Protein AF-0000000080309683 (afdb_homodimer)

InterPro domains:
  IPR011250 Outer membrane protein/outer membrane enzyme PagP, beta-barrel [SSF56925] (76-220)
  IPR030820 Outer membrane beta-barrel protein, proteobacteria [TIGR04565] (67-222)

Solvent-accessible surface area (backbone atoms only — not comparable to full-atom values): 23175 Å² total; per-residue (Å²): 137,80,80,76,78,76,80,78,81,76,80,74,79,78,79,78,76,76,82,78,80,77,75,84,72,76,76,52,64,71,50,43,54,54,42,47,49,49,47,44,47,48,45,43,56,50,52,66,69,47,71,68,64,81,63,74,50,50,74,25,38,33,47,34,48,31,42,36,40,32,37,30,32,77,23,21,56,28,55,28,42,33,40,34,44,30,41,18,74,36,82,43,37,31,43,34,41,36,44,34,42,35,52,36,35,36,61,54,56,51,47,51,20,66,69,67,72,44,87,84,75,90,42,83,39,63,30,39,37,40,36,38,32,43,34,40,49,48,30,39,36,46,30,31,40,79,82,70,47,76,35,36,38,38,35,29,39,35,45,40,31,37,38,34,42,41,94,43,23,79,34,67,24,42,32,37,37,41,35,40,36,39,37,46,81,77,37,36,32,42,34,41,37,42,37,42,32,38,33,57,32,45,53,91,89,41,76,43,81,40,52,29,37,35,41,34,44,30,43,34,39,40,40,76,64,80,123,139,77,87,67,84,74,84,84,77,88,76,82,74,80,76,80,74,78,79,76,82,75,76,79,69,75,70,52,62,67,53,44,52,54,46,48,48,49,47,42,48,48,46,44,54,52,51,67,69,48,70,67,64,81,63,74,50,50,75,25,36,33,46,32,47,31,41,36,40,31,36,29,31,77,22,21,56,30,57,28,41,32,39,36,42,30,41,19,75,36,82,43,36,31,43,33,42,35,44,32,42,36,52,34,38,36,63,53,56,52,47,51,20,64,67,68,72,44,86,82,74,87,42,83,39,65,29,40,37,41,38,40,31,43,34,39,50,47,29,40,34,46,30,29,41,79,82,71,47,74,35,35,36,37,33,30,38,35,44,38,31,36,38,35,42,41,94,41,22,80,38,68,25,43,33,39,36,42,35,39,36,37,36,46,81,78,37,38,31,40,33,41,37,41,36,42,33,39,33,61,33,47,52,92,90,41,77,43,80,41,54,29,38,35,42,34,45,30,44,34,39,39,39,76,64,81,124

pLDDT: mean 77.13, std 23.83, range [21.12, 98.88]

Secondary structure (DSSP, 8-state):
-------------------------STTHHHHHHHHHHHHHHHHHHHHS----SS--TT-EEEEEEEEEEE-SSS--EEEEEEEEEEESSSSEEEEEEEEEEEE--HHHHHHHHHHT-------EEEEEEEEEEEEEEEEEEEEETTTEEEEEEEEEEEEEEEEESSS-EEEEEEEEEEEEEEETTTEEEEEEEEEEEEEEEETTEEEEEEEEEEEEEEEEEES---/-------------------------STHHHHHHHHHHHHHHHHHHHHHS----SS--TT-EEEEEEEEEEE-SSS--EEEEEEEEEEESSSSEEEEEEEEEEEE--HHHHHHHHHHT-------EEEEEEEEEEEEEEEEEEEEETTTEEEEEEEEEEEEEEEEESSS-EEEEEEEEEEEEEEETTTEEEEEEEEEEEEEEEETTEEEEEEEEEEEEEEEEEES---

Foldseek 3Di:
DPPPPPPPPPPCPPPPPPPPPPDPDPPPPVCVVVVVVVVVVVVVVCVPPVPPPLAFQAQWKKKKWKKWWKFWPQFHIWIKTKIKIWHHNGSFKIKMKMKMKIFGHHPVQVVVCVVVVHRFDDRGGMKMFIKMKIKGWDDKDWDDDPNPDIWIKTKIKIWIWDAMDDPFGGDTKTKIWIKMWIDDRHWKIKMKIKMWIWGWTDDPRDIDIIIMIIIIIMMMTIPPPPD/DCCPPDPDDPPCPPPPPPPPPPDPPPVVPVVVVVVVVVVVVVVVVCVVPVPPPLAFQAQWKKKKWKKWWKPWPQFHIWIKTKIKIWHHNGSFKIKMKMKMKIFGHHPVQVVVCVVVVHRFDDRGGMKMFIKMKIKGWDDKDWDDDPNPDIWIKTKIKIWIWDFMDDDFGTDTKTKIWIKMWIDDRHWKIKMKIKMWIWDWTHDPRDIDIIIMIIIIIMMMTIPPPPD

Radius of gyration: 29.44 Å; Cα contacts (8 Å, |Δi|>4): 1032; chains: 2; bounding box: 70×103×82 Å

Sequence (454 aa):
MIERCVLTLALFASALVPSIASAQDTTTTSACIDEAIRDELNARRRYRGVRERIFQKAGRFELSAMGGVYAADLLSASYLLQGALTYHVTEDIGLEASFAYSRAESELVRIIENDRGVTLIRLDQPVYIYQAHLLWTLAYGKMRWFGADIGRFDFNIALGGGVTDNQTSRGLTGSFGIGVKFFFGEWFSIRIDLRDQILEQELLGESAIVNNLTATLGLSIFIPFESMIERCVLTLALFASALVPSIASAQDTTTTSACIDEAIRDELNARRRYRGVRERIFQKAGRFELSAMGGVYAADLLSASYLLQGALTYHVTEDIGLEASFAYSRAESELVRIIENDRGVTLIRLDQPVYIYQAHLLWTLAYGKMRWFGADIGRFDFNIALGGGVTDNQTSRGLTGSFGIGVKFFFGEWFSIRIDLRDQILEQELLGESAIVNNLTATLGLSIFIPFES

Organism: NCBI:txid927083

Structure (mmCIF, N/CA/C/O backbone):
data_AF-0000000080309683-model_v1
#
loop_
_entity.id
_entity.type
_entity.pdbx_description
1 polymer 'Outer membrane beta-barrel domain-containing protein'
#
loop_
_atom_site.group_PDB
_atom_site.id
_atom_site.type_symbol
_atom_site.label_atom_id
_atom_site.label_alt_id
_atom_site.label_comp_id
_atom_site.label_asym_id
_atom_site.label_entity_id
_atom_site.label_seq_id
_atom_site.pdbx_PDB_ins_code
_atom_site.Cartn_x
_atom_site.Cartn_y
_atom_site.Cartn_z
_atom_site.occupancy
_atom_site.B_iso_or_equiv
_atom_site.auth_seq_id
_atom_site.auth_comp_id
_atom_site.auth_asym_id
_atom_site.auth_atom_id
_atom_site.pdbx_PDB_model_num
ATOM 1 N N . MET A 1 1 ? -16.719 -41.438 20.562 1 24.91 1 MET A N 1
ATOM 2 C CA . MET A 1 1 ? -17.75 -40.719 21.328 1 24.91 1 MET A CA 1
ATOM 3 C C . MET A 1 1 ? -17.172 -39.5 22 1 24.91 1 MET A C 1
ATOM 5 O O . MET A 1 1 ? -16.672 -39.562 23.125 1 24.91 1 MET A O 1
ATOM 9 N N . ILE A 1 2 ? -16.297 -38.656 21.234 1 28.66 2 ILE A N 1
ATOM 10 C CA . ILE A 1 2 ? -15.422 -37.562 21.625 1 28.66 2 ILE A CA 1
ATOM 11 C C . ILE A 1 2 ? -16.25 -36.375 22.109 1 28.66 2 ILE A C 1
ATOM 13 O O . ILE A 1 2 ? -17.062 -35.844 21.359 1 28.66 2 ILE A O 1
ATOM 17 N N . GLU A 1 3 ? -16.609 -36.438 23.422 1 23.33 3 GLU A N 1
ATOM 18 C CA . GLU A 1 3 ? -17.422 -35.469 24.172 1 23.33 3 GLU A CA 1
ATOM 19 C C . GLU A 1 3 ? -16.859 -34.062 24.031 1 23.33 3 GLU A C 1
ATOM 21 O O . GLU A 1 3 ? -15.695 -33.812 24.328 1 23.33 3 GLU A O 1
ATOM 26 N N . ARG A 1 4 ? -17.391 -33.312 23 1 25.58 4 ARG A N 1
ATOM 27 C CA . ARG A 1 4 ? -17.203 -31.922 22.547 1 25.58 4 ARG A CA 1
ATOM 28 C C . ARG A 1 4 ? -17.5 -30.953 23.688 1 25.58 4 ARG A C 1
ATOM 30 O O . ARG A 1 4 ? -18.656 -30.797 24.094 1 25.58 4 ARG A O 1
ATOM 37 N N . CYS A 1 5 ? -16.656 -31.047 24.797 1 23.81 5 CYS A N 1
ATOM 38 C CA . CYS A 1 5 ? -16.922 -30.203 25.953 1 23.81 5 CYS A CA 1
ATOM 39 C C . CYS A 1 5 ? -16.953 -28.734 25.547 1 23.81 5 CYS A C 1
ATOM 41 O O . CYS A 1 5 ? -15.969 -28.203 25.031 1 23.81 5 CYS A O 1
ATOM 43 N N . VAL A 1 6 ? -18.109 -28.219 25.062 1 26.08 6 VAL A N 1
ATOM 44 C CA . VAL A 1 6 ? -18.547 -26.891 24.609 1 26.08 6 VAL A CA 1
ATOM 45 C C . VAL A 1 6 ? -18.359 -25.875 25.734 1 26.08 6 VAL A C 1
ATOM 47 O O . VAL A 1 6 ? -18.984 -26 26.797 1 26.08 6 VAL A O 1
ATOM 50 N N . LEU A 1 7 ? -17.047 -25.5 26.078 1 25.39 7 LEU A N 1
ATOM 51 C CA . LEU A 1 7 ? -16.734 -24.625 27.203 1 25.39 7 LEU A CA 1
ATOM 52 C C . LEU A 1 7 ? -17.406 -23.266 27.047 1 25.39 7 LEU A C 1
ATOM 54 O O . LEU A 1 7 ? -17.203 -22.578 26.031 1 25.39 7 LEU A O 1
ATOM 58 N N . THR A 1 8 ? -18.656 -23.094 27.594 1 25.97 8 THR A N 1
ATOM 59 C CA . THR A 1 8 ? -19.547 -21.938 27.672 1 25.97 8 THR A CA 1
ATOM 60 C C . THR A 1 8 ? -18.859 -20.75 28.344 1 25.97 8 THR A C 1
ATOM 62 O O . THR A 1 8 ? -18.406 -20.844 29.484 1 25.97 8 THR A O 1
ATOM 65 N N . LEU A 1 9 ? -18.078 -19.953 27.562 1 24.77 9 LEU A N 1
ATOM 66 C CA . LEU A 1 9 ? -17.391 -18.734 28 1 24.77 9 LEU A CA 1
ATOM 67 C C . LEU A 1 9 ? -18.391 -17.719 28.531 1 24.77 9 LEU A C 1
ATOM 69 O O . LEU A 1 9 ? -19.203 -17.172 27.781 1 24.77 9 LEU A O 1
ATOM 73 N N . ALA A 1 10 ? -18.969 -17.906 29.734 1 24.91 10 ALA A N 1
ATOM 74 C CA . ALA A 1 10 ? -19.938 -17.062 30.422 1 24.91 10 ALA A CA 1
ATOM 75 C C . ALA A 1 10 ? -19.375 -15.664 30.672 1 24.91 10 ALA A C 1
ATOM 77 O O . AL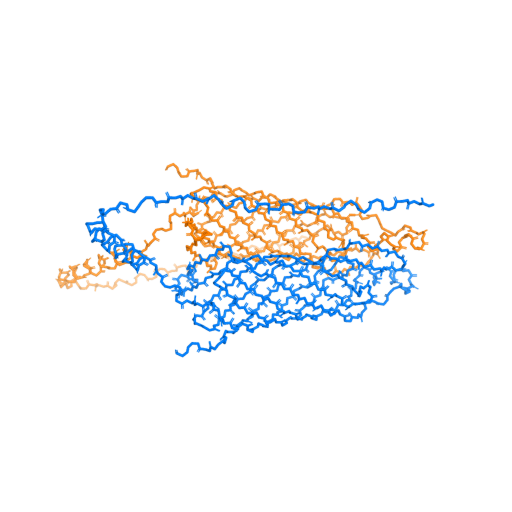A A 1 10 ? -18.312 -15.516 31.297 1 24.91 10 ALA A O 1
ATOM 78 N N . LEU A 1 11 ? -19.609 -14.727 29.719 1 24.5 11 LEU A N 1
ATOM 79 C CA . LEU A 1 11 ? -19.328 -13.297 29.734 1 24.5 11 LEU A CA 1
ATOM 80 C C . LEU A 1 11 ? -20 -12.609 30.922 1 24.5 11 LEU A C 1
ATOM 82 O O . LEU A 1 11 ? -21.219 -12.523 30.969 1 24.5 11 LEU A O 1
ATOM 86 N N . PHE A 1 12 ? -19.547 -12.805 32.188 1 24.36 12 PHE A N 1
ATOM 87 C CA . PHE A 1 12 ? -20.094 -12.32 33.469 1 24.36 12 PHE A CA 1
ATOM 88 C C . PHE A 1 12 ? -19.953 -10.812 33.562 1 24.36 12 PHE A C 1
ATOM 90 O O . PHE A 1 12 ? -18.922 -10.305 34 1 24.36 12 PHE A O 1
ATOM 97 N N . ALA A 1 13 ? -20.219 -9.914 32.625 1 26.47 13 ALA A N 1
ATOM 98 C CA . ALA A 1 13 ? -19.906 -8.516 32.906 1 26.47 13 ALA A CA 1
ATOM 99 C C . ALA A 1 13 ? -20.828 -7.949 34 1 26.47 13 ALA A C 1
ATOM 101 O O . ALA A 1 13 ? -22.031 -7.797 33.781 1 26.47 13 ALA A O 1
ATOM 102 N N . SER A 1 14 ? -20.703 -8.328 35.219 1 25.95 14 SER A N 1
ATOM 103 C CA . SER A 1 14 ? -21.562 -7.879 36.312 1 25.95 14 SER A CA 1
ATOM 104 C C . SER A 1 14 ? -21.438 -6.371 36.531 1 25.95 14 SER A C 1
ATOM 106 O O . SER A 1 14 ? -20.328 -5.844 36.656 1 25.95 14 SER A O 1
ATOM 108 N N . ALA A 1 15 ? -22.438 -5.613 36.094 1 30.62 15 ALA A N 1
ATOM 109 C CA . ALA A 1 15 ? -22.734 -4.188 36.219 1 30.62 15 ALA A CA 1
ATOM 110 C C . ALA A 1 15 ? -22.844 -3.771 37.656 1 30.62 15 ALA A C 1
ATOM 112 O O . ALA A 1 15 ? -23.781 -4.164 38.375 1 30.62 15 ALA A O 1
ATOM 113 N N . LEU A 1 16 ? -21.75 -3.783 38.438 1 29.66 16 LEU A N 1
ATOM 114 C CA . LEU A 1 16 ? -21.875 -3.346 39.844 1 29.66 16 LEU A CA 1
ATOM 115 C C . LEU A 1 16 ? -22.297 -1.882 39.906 1 29.66 16 LEU A C 1
ATOM 117 O O . LEU A 1 16 ? -21.609 -1.006 39.375 1 29.66 16 LEU A O 1
ATOM 121 N N . VAL A 1 17 ? -23.609 -1.616 39.844 1 34.03 17 VAL A N 1
ATOM 122 C CA . VAL A 1 17 ? -24.281 -0.327 39.938 1 34.03 17 VAL A CA 1
ATOM 123 C C . VAL A 1 17 ? -24.016 0.299 41.312 1 34.03 17 VAL A C 1
ATOM 125 O O . VAL A 1 17 ? -24.438 -0.238 42.344 1 34.03 17 VAL A O 1
ATOM 128 N N . PRO A 1 18 ? -22.797 0.882 41.594 1 33.25 18 PRO A N 1
ATOM 129 C CA . PRO A 1 18 ? -22.703 1.435 42.969 1 33.25 18 PRO A CA 1
ATOM 130 C C . PRO A 1 18 ? -23.688 2.572 43.188 1 33.25 18 PRO A C 1
ATOM 132 O O . PRO A 1 18 ? -24 3.332 42.281 1 33.25 18 PRO A O 1
ATOM 135 N N . SER A 1 19 ? -24.625 2.428 44.062 1 33.56 19 SER A N 1
ATOM 136 C CA . SER A 1 19 ? -25.672 3.34 44.531 1 33.56 19 SER A CA 1
ATOM 137 C C . SER A 1 19 ? -25.062 4.539 45.25 1 33.56 19 SER A C 1
ATOM 139 O O . SER A 1 19 ? -24.609 4.422 46.406 1 33.56 19 SER A O 1
ATOM 141 N N . ILE A 1 20 ? -24.188 5.352 44.688 1 31.88 20 ILE A N 1
ATOM 142 C CA . ILE A 1 20 ? -23.656 6.445 45.469 1 31.88 20 ILE A CA 1
ATOM 143 C C . ILE A 1 20 ? -24.781 7.422 45.812 1 31.88 20 ILE A C 1
ATOM 145 O O . ILE A 1 20 ? -25.531 7.852 44.938 1 31.88 20 ILE A O 1
ATOM 149 N N . ALA A 1 21 ? -25.312 7.422 47.062 1 33.62 21 ALA A N 1
ATOM 150 C CA . ALA A 1 21 ? -26.266 8.281 47.75 1 33.62 21 ALA A CA 1
ATOM 151 C C . ALA A 1 21 ? -25.766 9.719 47.812 1 33.62 21 ALA A C 1
ATOM 153 O O . ALA A 1 21 ? -24.797 10.023 48.531 1 33.62 21 ALA A O 1
ATOM 154 N N . SER A 1 22 ? -25.594 10.406 46.688 1 31.75 22 SER A N 1
ATOM 155 C CA . SER A 1 22 ? -25.094 11.773 46.75 1 31.75 22 SER A CA 1
ATOM 156 C C . SER A 1 22 ? -26.016 12.664 47.562 1 31.75 22 SER A C 1
ATOM 158 O O . SER A 1 22 ? -27.234 12.672 47.344 1 31.75 22 SER A O 1
ATOM 160 N N . ALA A 1 23 ? -25.656 13.031 48.812 1 33.97 23 ALA A N 1
ATOM 161 C CA . ALA A 1 23 ? -26.219 14.062 49.688 1 33.97 23 ALA A CA 1
ATOM 162 C C . ALA A 1 23 ? -26.328 15.398 48.969 1 33.97 23 ALA A C 1
ATOM 164 O O . ALA A 1 23 ? -25.391 15.812 48.281 1 33.97 23 ALA A O 1
ATOM 165 N N . GLN A 1 24 ? -27.547 15.977 49 1 31.86 24 GLN A N 1
ATOM 166 C CA . GLN A 1 24 ? -28.109 17.125 48.281 1 31.86 24 GLN A CA 1
ATOM 167 C C . GLN A 1 24 ? -27.562 18.438 48.844 1 31.86 24 GLN A C 1
ATOM 169 O O . GLN A 1 24 ? -27.969 18.859 49.938 1 31.86 24 GLN A O 1
ATOM 174 N N . ASP A 1 25 ? -26.219 18.641 49.125 1 32.16 25 ASP A N 1
ATOM 175 C CA . ASP A 1 25 ? -25.844 19.922 49.719 1 32.16 25 ASP A CA 1
ATOM 176 C C . ASP A 1 25 ? -26.328 21.094 48.875 1 32.16 25 ASP A C 1
ATOM 178 O O . ASP A 1 25 ? -26.359 21 47.656 1 32.16 25 ASP A O 1
ATOM 182 N N . THR A 1 26 ? -26.953 22.109 49.594 1 37.41 26 THR A N 1
ATOM 183 C CA . THR A 1 26 ? -27.656 23.359 49.312 1 37.41 26 THR A CA 1
ATOM 184 C C . THR A 1 26 ? -26.75 24.344 48.594 1 37.41 26 THR A C 1
ATOM 186 O O . THR A 1 26 ? -27.141 25.5 48.375 1 37.41 26 THR A O 1
ATOM 189 N N . THR A 1 27 ? -25.438 24.219 48.75 1 38.69 27 THR A N 1
ATOM 190 C CA . THR A 1 27 ? -24.609 25.266 48.188 1 38.69 27 THR A CA 1
ATOM 191 C C . THR A 1 27 ? -24.812 25.359 46.656 1 38.69 27 THR A C 1
ATOM 193 O O . THR A 1 27 ? -23.984 24.891 45.906 1 38.69 27 THR A O 1
ATOM 196 N N . THR A 1 28 ? -26.109 25.281 46.25 1 39.84 28 THR A N 1
ATOM 197 C CA . THR A 1 28 ? -26.438 25.172 44.844 1 39.84 28 THR A CA 1
ATOM 198 C C . THR A 1 28 ? -26.25 26.516 44.125 1 39.84 28 THR A C 1
ATOM 200 O O . THR A 1 28 ? -26 26.547 42.938 1 39.84 28 THR A O 1
ATOM 203 N N . THR A 1 29 ? -26.438 27.609 45 1 46.22 29 THR A N 1
ATOM 204 C CA . THR A 1 29 ? -26.656 28.812 44.219 1 46.22 29 THR A CA 1
ATOM 205 C C . THR A 1 29 ? -25.328 29.359 43.688 1 46.22 29 THR A C 1
ATOM 207 O O . THR A 1 29 ? -25.234 29.797 42.531 1 46.22 29 THR A O 1
ATOM 210 N N . SER A 1 30 ? -24.359 29.594 44.594 1 45.75 30 SER A N 1
ATOM 211 C CA . SER A 1 30 ? -23.109 30.188 44.125 1 45.75 30 SER A CA 1
ATOM 212 C C . SER A 1 30 ? -22.391 29.297 43.156 1 45.75 30 SER A C 1
ATOM 214 O O . SER A 1 30 ? -21.594 29.766 42.312 1 45.75 30 SER A O 1
ATOM 216 N N . ALA A 1 31 ? -22.609 28.016 43.312 1 48.22 31 ALA A N 1
ATOM 217 C CA . ALA A 1 31 ? -22.016 27.016 42.438 1 48.22 31 ALA A CA 1
ATOM 218 C C . ALA A 1 31 ? -22.625 27.078 41.031 1 48.22 31 ALA A C 1
ATOM 220 O O . ALA A 1 31 ? -21.938 26.812 40.031 1 48.22 31 ALA A O 1
ATOM 221 N N . CYS A 1 32 ? -23.781 27.703 40.969 1 47.47 32 CYS A N 1
ATOM 222 C CA . CYS A 1 32 ? -24.406 27.766 39.656 1 47.47 32 CYS A CA 1
ATOM 223 C C . CYS A 1 32 ? -23.781 28.859 38.812 1 47.47 32 CYS A C 1
ATOM 225 O O . CYS A 1 32 ? -23.562 28.688 37.594 1 47.47 32 CYS A O 1
ATOM 227 N N . ILE A 1 33 ? -23.5 30.031 39.594 1 50.38 33 ILE A N 1
ATOM 228 C CA . ILE A 1 33 ? -22.953 31.094 38.75 1 50.38 33 ILE A CA 1
ATOM 229 C C . ILE A 1 33 ? -21.531 30.734 38.312 1 50.38 33 ILE A C 1
ATOM 231 O O . ILE A 1 33 ? -21.156 30.922 37.156 1 50.38 33 ILE A O 1
ATOM 235 N N . ASP A 1 34 ? -20.703 30.172 39.219 1 50.69 34 ASP A N 1
ATOM 236 C CA . ASP A 1 34 ? -19.359 29.75 38.844 1 50.69 34 ASP A CA 1
ATOM 237 C C . ASP A 1 34 ? -19.438 28.609 37.812 1 50.69 34 ASP A C 1
ATOM 239 O O . ASP A 1 34 ? -18.625 28.531 36.906 1 50.69 34 ASP A O 1
ATOM 243 N N . GLU A 1 35 ? -20.547 27.812 37.938 1 52.97 35 GLU A N 1
ATOM 244 C CA . GLU A 1 35 ? -20.703 26.766 36.938 1 52.97 35 GLU A CA 1
ATOM 245 C C . GLU A 1 35 ? -21.172 27.344 35.594 1 52.97 35 GLU A C 1
ATOM 247 O O . GLU A 1 35 ? -20.719 26.906 34.531 1 52.97 35 GLU A O 1
ATOM 252 N N . ALA A 1 36 ? -21.953 28.391 35.656 1 55.62 36 ALA A N 1
ATOM 253 C CA . ALA A 1 36 ? -22.359 29.016 34.375 1 55.62 36 ALA A CA 1
ATOM 254 C C . ALA A 1 36 ? -21.203 29.766 33.75 1 55.62 36 ALA A C 1
ATOM 256 O O . ALA A 1 36 ? -21 29.688 32.531 1 55.62 36 ALA A O 1
ATOM 257 N N . ILE A 1 37 ? -20.375 30.453 34.531 1 53.59 37 ILE A N 1
ATOM 258 C CA . ILE A 1 37 ? -19.188 31.078 33.969 1 53.59 37 ILE A CA 1
ATOM 259 C C . ILE A 1 37 ? -18.172 30.016 33.562 1 53.59 37 ILE A C 1
ATOM 261 O O . ILE A 1 37 ? -17.562 30.094 32.5 1 53.59 37 ILE A O 1
ATOM 265 N N . ARG A 1 38 ? -17.938 28.922 34.438 1 53.97 38 ARG A N 1
ATOM 266 C CA . ARG A 1 38 ? -17.094 27.812 34 1 53.97 38 ARG A CA 1
ATOM 267 C C . ARG A 1 38 ? -17.688 27.109 32.781 1 53.97 38 ARG A C 1
ATOM 269 O O . ARG A 1 38 ? -16.953 26.75 31.859 1 53.97 38 ARG A O 1
ATOM 276 N N . ASP A 1 39 ? -18.969 26.875 32.688 1 54.94 39 ASP A N 1
ATOM 277 C CA . ASP A 1 39 ? -19.594 26.312 31.484 1 54.94 39 ASP A CA 1
ATOM 278 C C . ASP A 1 39 ? -19.516 27.297 30.328 1 54.94 39 ASP A C 1
ATOM 280 O O . ASP A 1 39 ? -19.281 26.906 29.188 1 54.94 39 ASP A O 1
ATOM 284 N N . GLU A 1 40 ? -19.75 28.594 30.641 1 51.53 40 GLU A N 1
ATOM 285 C CA . GLU A 1 40 ? -19.562 29.562 29.562 1 51.53 40 GLU A CA 1
ATOM 286 C C . GLU A 1 40 ? -18.094 29.703 29.188 1 51.53 40 GLU A C 1
ATOM 288 O O . GLU A 1 40 ? -17.75 29.781 28 1 51.53 40 GLU A O 1
ATOM 293 N N . LEU A 1 41 ? -17.156 29.797 30.109 1 49.03 41 LEU A N 1
ATOM 294 C CA . LEU A 1 41 ? -15.734 29.797 29.766 1 49.03 41 LEU A CA 1
ATOM 295 C C . LEU A 1 41 ? -15.344 28.469 29.125 1 49.03 41 LEU A C 1
ATOM 297 O O . LEU A 1 41 ? -14.555 28.453 28.172 1 49.03 41 LEU A O 1
ATOM 301 N N . ASN A 1 42 ? -15.82 27.328 29.609 1 48.75 42 ASN A N 1
ATOM 302 C CA . ASN A 1 42 ? -15.617 26.078 28.891 1 48.75 42 ASN A CA 1
ATOM 303 C C . ASN A 1 42 ? -16.375 26.062 27.562 1 48.75 42 ASN A C 1
ATOM 305 O O . ASN A 1 42 ? -15.891 25.516 26.578 1 48.75 42 ASN A O 1
ATOM 309 N N . ALA A 1 43 ? -17.547 26.656 27.484 1 47 43 ALA A N 1
ATOM 310 C CA . ALA A 1 43 ? -18.234 26.875 26.219 1 47 43 ALA A CA 1
ATOM 311 C C . ALA A 1 43 ? -17.469 27.859 25.344 1 47 43 ALA A C 1
ATOM 313 O O . ALA A 1 43 ? -17.359 27.672 24.141 1 47 43 ALA A O 1
ATOM 314 N N . ARG A 1 44 ? -17.016 28.984 25.781 1 45.31 44 ARG A N 1
ATOM 315 C CA . ARG A 1 44 ? -16.172 29.891 25.016 1 45.31 44 ARG A CA 1
ATOM 316 C C . ARG A 1 44 ? -14.812 29.266 24.719 1 45.31 44 ARG A C 1
ATOM 318 O O . ARG A 1 44 ? -14.25 29.469 23.641 1 45.31 44 ARG A O 1
ATOM 325 N N . ARG A 1 45 ? -14.07 28.641 25.688 1 41.84 45 ARG A N 1
ATOM 326 C CA . ARG A 1 45 ? -12.875 27.859 25.359 1 41.84 45 ARG A CA 1
ATOM 327 C C . ARG A 1 45 ? -13.219 26.703 24.422 1 41.84 45 ARG A C 1
ATOM 329 O O . ARG A 1 45 ? -12.414 26.328 23.578 1 41.84 45 ARG A O 1
ATOM 336 N N . ARG A 1 46 ? -14.336 26.031 24.641 1 43.22 46 ARG A N 1
ATOM 337 C CA . ARG A 1 46 ? -14.836 25.125 23.609 1 43.22 46 ARG A CA 1
ATOM 338 C C . ARG A 1 46 ? -15.133 25.875 22.312 1 43.22 46 ARG A C 1
ATOM 340 O O . ARG A 1 46 ? -14.969 25.328 21.219 1 43.22 46 ARG A O 1
ATOM 347 N N . TYR A 1 47 ? -15.711 27.031 22.359 1 40.03 47 TYR A N 1
ATOM 348 C CA . TYR A 1 47 ? -16.031 27.812 21.172 1 40.03 47 TYR A CA 1
ATOM 349 C C . TYR A 1 47 ? -14.758 28.375 20.531 1 40.03 47 TYR A C 1
ATOM 351 O O . TYR A 1 47 ? -14.719 28.625 19.328 1 40.03 47 TYR A O 1
ATOM 359 N N . ARG A 1 48 ? -13.898 29.094 21.281 1 40.44 48 ARG A N 1
ATOM 360 C CA . ARG A 1 48 ? -12.812 29.75 20.578 1 40.44 48 ARG A CA 1
ATOM 361 C C . ARG A 1 48 ? -11.992 28.75 19.766 1 40.44 48 ARG A C 1
ATOM 363 O O . ARG A 1 48 ? -11.508 29.078 18.672 1 40.44 48 ARG A O 1
ATOM 370 N N . GLY A 1 49 ? -11.375 27.812 20.406 1 38.28 49 GLY A N 1
ATOM 371 C CA . GLY A 1 49 ? -10.391 26.906 19.844 1 38.28 49 GLY A CA 1
ATOM 372 C C . GLY A 1 49 ? -11.008 25.812 18.984 1 38.28 49 GLY A C 1
ATOM 373 O O . GLY A 1 49 ? -10.328 24.875 18.578 1 38.28 49 GLY A O 1
ATOM 374 N N . VAL A 1 50 ? -12.234 25.562 19.25 1 40.78 50 VAL A N 1
ATOM 375 C CA . VAL A 1 50 ? -12.742 24.469 18.422 1 40.78 50 VAL A CA 1
ATOM 376 C C . VAL A 1 50 ? -12.805 24.922 16.969 1 40.78 50 VAL A C 1
ATOM 378 O O . VAL A 1 50 ? -13.664 25.719 16.594 1 40.78 50 VAL A O 1
ATOM 381 N N . ARG A 1 51 ? -11.727 25.375 16.375 1 43.66 51 ARG A N 1
ATOM 382 C CA . ARG A 1 51 ? -11.648 25.438 14.922 1 43.66 51 ARG A CA 1
ATOM 383 C C . ARG A 1 51 ? -12.594 24.422 14.281 1 43.66 51 ARG A C 1
ATOM 385 O O . ARG A 1 51 ? -12.406 23.219 14.422 1 43.66 51 ARG A O 1
ATOM 392 N N . GLU A 1 52 ? -13.844 24.766 14.078 1 47.97 52 GLU A N 1
ATOM 393 C CA . GLU A 1 52 ? -14.922 24.031 13.414 1 47.97 52 GLU A CA 1
ATOM 394 C C . GLU A 1 52 ? -14.391 23.25 12.219 1 47.97 52 GLU A C 1
ATOM 396 O O . GLU A 1 52 ? -13.594 23.75 11.43 1 47.97 52 GLU A O 1
ATOM 401 N N . ARG A 1 53 ? -14.375 21.984 12.422 1 55.12 53 ARG A N 1
ATOM 402 C CA . ARG A 1 53 ? -14.133 21.156 11.234 1 55.12 53 ARG A CA 1
ATOM 403 C C . ARG A 1 53 ? -14.914 21.688 10.039 1 55.12 53 ARG A C 1
ATOM 405 O O . ARG A 1 53 ? -16.141 21.75 10.07 1 55.12 53 ARG A O 1
ATOM 412 N N . ILE A 1 54 ? -14.383 22.656 9.375 1 56.59 54 ILE A N 1
ATOM 413 C CA . ILE A 1 54 ? -15.039 23.141 8.164 1 56.59 54 ILE A CA 1
ATOM 414 C C . ILE A 1 54 ? -15.648 21.953 7.414 1 56.59 54 ILE A C 1
ATOM 416 O O . ILE A 1 54 ? -16.797 22.016 6.969 1 56.59 54 ILE A O 1
ATOM 420 N N . PHE A 1 55 ? -14.914 20.828 7.32 1 66.94 55 PHE A N 1
ATOM 421 C CA . PHE A 1 55 ? -15.508 19.672 6.668 1 66.94 55 PHE A CA 1
ATOM 422 C C . PHE A 1 55 ? -16.062 18.703 7.699 1 66.94 55 PHE A C 1
ATOM 424 O O . PHE A 1 55 ? -15.344 18.25 8.594 1 66.94 55 PHE A O 1
ATOM 431 N N . GLN A 1 56 ? -17.344 18.625 7.773 1 79.88 56 GLN A N 1
ATOM 432 C CA . GLN A 1 56 ? -18.031 17.672 8.641 1 79.88 56 GLN A CA 1
ATOM 433 C C . GLN A 1 56 ? -18.578 16.5 7.84 1 79.88 56 GLN A C 1
ATOM 435 O O . GLN A 1 56 ? -19.344 16.688 6.898 1 79.88 56 GLN A O 1
ATOM 440 N N . LYS A 1 57 ? -18.266 15.336 8.273 1 87.62 57 LYS A N 1
ATOM 441 C CA . LYS A 1 57 ? -18.719 14.172 7.523 1 87.62 57 LYS A CA 1
ATOM 442 C C . LYS A 1 57 ? -19.797 13.414 8.297 1 87.62 57 LYS A C 1
ATOM 444 O O . LYS A 1 57 ? -20.484 12.555 7.734 1 87.62 57 LYS A O 1
ATOM 449 N N . ALA A 1 58 ? -20.031 13.766 9.586 1 89.38 58 ALA A N 1
ATOM 450 C CA . ALA A 1 58 ? -21 13.016 10.383 1 89.38 58 ALA A CA 1
ATOM 451 C C . ALA A 1 58 ? -22.391 13.109 9.781 1 89.38 58 ALA A C 1
ATOM 453 O O . ALA A 1 58 ? -22.875 14.203 9.484 1 89.38 58 ALA A O 1
ATOM 454 N N . GLY A 1 59 ? -22.953 11.953 9.672 1 92.06 59 GLY A N 1
ATOM 455 C CA . GLY A 1 59 ? -24.312 11.898 9.172 1 92.06 59 GLY A CA 1
ATOM 456 C C . GLY A 1 59 ? -24.406 11.984 7.66 1 92.06 59 GLY A C 1
ATOM 457 O O . GLY A 1 59 ? -25.5 12.039 7.098 1 92.06 59 GLY A O 1
ATOM 458 N N . ARG A 1 60 ? -23.266 11.914 6.988 1 93.69 60 ARG A N 1
ATOM 459 C CA . ARG A 1 60 ? -23.266 12.055 5.535 1 93.69 60 ARG A CA 1
ATOM 460 C C . ARG A 1 60 ? -22.891 10.742 4.855 1 93.69 60 ARG A C 1
ATOM 462 O O . ARG A 1 60 ? -22.266 9.883 5.465 1 93.69 60 ARG A O 1
ATOM 469 N N . PHE A 1 61 ? -23.422 10.711 3.643 1 96.62 61 PHE A N 1
ATOM 470 C CA . PHE A 1 61 ? -23.016 9.602 2.783 1 96.62 61 PHE A CA 1
ATOM 471 C C . PHE A 1 61 ? -21.859 10.008 1.879 1 96.62 61 PHE A C 1
ATOM 473 O O . PHE A 1 61 ? -21.828 11.141 1.387 1 96.62 61 PHE A O 1
ATOM 480 N N . GLU A 1 62 ? -21.016 9.078 1.734 1 97.06 62 GLU A N 1
ATOM 481 C CA . GLU A 1 62 ? -19.891 9.258 0.829 1 97.06 62 GLU A CA 1
ATOM 482 C C . GLU A 1 62 ? -19.906 8.219 -0.29 1 97.06 62 GLU A C 1
ATOM 484 O O . GLU A 1 62 ? -19.938 7.016 -0.026 1 97.06 62 GLU A O 1
ATOM 489 N N . LEU A 1 63 ? -19.984 8.688 -1.486 1 98.19 63 LEU A N 1
ATOM 490 C CA . LEU A 1 63 ? -19.844 7.828 -2.66 1 98.19 63 LEU A CA 1
ATOM 491 C C . LEU A 1 63 ? -18.438 7.906 -3.232 1 98.19 63 LEU A C 1
ATOM 493 O O . LEU A 1 63 ? -17.953 8.992 -3.557 1 98.19 63 LEU A O 1
ATOM 497 N N . SER A 1 64 ? -17.828 6.73 -3.379 1 98.56 64 SER A N 1
ATOM 498 C CA . SER A 1 64 ? -16.438 6.73 -3.818 1 98.56 64 SER A CA 1
ATOM 499 C C . SER A 1 64 ? -16.25 5.848 -5.047 1 98.56 64 SER A C 1
ATOM 501 O O . SER A 1 64 ? -16.859 4.789 -5.16 1 98.56 64 SER A O 1
ATOM 503 N N . ALA A 1 65 ? -15.445 6.266 -5.961 1 98.69 65 ALA A N 1
ATOM 504 C CA . ALA A 1 65 ? -14.914 5.496 -7.082 1 98.69 65 ALA A CA 1
ATOM 505 C C . ALA A 1 65 ? -13.391 5.398 -7.008 1 98.69 65 ALA A C 1
ATOM 507 O O . ALA A 1 65 ? -12.703 6.414 -6.895 1 98.69 65 ALA A O 1
ATOM 508 N N . MET A 1 66 ? -12.914 4.203 -7.07 1 98.44 66 MET A N 1
ATOM 509 C CA . MET A 1 66 ? -11.484 4.012 -6.852 1 98.44 66 MET A CA 1
ATOM 510 C C . MET A 1 66 ? -10.883 3.121 -7.934 1 98.44 66 MET A C 1
ATOM 512 O O . MET A 1 66 ? -11.578 2.273 -8.5 1 98.44 66 MET A O 1
ATOM 516 N N . GLY A 1 67 ? -9.688 3.332 -8.234 1 98 67 GLY A N 1
ATOM 517 C CA . GLY A 1 67 ? -8.859 2.5 -9.086 1 98 67 GLY A CA 1
ATOM 518 C C . GLY A 1 67 ? -7.477 2.246 -8.5 1 98 67 GLY A C 1
ATOM 519 O O . GLY A 1 67 ? -6.941 3.084 -7.773 1 98 67 GLY A O 1
ATOM 520 N N . GLY A 1 68 ? -6.973 1.047 -8.812 1 95.94 68 GLY A N 1
ATOM 521 C CA . GLY A 1 68 ? -5.652 0.766 -8.273 1 95.94 68 GLY A CA 1
ATOM 522 C C . GLY A 1 68 ? -5.121 -0.596 -8.68 1 95.94 68 GLY A C 1
ATOM 523 O O . GLY A 1 68 ? -5.379 -1.062 -9.797 1 95.94 68 GLY A O 1
ATOM 524 N N . VAL A 1 69 ? -4.277 -1.152 -7.699 1 93.25 69 VAL A N 1
ATOM 525 C CA . VAL A 1 69 ? -3.586 -2.402 -8 1 93.25 69 VAL A CA 1
ATOM 526 C C . VAL A 1 69 ? -4.059 -3.496 -7.047 1 93.25 69 VAL A C 1
ATOM 528 O O . VAL A 1 69 ? -4.328 -3.23 -5.875 1 93.25 69 VAL A O 1
ATOM 531 N N . TYR A 1 70 ? -4.203 -4.625 -7.641 1 92.38 70 TYR A N 1
ATOM 532 C CA . TYR A 1 70 ? -4.496 -5.863 -6.926 1 92.38 70 TYR A CA 1
ATOM 533 C C . TYR A 1 70 ? -3.318 -6.828 -7.004 1 92.38 70 TYR A C 1
ATOM 535 O O . TYR A 1 70 ? -3.051 -7.406 -8.055 1 92.38 70 TYR A O 1
ATOM 543 N N . ALA A 1 71 ? -2.619 -6.977 -5.895 1 89.31 71 ALA A N 1
ATOM 544 C CA . ALA A 1 71 ? -1.481 -7.887 -5.809 1 89.31 71 ALA A CA 1
ATOM 545 C C . ALA A 1 71 ? -1.841 -9.141 -5.016 1 89.31 71 ALA A C 1
ATOM 547 O O . ALA A 1 71 ? -1.651 -9.188 -3.797 1 89.31 71 ALA A O 1
ATOM 548 N N . ALA A 1 72 ? -2.203 -10.125 -5.758 1 85.5 72 ALA A N 1
ATOM 549 C CA . ALA A 1 72 ? -2.641 -11.367 -5.129 1 85.5 72 ALA A CA 1
ATOM 550 C C . ALA A 1 72 ? -1.469 -12.328 -4.949 1 85.5 72 ALA A C 1
ATOM 552 O O . ALA A 1 72 ? -0.554 -12.367 -5.773 1 85.5 72 ALA A O 1
ATOM 553 N N . ASP A 1 73 ? -1.574 -13.172 -3.963 1 83.12 73 ASP A N 1
ATOM 554 C CA . ASP A 1 73 ? -0.511 -14.102 -3.604 1 83.12 73 ASP A CA 1
ATOM 555 C C . ASP A 1 73 ? -0.285 -15.133 -4.711 1 83.12 73 ASP A C 1
ATOM 557 O O . ASP A 1 73 ? 0.854 -15.516 -4.988 1 83.12 73 ASP A O 1
ATOM 561 N N . LEU A 1 74 ? -1.303 -15.633 -5.301 1 78.06 74 LEU A N 1
ATOM 562 C CA . LEU A 1 74 ? -1.189 -16.719 -6.273 1 78.06 74 LEU A CA 1
ATOM 563 C C . LEU A 1 74 ? -1.281 -16.172 -7.695 1 78.06 74 LEU A C 1
ATOM 565 O O . LEU A 1 74 ? -1.128 -16.922 -8.664 1 78.06 74 LEU A O 1
ATOM 569 N N . LEU A 1 75 ? -1.516 -14.875 -7.773 1 80.88 75 LEU A N 1
ATOM 570 C CA . LEU A 1 75 ? -1.743 -14.273 -9.078 1 80.88 75 LEU A CA 1
ATOM 571 C C . LEU A 1 75 ? -0.771 -13.125 -9.328 1 80.88 75 LEU A C 1
ATOM 573 O O . LEU A 1 75 ? -0.172 -12.602 -8.383 1 80.88 75 LEU A O 1
ATOM 577 N N . SER A 1 76 ? -0.651 -12.789 -10.555 1 83.25 76 SER A N 1
ATOM 578 C CA . SER A 1 76 ? 0.107 -11.594 -10.914 1 83.25 76 SER A CA 1
ATOM 579 C C . SER A 1 76 ? -0.653 -10.328 -10.547 1 83.25 76 SER A C 1
ATOM 581 O O . SER A 1 76 ? -1.885 -10.328 -10.484 1 83.25 76 SER A O 1
ATOM 583 N N . ALA A 1 77 ? 0.15 -9.344 -10.328 1 86 77 ALA A N 1
ATOM 584 C CA . ALA A 1 77 ? -0.483 -8.055 -10.07 1 86 77 ALA A CA 1
ATOM 585 C C . ALA A 1 77 ? -1.385 -7.641 -11.227 1 86 77 ALA A C 1
ATOM 587 O O . ALA A 1 77 ? -1.045 -7.855 -12.391 1 86 77 ALA A O 1
ATOM 588 N N . SER A 1 78 ? -2.545 -7.113 -10.891 1 90.38 78 SER A N 1
ATOM 589 C CA . SER A 1 78 ? -3.51 -6.645 -11.875 1 90.38 78 SER A CA 1
ATOM 590 C C . SER A 1 78 ? -4.16 -5.336 -11.438 1 90.38 78 SER A C 1
ATOM 592 O O . SER A 1 78 ? -3.936 -4.871 -10.32 1 90.38 78 SER A O 1
ATOM 594 N N . TYR A 1 79 ? -4.875 -4.742 -12.352 1 93.88 79 TYR A N 1
ATOM 595 C CA . TYR A 1 79 ? -5.609 -3.533 -11.992 1 93.88 79 TYR A CA 1
ATOM 596 C C . TYR A 1 79 ? -6.832 -3.869 -11.156 1 93.88 79 TYR A C 1
ATOM 598 O O . TYR A 1 79 ? -7.285 -5.016 -11.133 1 93.88 79 TYR A O 1
ATOM 606 N N . LEU A 1 80 ? -7.316 -2.984 -10.406 1 96.38 80 LEU A N 1
ATOM 607 C CA . LEU A 1 80 ? -8.508 -3.125 -9.578 1 96.38 80 LEU A CA 1
ATOM 608 C C . LEU A 1 80 ? -9.391 -1.885 -9.688 1 96.38 80 LEU A C 1
ATOM 610 O O . LEU A 1 80 ? -8.898 -0.757 -9.625 1 96.38 80 LEU A O 1
ATOM 614 N N . LEU A 1 81 ? -10.672 -2.084 -9.977 1 98.25 81 LEU A N 1
ATOM 615 C CA . LEU A 1 81 ? -11.688 -1.045 -9.93 1 98.25 81 LEU A CA 1
ATOM 616 C C . LEU A 1 81 ? -12.648 -1.273 -8.758 1 98.25 81 LEU A C 1
ATOM 618 O O . LEU A 1 81 ? -13.109 -2.395 -8.547 1 98.25 81 LEU A O 1
ATOM 622 N N . GLN A 1 82 ? -12.914 -0.217 -8.078 1 98.62 82 GLN A N 1
ATOM 623 C CA . GLN A 1 82 ? -13.711 -0.394 -6.867 1 98.62 82 GLN A CA 1
ATOM 624 C C . GLN A 1 82 ? -14.695 0.761 -6.684 1 98.62 82 GLN A C 1
ATOM 626 O O . GLN A 1 82 ? -14.359 1.917 -6.949 1 98.62 82 GLN A O 1
ATOM 631 N N . GLY A 1 83 ? -15.828 0.469 -6.324 1 98.69 83 GLY A N 1
ATOM 632 C CA . GLY A 1 83 ? -16.812 1.413 -5.82 1 98.69 83 GLY A CA 1
ATOM 633 C C . GLY A 1 83 ? -17.156 1.202 -4.355 1 98.69 83 GLY A C 1
ATOM 634 O O . GLY A 1 83 ? -17.156 0.069 -3.873 1 98.69 83 GLY A O 1
ATOM 635 N N . ALA A 1 84 ? -17.469 2.283 -3.678 1 98.69 84 ALA A N 1
ATOM 636 C CA . ALA A 1 84 ? -17.781 2.15 -2.258 1 98.69 84 ALA A CA 1
ATOM 637 C C . ALA A 1 84 ? -18.844 3.172 -1.833 1 98.69 84 ALA A C 1
ATOM 639 O O . ALA A 1 84 ? -18.875 4.285 -2.359 1 98.69 84 ALA A O 1
ATOM 640 N N . LEU A 1 85 ? -19.656 2.777 -0.91 1 98.56 85 LEU A N 1
ATOM 641 C CA . LEU A 1 85 ? -20.609 3.623 -0.2 1 98.56 85 LEU A CA 1
ATOM 642 C C . LEU A 1 85 ? -20.312 3.643 1.295 1 98.56 85 LEU A C 1
ATOM 644 O O . LEU A 1 85 ? -20.281 2.594 1.942 1 98.56 85 LEU A O 1
ATOM 648 N N . THR A 1 86 ? -20.047 4.805 1.749 1 98.44 86 THR A N 1
ATOM 649 C CA . THR A 1 86 ? -19.734 4.941 3.168 1 98.44 86 THR A CA 1
ATOM 650 C C . THR A 1 86 ? -20.766 5.832 3.865 1 98.44 86 THR A C 1
ATOM 652 O O . THR A 1 86 ? -21.109 6.902 3.361 1 98.44 86 THR A O 1
ATOM 655 N N . TYR A 1 87 ? -21.25 5.402 4.949 1 98.06 87 TYR A N 1
ATOM 656 C CA . TYR A 1 87 ? -22.047 6.219 5.848 1 98.06 87 TYR A CA 1
ATOM 657 C C . TYR A 1 87 ? -21.266 6.578 7.105 1 98.06 87 TYR A C 1
ATOM 659 O O . TYR A 1 87 ? -20.859 5.695 7.863 1 98.06 87 TYR A O 1
ATOM 667 N N . HIS A 1 88 ? -21.141 7.805 7.266 1 97 88 HIS A N 1
ATOM 668 C CA . HIS A 1 88 ? -20.422 8.273 8.445 1 97 88 HIS A CA 1
ATOM 669 C C . HIS A 1 88 ? -21.359 8.477 9.625 1 97 88 HIS A C 1
ATOM 671 O O . HIS A 1 88 ? -22.031 9.508 9.711 1 97 88 HIS A O 1
ATOM 677 N N . VAL A 1 89 ? -21.25 7.582 10.562 1 95.88 89 VAL A N 1
ATOM 678 C CA . VAL A 1 89 ? -22.094 7.668 11.75 1 95.88 89 VAL A CA 1
ATOM 679 C C . VAL A 1 89 ? -21.656 8.844 12.625 1 95.88 89 VAL A C 1
ATOM 681 O O . VAL A 1 89 ? -22.484 9.578 13.156 1 95.88 89 VAL A O 1
ATOM 684 N N . THR A 1 90 ? -20.359 8.977 12.82 1 93.81 90 THR A N 1
ATOM 685 C CA . THR A 1 90 ? -19.719 10.102 13.516 1 93.81 90 THR A CA 1
ATOM 686 C C . THR A 1 90 ? -18.547 10.633 12.703 1 93.81 90 THR A C 1
ATOM 688 O O . THR A 1 90 ? -18.266 10.148 11.609 1 93.81 90 THR A O 1
ATOM 691 N N . GLU A 1 91 ? -17.953 11.602 13.289 1 89.44 91 GLU A N 1
ATOM 692 C CA . GLU A 1 91 ? -16.766 12.133 12.633 1 89.44 91 GLU A CA 1
ATOM 693 C C . GLU A 1 91 ? -15.641 11.109 12.625 1 89.44 91 GLU A C 1
ATOM 695 O O . GLU A 1 91 ? -14.75 11.172 11.773 1 89.44 91 GLU A O 1
ATOM 700 N N . ASP A 1 92 ? -15.727 10.117 13.531 1 93.06 92 ASP A N 1
ATOM 701 C CA . ASP A 1 92 ? -14.594 9.211 13.695 1 93.06 92 ASP A CA 1
ATOM 702 C C . ASP A 1 92 ? -14.93 7.812 13.18 1 93.06 92 ASP A C 1
ATOM 704 O O . ASP A 1 92 ? -14.031 7.008 12.922 1 93.06 92 ASP A O 1
ATOM 708 N N . ILE A 1 93 ? -16.234 7.559 13.117 1 96.25 93 ILE A N 1
ATOM 709 C CA . ILE A 1 93 ? -16.641 6.195 12.789 1 96.25 93 ILE A CA 1
ATOM 710 C C . ILE A 1 93 ? -17.469 6.195 11.5 1 96.25 93 ILE A C 1
ATOM 712 O O . ILE A 1 93 ? -18.453 6.93 11.391 1 96.25 93 ILE A O 1
ATOM 716 N N . GLY A 1 94 ? -17.062 5.328 10.562 1 97.75 94 GLY A N 1
ATOM 717 C CA . GLY A 1 94 ? -17.812 5.133 9.328 1 97.75 94 GLY A CA 1
ATOM 718 C C . GLY A 1 94 ? -18.062 3.67 9.008 1 97.75 94 GLY A C 1
ATOM 719 O O . GLY A 1 94 ? -17.25 2.807 9.367 1 97.75 94 GLY A O 1
ATOM 720 N N . LEU A 1 95 ? -19.188 3.465 8.336 1 98.56 95 LEU A N 1
ATOM 721 C CA . LEU A 1 95 ? -19.531 2.152 7.797 1 98.56 95 LEU A CA 1
ATOM 722 C C . LEU A 1 95 ? -19.453 2.152 6.273 1 98.56 95 LEU A C 1
ATOM 724 O O . LEU A 1 95 ? -20.156 2.934 5.617 1 98.56 95 LEU A O 1
ATOM 728 N N . GLU A 1 96 ? -18.625 1.222 5.746 1 98.69 96 GLU A N 1
ATOM 729 C CA . GLU A 1 96 ? -18.391 1.23 4.309 1 98.69 96 GLU A CA 1
ATOM 730 C C . GLU A 1 96 ? -18.797 -0.098 3.674 1 98.69 96 GLU A C 1
ATOM 732 O O . GLU A 1 96 ? -18.469 -1.165 4.195 1 98.69 96 GLU A O 1
ATOM 737 N N . ALA A 1 97 ? -19.562 -0.056 2.662 1 98.69 97 ALA A N 1
ATOM 738 C CA . ALA A 1 97 ? -19.812 -1.175 1.756 1 98.69 97 ALA A CA 1
ATOM 739 C C . ALA A 1 97 ? -19.125 -0.959 0.414 1 98.69 97 ALA A C 1
ATOM 741 O O . ALA A 1 97 ? -19.172 0.134 -0.154 1 98.69 97 ALA A O 1
ATOM 742 N N . SER A 1 98 ? -18.422 -2.025 -0.058 1 98.5 98 SER A N 1
ATOM 743 C CA . SER A 1 98 ? -17.672 -1.826 -1.294 1 98.5 98 SER A CA 1
ATOM 744 C C . SER A 1 98 ? -17.766 -3.045 -2.203 1 98.5 98 SER A C 1
ATOM 746 O O . SER A 1 98 ? -18.078 -4.145 -1.745 1 98.5 98 SER A O 1
ATOM 748 N N . PHE A 1 99 ? -17.625 -2.801 -3.48 1 98.44 99 PHE A N 1
ATOM 749 C CA . PHE A 1 99 ? -17.547 -3.793 -4.547 1 98.44 99 PHE A CA 1
ATOM 750 C C . PHE A 1 99 ? -16.344 -3.529 -5.445 1 98.44 99 PHE A C 1
ATOM 752 O O . PHE A 1 99 ? -16.125 -2.396 -5.875 1 98.44 99 PHE A O 1
ATOM 759 N N . ALA A 1 100 ? -15.57 -4.582 -5.668 1 98 100 ALA A N 1
ATOM 760 C CA . ALA A 1 100 ? -14.391 -4.414 -6.512 1 98 100 ALA A CA 1
ATOM 761 C C . ALA A 1 100 ? -14.344 -5.48 -7.605 1 98 100 ALA A C 1
ATOM 763 O O . ALA A 1 100 ? -14.852 -6.586 -7.422 1 98 100 ALA A O 1
ATOM 764 N N . TYR A 1 101 ? -13.758 -5.066 -8.656 1 97.56 101 TYR A N 1
ATOM 765 C CA . TYR A 1 101 ? -13.508 -5.938 -9.805 1 97.56 101 TYR A CA 1
ATOM 766 C C . TYR A 1 101 ? -12.031 -5.953 -10.164 1 97.56 101 TYR A C 1
ATOM 768 O O . TYR A 1 101 ? -11.375 -4.91 -10.164 1 97.56 101 TYR A O 1
ATOM 776 N N . SER A 1 102 ? -11.5 -7.141 -10.367 1 94.56 102 SER A N 1
ATOM 777 C CA . SER A 1 102 ? -10.141 -7.328 -10.867 1 94.56 102 SER A CA 1
ATOM 778 C C . SER A 1 102 ? -10.055 -8.539 -11.789 1 94.56 102 SER A C 1
ATOM 780 O O . SER A 1 102 ? -11.078 -9.078 -12.211 1 94.56 102 SER A O 1
ATOM 782 N N . ARG A 1 103 ? -8.797 -8.828 -12.195 1 91.5 103 ARG A N 1
ATOM 783 C CA . ARG A 1 103 ? -8.555 -9.984 -13.047 1 91.5 103 ARG A CA 1
ATOM 784 C C . ARG A 1 103 ? -7.527 -10.922 -12.43 1 91.5 103 ARG A C 1
ATOM 786 O O . ARG A 1 103 ? -6.555 -10.469 -11.82 1 91.5 103 ARG A O 1
ATOM 793 N N . ALA A 1 104 ? -7.867 -12.141 -12.656 1 83.81 104 ALA A N 1
ATOM 794 C CA . ALA A 1 104 ? -6.957 -13.172 -12.172 1 83.81 104 ALA A CA 1
ATOM 795 C C . ALA A 1 104 ? -6.062 -13.695 -13.289 1 83.81 104 ALA A C 1
ATOM 797 O O . ALA A 1 104 ? -6.547 -14.289 -14.258 1 83.81 104 ALA A O 1
ATOM 798 N N . GLU A 1 105 ? -4.793 -13.352 -13.242 1 84.69 105 GLU A N 1
ATOM 799 C CA . GLU A 1 105 ? -3.775 -13.859 -14.156 1 84.69 105 GLU A CA 1
ATOM 800 C C . GLU A 1 105 ? -2.484 -14.195 -13.414 1 84.69 105 GLU A C 1
ATOM 802 O O . GLU A 1 105 ? -2.234 -13.68 -12.32 1 84.69 105 GLU A O 1
ATOM 807 N N . SER A 1 106 ? -1.779 -15.164 -13.961 1 83.25 106 SER A N 1
ATOM 808 C CA . SER A 1 106 ? -0.499 -15.516 -13.359 1 83.25 106 SER A CA 1
ATOM 809 C C . SER A 1 106 ? 0.584 -15.68 -14.422 1 83.25 106 SER A C 1
ATOM 811 O O . SER A 1 106 ? 0.555 -16.641 -15.203 1 83.25 106 SER A O 1
ATOM 813 N N . GLU A 1 107 ? 1.444 -14.805 -14.32 1 80.75 107 GLU A N 1
ATOM 814 C CA . GLU A 1 107 ? 2.594 -14.914 -15.211 1 80.75 107 GLU A CA 1
ATOM 815 C C . GLU A 1 107 ? 3.4 -16.172 -14.914 1 80.75 107 GLU A C 1
ATOM 817 O O . GLU A 1 107 ? 3.961 -16.797 -15.828 1 80.75 107 GLU A O 1
ATOM 822 N N . LEU A 1 108 ? 3.459 -16.547 -13.711 1 80.5 108 LEU A N 1
ATOM 823 C CA . LEU A 1 108 ? 4.203 -17.734 -13.312 1 80.5 108 LEU A CA 1
ATOM 824 C C . LEU A 1 108 ? 3.613 -18.984 -13.953 1 80.5 108 LEU A C 1
ATOM 826 O O . LEU A 1 108 ? 4.348 -19.812 -14.484 1 80.5 108 LEU A O 1
ATOM 830 N N . VAL A 1 109 ? 2.371 -19.109 -13.891 1 80.81 109 VAL A N 1
ATOM 831 C CA . VAL A 1 109 ? 1.701 -20.266 -14.492 1 80.81 109 VAL A CA 1
ATOM 832 C C . VAL A 1 109 ? 1.939 -20.266 -16 1 80.81 109 VAL A C 1
ATOM 834 O O . VAL A 1 109 ? 2.199 -21.328 -16.578 1 80.81 109 VAL A O 1
ATOM 837 N N . ARG A 1 110 ? 1.761 -19.141 -16.531 1 82.19 110 ARG A N 1
ATOM 838 C CA . ARG A 1 110 ? 1.995 -19.031 -17.969 1 82.19 110 ARG A CA 1
ATOM 839 C C . ARG A 1 110 ? 3.395 -19.516 -18.328 1 82.19 110 ARG A C 1
ATOM 841 O O . ARG A 1 110 ? 3.568 -20.266 -19.297 1 82.19 110 ARG A O 1
ATOM 848 N N . ILE A 1 111 ? 4.348 -19.156 -17.656 1 80 111 ILE A N 1
ATOM 849 C CA . ILE A 1 111 ? 5.738 -19.5 -17.938 1 80 111 ILE A CA 1
ATOM 850 C C . ILE A 1 111 ? 5.934 -21.016 -17.766 1 80 111 ILE A C 1
ATOM 852 O O . ILE A 1 111 ? 6.59 -21.656 -18.594 1 80 111 ILE A O 1
ATOM 856 N N . ILE A 1 112 ? 5.383 -21.516 -16.688 1 79.06 112 ILE A N 1
ATOM 857 C CA . ILE A 1 112 ? 5.535 -22.938 -16.422 1 79.06 112 ILE A CA 1
ATOM 858 C C . ILE A 1 112 ? 4.828 -23.75 -17.516 1 79.06 112 ILE A C 1
ATOM 860 O O . ILE A 1 112 ? 5.352 -24.766 -17.984 1 79.06 112 ILE A O 1
ATOM 864 N N . GLU A 1 113 ? 3.641 -23.25 -17.844 1 81.69 113 GLU A N 1
ATOM 865 C CA . GLU A 1 113 ? 2.896 -23.938 -18.891 1 81.69 113 GLU A CA 1
ATOM 866 C C . GLU A 1 113 ? 3.666 -23.906 -20.219 1 81.69 113 GLU A C 1
ATOM 868 O O . GLU A 1 113 ? 3.697 -24.906 -20.938 1 81.69 113 GLU A O 1
ATOM 873 N N . ASN A 1 114 ? 4.148 -22.812 -20.547 1 81.19 114 ASN A N 1
ATOM 874 C CA . ASN A 1 114 ? 4.918 -22.688 -21.781 1 81.19 114 ASN A CA 1
ATOM 875 C C . ASN A 1 114 ? 6.16 -23.578 -21.75 1 81.19 114 ASN A C 1
ATOM 877 O O . ASN A 1 114 ? 6.535 -24.156 -22.781 1 81.19 114 ASN A O 1
ATOM 881 N N . ASP A 1 115 ? 6.781 -23.672 -2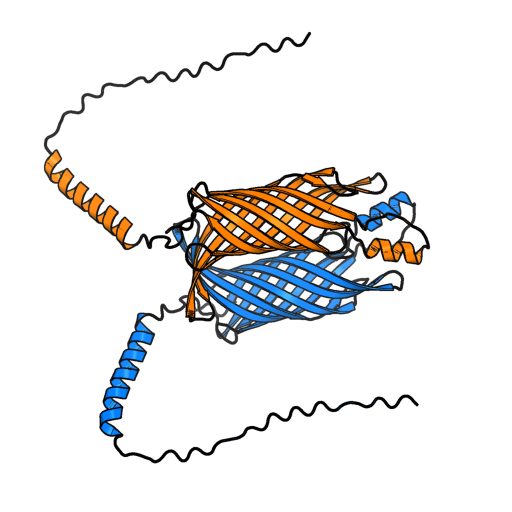0.656 1 80.88 115 ASP A N 1
ATOM 882 C CA . ASP A 1 115 ? 8.016 -24.438 -20.516 1 80.88 115 ASP A CA 1
ATOM 883 C C . ASP A 1 115 ? 7.734 -25.938 -20.578 1 80.88 115 ASP A C 1
ATOM 885 O O . ASP A 1 115 ? 8.516 -26.703 -21.156 1 80.88 115 ASP A O 1
ATOM 889 N N . ARG A 1 116 ? 6.656 -26.266 -20.016 1 79.31 116 ARG A N 1
ATOM 890 C CA . ARG A 1 116 ? 6.379 -27.688 -19.906 1 79.31 116 ARG A CA 1
ATOM 891 C C . ARG A 1 116 ? 5.434 -28.156 -21 1 79.31 116 ARG A C 1
ATOM 893 O O . ARG A 1 116 ? 5.258 -29.359 -21.219 1 79.31 116 ARG A O 1
ATOM 900 N N . GLY A 1 117 ? 4.895 -27.219 -21.672 1 79.12 117 GLY A N 1
ATOM 901 C CA . GLY A 1 117 ? 3.98 -27.562 -22.75 1 79.12 117 GLY A CA 1
ATOM 902 C C . GLY A 1 117 ? 2.67 -28.141 -22.25 1 79.12 117 GLY A C 1
ATOM 903 O O . GLY A 1 117 ? 2.133 -29.078 -22.844 1 79.12 117 GLY A O 1
ATOM 904 N N . VAL A 1 118 ? 2.352 -27.703 -21 1 77.06 118 VAL A N 1
ATOM 905 C CA . VAL A 1 118 ? 1.116 -28.219 -20.422 1 77.06 118 VAL A CA 1
ATOM 906 C C . VAL A 1 118 ? 0.23 -27.047 -19.984 1 77.06 118 VAL A C 1
ATOM 908 O O . VAL A 1 118 ? 0.712 -25.922 -19.812 1 77.06 118 VAL A O 1
ATOM 911 N N . THR A 1 119 ? -0.997 -27.344 -20 1 78.25 119 THR A N 1
ATOM 912 C CA . THR A 1 119 ? -1.933 -26.391 -19.391 1 78.25 119 THR A CA 1
ATOM 913 C C . THR A 1 119 ? -2.266 -26.797 -17.969 1 78.25 119 THR A C 1
ATOM 915 O O . THR A 1 119 ? -2.762 -27.906 -17.719 1 78.25 119 THR A O 1
ATOM 918 N N . LEU A 1 120 ? -1.856 -25.906 -17.109 1 73.12 120 LEU A N 1
ATOM 919 C CA . LEU A 1 120 ? -2.047 -26.25 -15.711 1 73.12 120 LEU A CA 1
ATOM 920 C C . LEU A 1 120 ? -3.377 -25.719 -15.188 1 73.12 120 LEU A C 1
ATOM 922 O O . LEU A 1 120 ? -4.211 -26.484 -14.703 1 73.12 120 LEU A O 1
ATOM 926 N N . ILE A 1 121 ? -3.557 -24.422 -15.211 1 72.44 121 ILE A N 1
ATOM 927 C CA . ILE A 1 121 ? -4.75 -23.781 -14.664 1 72.44 121 ILE A CA 1
ATOM 928 C C . ILE A 1 121 ? -5.137 -22.578 -15.516 1 72.44 121 ILE A C 1
ATOM 930 O O . ILE A 1 121 ? -4.27 -21.906 -16.078 1 72.44 121 ILE A O 1
ATOM 934 N N . ARG A 1 122 ? -6.422 -22.453 -15.688 1 73.56 122 ARG A N 1
ATOM 935 C CA . ARG A 1 122 ? -6.906 -21.281 -16.406 1 73.56 122 ARG A CA 1
ATOM 936 C C . ARG A 1 122 ? -7.129 -20.109 -15.445 1 73.56 122 ARG A C 1
ATOM 938 O O . ARG A 1 122 ? -8.133 -20.078 -14.727 1 73.56 122 ARG A O 1
ATOM 945 N N . LEU A 1 123 ? -6.273 -19.203 -15.32 1 67.31 123 LEU A N 1
ATOM 946 C CA . LEU A 1 123 ? -6.387 -18.109 -14.375 1 67.31 123 LEU A CA 1
ATOM 947 C C . LEU A 1 123 ? -6.73 -16.812 -15.086 1 67.31 123 LEU A C 1
ATOM 949 O O . LEU A 1 123 ? -6.828 -15.758 -14.453 1 67.31 123 LEU A O 1
ATOM 953 N N . ASP A 1 124 ? -7.145 -16.859 -16.234 1 77.12 124 ASP A N 1
ATOM 954 C CA . ASP A 1 124 ? -7.551 -15.633 -16.922 1 77.12 124 ASP A CA 1
ATOM 955 C C . ASP A 1 124 ? -9.039 -15.367 -16.734 1 77.12 124 ASP A C 1
ATOM 957 O O . ASP A 1 124 ? -9.805 -15.352 -17.688 1 77.12 124 ASP A O 1
ATOM 961 N N . GLN A 1 125 ? -9.336 -15.102 -15.438 1 86.12 125 GLN A N 1
ATOM 962 C CA . GLN A 1 125 ? -10.734 -14.93 -15.086 1 86.12 125 GLN A CA 1
ATOM 963 C C . GLN A 1 125 ? -10.93 -13.703 -14.203 1 86.12 125 GLN A C 1
ATOM 965 O O . GLN A 1 125 ? -9.984 -13.219 -13.578 1 86.12 125 GLN A O 1
ATOM 970 N N . PRO A 1 126 ? -12.203 -13.289 -14.156 1 90.94 126 PRO A N 1
ATOM 971 C CA . PRO A 1 126 ? -12.508 -12.125 -13.312 1 90.94 126 PRO A CA 1
ATOM 972 C C . PRO A 1 126 ? -12.5 -12.469 -11.82 1 90.94 126 PRO A C 1
ATOM 974 O O . PRO A 1 126 ? -12.789 -13.602 -11.445 1 90.94 126 PRO A O 1
ATOM 977 N N . VAL A 1 127 ? -12.18 -11.5 -11.078 1 93.06 127 VA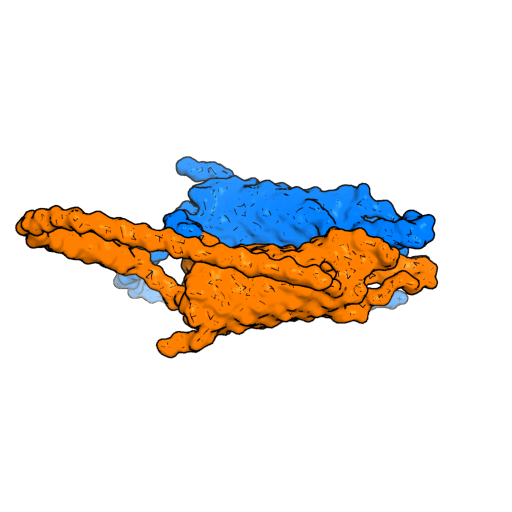L A N 1
ATOM 978 C CA . VAL A 1 127 ? -12.258 -11.562 -9.625 1 93.06 127 VAL A CA 1
ATOM 979 C C . VAL A 1 127 ? -13.227 -10.5 -9.117 1 93.06 127 VAL A C 1
ATOM 981 O O . VAL A 1 127 ? -13.094 -9.312 -9.438 1 93.06 127 VAL A O 1
ATOM 984 N N . TYR A 1 128 ? -14.18 -10.906 -8.367 1 96.12 128 TYR A N 1
ATOM 985 C CA . TYR A 1 128 ? -15.141 -10.008 -7.742 1 96.12 128 TYR A CA 1
ATOM 986 C C . TYR A 1 128 ? -14.977 -10 -6.227 1 96.12 128 TYR A C 1
ATOM 988 O O . TYR A 1 128 ? -14.914 -11.062 -5.602 1 96.12 128 TYR A O 1
ATOM 996 N N . ILE A 1 129 ? -14.977 -8.859 -5.656 1 96.56 129 ILE A N 1
ATOM 997 C CA . ILE A 1 129 ? -14.789 -8.734 -4.215 1 96.56 129 ILE A CA 1
ATOM 998 C C . ILE A 1 129 ? -15.898 -7.883 -3.615 1 96.56 129 ILE A C 1
ATOM 1000 O O . ILE A 1 129 ? -16.094 -6.734 -4.02 1 96.56 129 ILE A O 1
ATOM 1004 N N . TYR A 1 130 ? -16.594 -8.398 -2.695 1 97.88 130 TYR A N 1
ATOM 1005 C CA . TYR A 1 130 ? -17.641 -7.719 -1.936 1 97.88 130 TYR A CA 1
ATOM 1006 C C . TYR A 1 130 ? -17.266 -7.598 -0.467 1 97.88 130 TYR A C 1
ATOM 1008 O O . TYR A 1 130 ? -17.016 -8.602 0.205 1 97.88 130 TYR A O 1
ATOM 1016 N N . GLN A 1 131 ? -17.25 -6.395 0.008 1 98.31 131 GLN A N 1
ATOM 1017 C CA . GLN A 1 131 ? -16.766 -6.258 1.375 1 98.31 131 GLN A CA 1
ATOM 1018 C C . GLN A 1 131 ? -17.547 -5.188 2.135 1 98.31 131 GLN A C 1
ATOM 1020 O O . GLN A 1 131 ? -18.141 -4.297 1.525 1 98.31 131 GLN A O 1
ATOM 1025 N N . ALA A 1 132 ? -17.484 -5.316 3.443 1 98.62 132 ALA A N 1
ATOM 1026 C CA . ALA A 1 132 ? -17.922 -4.309 4.406 1 98.62 132 ALA A CA 1
ATOM 1027 C C . ALA A 1 132 ? -16.797 -3.955 5.379 1 98.62 132 ALA A C 1
ATOM 1029 O O . ALA A 1 132 ? -16.047 -4.828 5.809 1 98.62 132 ALA A O 1
ATOM 1030 N N . HIS A 1 133 ? -16.719 -2.695 5.652 1 98.88 133 HIS A N 1
ATOM 1031 C CA . HIS A 1 133 ? -15.648 -2.271 6.551 1 98.88 133 HIS A CA 1
ATOM 1032 C C . HIS A 1 133 ? -16.172 -1.289 7.598 1 98.88 133 HIS A C 1
ATOM 1034 O O . HIS A 1 133 ? -17.047 -0.476 7.312 1 98.88 133 HIS A O 1
ATOM 1040 N N . LEU A 1 134 ? -15.625 -1.409 8.766 1 98.69 134 LEU A N 1
ATOM 1041 C CA . LEU A 1 134 ? -15.641 -0.355 9.773 1 98.69 134 LEU A CA 1
ATOM 1042 C C . LEU A 1 134 ? -14.43 0.559 9.625 1 98.69 134 LEU A C 1
ATOM 1044 O O . LEU A 1 134 ? -13.289 0.089 9.609 1 98.69 134 LEU A O 1
ATOM 1048 N N . LEU A 1 135 ? -14.719 1.786 9.422 1 98.06 135 LEU A N 1
ATOM 1049 C CA . LEU A 1 135 ? -13.648 2.775 9.344 1 98.06 135 LEU A CA 1
ATOM 1050 C C . LEU A 1 135 ? -13.523 3.549 10.648 1 98.06 135 LEU A C 1
ATOM 1052 O O . LEU A 1 135 ? -14.523 4.004 11.211 1 98.06 135 LEU A O 1
ATOM 1056 N N . TRP A 1 136 ? -12.328 3.652 11.133 1 97.62 136 TRP A N 1
ATOM 1057 C CA . TRP A 1 136 ? -12.047 4.434 12.336 1 97.62 136 TRP A CA 1
ATOM 1058 C C . TRP A 1 136 ? -10.992 5.496 12.055 1 97.62 136 TRP A C 1
ATOM 1060 O O . TRP A 1 136 ? -9.828 5.168 11.789 1 97.62 136 TRP A O 1
ATOM 1070 N N . THR A 1 137 ? -11.383 6.703 12.164 1 94.44 137 THR A N 1
ATOM 1071 C CA . THR A 1 137 ? -10.461 7.816 11.938 1 94.44 137 THR A CA 1
ATOM 1072 C C . THR A 1 137 ? -9.57 8.047 13.148 1 94.44 137 THR A C 1
ATOM 1074 O O . THR A 1 137 ? -10.062 8.383 14.234 1 94.44 137 THR A O 1
ATOM 1077 N N . LEU A 1 138 ? -8.312 7.934 12.93 1 91.56 138 LEU A N 1
ATOM 1078 C CA . LEU A 1 138 ? -7.359 8.039 14.031 1 91.56 138 LEU A CA 1
ATOM 1079 C C . LEU A 1 138 ? -6.785 9.445 14.117 1 91.56 138 LEU A C 1
ATOM 1081 O O . LEU A 1 138 ? -6.391 9.891 15.203 1 91.56 138 LEU A O 1
ATOM 1085 N N . ALA A 1 139 ? -6.719 10.078 13.031 1 89.06 139 ALA A N 1
ATOM 1086 C CA . ALA A 1 139 ? -6.117 11.406 13 1 89.06 139 ALA A CA 1
ATOM 1087 C C . ALA A 1 139 ? -6.762 12.281 11.93 1 89.06 139 ALA A C 1
ATOM 1089 O O . ALA A 1 139 ? -7.215 11.773 10.898 1 89.06 139 ALA A O 1
ATOM 1090 N N . TYR A 1 140 ? -6.812 13.508 12.273 1 87.88 140 TYR A N 1
ATOM 1091 C CA . TYR A 1 140 ? -7.332 14.5 11.344 1 87.88 140 TYR A CA 1
ATOM 1092 C C . TYR A 1 140 ? -6.586 15.82 11.484 1 87.88 140 TYR A C 1
ATOM 1094 O O . TYR A 1 140 ? -5.945 16.078 12.5 1 87.88 140 TYR A O 1
ATOM 1102 N N . GLY A 1 141 ? -6.594 16.609 10.32 1 86.38 141 GLY A N 1
ATOM 1103 C CA . GLY A 1 141 ? -5.879 17.875 10.422 1 86.38 141 GLY A CA 1
ATOM 1104 C C . GLY A 1 141 ? -5.996 18.719 9.172 1 86.38 141 GLY A C 1
ATOM 1105 O O . GLY A 1 141 ? -6.82 18.438 8.297 1 86.38 141 GLY A O 1
ATOM 1106 N N . LYS A 1 142 ? -5.184 19.828 9.312 1 85.81 142 LYS A N 1
ATOM 1107 C CA . LYS A 1 142 ? -5.09 20.766 8.195 1 85.81 142 LYS A CA 1
ATOM 1108 C C . LYS A 1 142 ? -3.787 20.578 7.426 1 85.81 142 LYS A C 1
ATOM 1110 O O . LYS A 1 142 ? -2.754 20.25 8.016 1 85.81 142 LYS A O 1
ATOM 1115 N N . MET A 1 143 ? -3.977 20.688 6.145 1 85.81 143 MET A N 1
ATOM 1116 C CA . MET A 1 143 ? -2.77 20.516 5.344 1 85.81 143 MET A CA 1
ATOM 1117 C C . MET A 1 143 ? -2.66 21.594 4.273 1 85.81 143 MET A C 1
ATOM 1119 O O . MET A 1 143 ? -3.664 22.203 3.898 1 85.81 143 MET A O 1
ATOM 1123 N N . ARG A 1 144 ? -1.442 21.875 3.938 1 84.56 144 ARG A N 1
ATOM 1124 C CA . ARG A 1 144 ? -1.143 22.766 2.816 1 84.56 144 ARG A CA 1
ATOM 1125 C C . ARG A 1 144 ? -0.528 21.984 1.656 1 84.56 144 ARG A C 1
ATOM 1127 O O . ARG A 1 144 ? 0.417 21.219 1.848 1 84.56 144 ARG A O 1
ATOM 1134 N N . TRP A 1 145 ? -1.206 22.172 0.534 1 81.38 145 TRP A N 1
ATOM 1135 C CA . TRP A 1 145 ? -0.704 21.547 -0.688 1 81.38 145 TRP A CA 1
ATOM 1136 C C . TRP A 1 145 ? 0.206 22.5 -1.449 1 81.38 145 TRP A C 1
ATOM 1138 O O . TRP A 1 145 ? -0.171 23.656 -1.717 1 81.38 145 TRP A O 1
ATOM 1148 N N . PHE A 1 146 ? 1.278 22.031 -1.888 1 74.31 146 PHE A N 1
ATOM 1149 C CA . PHE A 1 146 ? 2.234 22.766 -2.707 1 74.31 146 PHE A CA 1
ATOM 1150 C C . PHE A 1 146 ? 2.469 24.156 -2.145 1 74.31 146 PHE A C 1
ATOM 1152 O O . PHE A 1 146 ? 2.617 25.125 -2.9 1 74.31 146 PHE A O 1
ATOM 1159 N N . GLY A 1 147 ? 2.252 24.406 -0.879 1 64.12 147 GLY A N 1
ATOM 1160 C CA . GLY A 1 147 ? 2.535 25.672 -0.227 1 64.12 147 GLY A CA 1
ATOM 1161 C C . GLY A 1 147 ? 1.409 26.688 -0.364 1 64.12 147 GLY A C 1
ATOM 1162 O O . GLY A 1 147 ? 1.543 27.828 0.058 1 64.12 147 GLY A O 1
ATOM 1163 N N . ALA A 1 148 ? 0.387 26.359 -0.945 1 64.56 148 ALA A N 1
ATOM 1164 C CA . ALA A 1 148 ? -0.569 27.438 -1.229 1 64.56 148 ALA A CA 1
ATOM 1165 C C . ALA A 1 148 ? -1.962 27.062 -0.721 1 64.56 148 ALA A C 1
ATOM 1167 O O . ALA A 1 148 ? -2.592 27.859 -0.005 1 64.56 148 ALA A O 1
ATOM 1168 N N . ASP A 1 149 ? -2.432 25.938 -1.087 1 69.88 149 ASP A N 1
ATOM 1169 C CA . ASP A 1 149 ? -3.828 25.609 -0.83 1 69.88 149 ASP A CA 1
ATOM 1170 C C . ASP A 1 149 ? -3.973 24.812 0.469 1 69.88 149 ASP A C 1
ATOM 1172 O O . ASP A 1 149 ? -3.18 23.906 0.744 1 69.88 149 ASP A O 1
ATOM 1176 N N . ILE A 1 150 ? -4.887 25.344 1.254 1 71.38 150 ILE A N 1
ATOM 1177 C CA . ILE A 1 150 ? -5.145 24.688 2.533 1 71.38 150 ILE A CA 1
ATOM 1178 C C . ILE A 1 150 ? -6.273 23.672 2.375 1 71.38 150 ILE A C 1
ATOM 1180 O O . ILE A 1 150 ? -7.301 23.969 1.758 1 71.38 150 ILE A O 1
ATOM 1184 N N . GLY A 1 151 ? -5.992 22.578 2.74 1 83.44 151 GLY A N 1
ATOM 1185 C CA . GLY A 1 151 ? -6.988 21.516 2.779 1 83.44 151 GLY A CA 1
ATOM 1186 C C . GLY A 1 151 ? -6.992 20.75 4.086 1 83.44 151 GLY A C 1
ATOM 1187 O O . GLY A 1 151 ? -6.398 21.188 5.074 1 83.44 151 GLY A O 1
ATOM 1188 N N . ARG A 1 152 ? -7.922 19.812 4.16 1 88.25 152 ARG A N 1
ATOM 1189 C CA . ARG A 1 152 ? -8.008 18.938 5.324 1 88.25 152 ARG A CA 1
ATOM 1190 C C . ARG A 1 152 ? -7.699 17.484 4.945 1 88.25 152 ARG A C 1
ATOM 1192 O O . ARG A 1 152 ? -7.797 17.109 3.773 1 88.25 152 ARG A O 1
ATOM 1199 N N . PHE A 1 153 ? -7.297 16.781 5.957 1 89.5 153 PHE A N 1
ATOM 1200 C CA . PHE A 1 153 ? -7.039 15.367 5.699 1 89.5 153 PHE A CA 1
ATOM 1201 C C . PHE A 1 153 ? -7.473 14.508 6.879 1 89.5 153 PHE A C 1
ATOM 1203 O O . PHE A 1 153 ? -7.664 15.016 7.988 1 89.5 153 PHE A O 1
ATOM 1210 N N . ASP A 1 154 ? -7.707 13.266 6.676 1 91.56 154 ASP A N 1
ATOM 1211 C CA . ASP A 1 154 ? -7.965 12.281 7.727 1 91.56 154 ASP A CA 1
ATOM 1212 C C . ASP A 1 154 ? -7.195 10.984 7.465 1 91.56 154 ASP A C 1
ATOM 1214 O O . ASP A 1 154 ? -6.961 10.625 6.312 1 91.56 154 ASP A O 1
ATOM 1218 N N . PHE A 1 155 ? -6.73 10.43 8.586 1 93.75 155 PHE A N 1
ATOM 1219 C CA . PHE A 1 155 ? -6.105 9.109 8.586 1 93.75 155 PHE A CA 1
ATOM 1220 C C . PHE A 1 155 ? -6.992 8.094 9.297 1 93.75 155 PHE A C 1
ATOM 1222 O O . PHE A 1 155 ? -7.398 8.312 10.438 1 93.75 155 PHE A O 1
ATOM 1229 N N . ASN A 1 156 ? -7.223 7.004 8.617 1 96.5 156 ASN A N 1
ATOM 1230 C CA . ASN A 1 156 ? -8.133 6.035 9.219 1 96.5 156 ASN A CA 1
ATOM 1231 C C . ASN A 1 156 ? -7.617 4.609 9.062 1 96.5 156 ASN A C 1
ATOM 1233 O O . ASN A 1 156 ? -6.742 4.348 8.227 1 96.5 156 ASN A O 1
ATOM 1237 N N . ILE A 1 157 ? -8.125 3.766 9.875 1 97.31 157 ILE A N 1
ATOM 1238 C CA . ILE A 1 157 ? -7.938 2.326 9.734 1 97.31 157 ILE A CA 1
ATOM 1239 C C . ILE A 1 157 ? -9.266 1.665 9.367 1 97.31 157 ILE A C 1
ATOM 1241 O O . ILE A 1 157 ? -10.336 2.182 9.695 1 97.31 157 ILE A O 1
ATOM 1245 N N . ALA A 1 158 ? -9.133 0.588 8.703 1 98.38 158 ALA A N 1
ATOM 1246 C CA . ALA A 1 158 ? -10.312 -0.146 8.25 1 98.38 158 ALA A CA 1
ATOM 1247 C C . ALA A 1 158 ? -10.25 -1.606 8.688 1 98.38 158 ALA A C 1
ATOM 1249 O O . ALA A 1 158 ? -9.188 -2.227 8.648 1 98.38 158 ALA A O 1
ATOM 1250 N N . LEU A 1 159 ? -11.25 -2.062 9.234 1 98.38 159 LEU A N 1
ATOM 1251 C CA . LEU A 1 159 ? -11.43 -3.469 9.586 1 98.38 159 LEU A CA 1
ATOM 1252 C C . LEU A 1 159 ? -12.766 -3.994 9.055 1 98.38 159 LEU A C 1
ATOM 1254 O O . LEU A 1 159 ? -13.805 -3.354 9.234 1 98.38 159 LEU A O 1
ATOM 1258 N N . GLY A 1 160 ? -12.641 -5.109 8.391 1 98.38 160 GLY A N 1
ATOM 1259 C CA . GLY A 1 160 ? -13.867 -5.664 7.832 1 98.38 160 GLY A CA 1
ATOM 1260 C C . GLY A 1 160 ? -13.656 -7.012 7.168 1 98.38 160 GLY A C 1
ATOM 1261 O O . GLY A 1 160 ? -12.844 -7.82 7.629 1 98.38 160 GLY A O 1
ATOM 1262 N N . GLY A 1 161 ? -14.508 -7.246 6.281 1 97.69 161 GLY A N 1
ATOM 1263 C CA . GLY A 1 161 ? -14.508 -8.5 5.551 1 97.69 161 GLY A CA 1
ATOM 1264 C C . GLY A 1 161 ? -15.664 -8.633 4.582 1 97.69 161 GLY A C 1
ATOM 1265 O O . GLY A 1 161 ? -16.469 -7.703 4.434 1 97.69 161 GLY A O 1
ATOM 1266 N N . GLY A 1 162 ? -15.617 -9.805 3.92 1 97.56 162 GLY A N 1
ATOM 1267 C CA . GLY A 1 162 ? -16.641 -10.094 2.93 1 97.56 162 GLY A CA 1
ATOM 1268 C C . GLY A 1 162 ? -16.391 -11.398 2.186 1 97.56 162 GLY A C 1
ATOM 1269 O O . GLY A 1 162 ? -16.109 -12.43 2.803 1 97.56 162 GLY A O 1
ATOM 1270 N N . VAL A 1 163 ? -16.656 -11.211 0.845 1 96.38 163 VAL A N 1
ATOM 1271 C CA . VAL A 1 163 ? -16.562 -12.406 0.009 1 96.38 163 VAL A CA 1
ATOM 1272 C C . VAL A 1 163 ? -15.758 -12.078 -1.253 1 96.38 163 VAL A C 1
ATOM 1274 O O . VAL A 1 163 ? -15.938 -11.016 -1.853 1 96.38 163 VAL A O 1
ATOM 1277 N N . THR A 1 164 ? -14.898 -12.961 -1.502 1 94.38 164 THR A N 1
ATOM 1278 C CA . THR A 1 164 ? -14.18 -12.906 -2.771 1 94.38 164 THR A CA 1
ATOM 1279 C C . THR A 1 164 ? -14.594 -14.062 -3.676 1 94.38 164 THR A C 1
ATOM 1281 O O . THR A 1 164 ? -14.508 -15.227 -3.279 1 94.38 164 THR A O 1
ATOM 1284 N N . ASP A 1 165 ? -14.969 -13.656 -4.855 1 91.56 165 ASP A N 1
ATOM 1285 C CA . ASP A 1 165 ? -15.422 -14.664 -5.812 1 91.56 165 ASP A CA 1
ATOM 1286 C C . ASP A 1 165 ? -14.477 -14.75 -7.008 1 91.56 165 ASP A C 1
ATOM 1288 O O . ASP A 1 165 ? -14.359 -13.797 -7.785 1 91.56 165 ASP A O 1
ATOM 1292 N N . ASN A 1 166 ? -13.75 -15.789 -7.02 1 85.62 166 ASN A N 1
ATOM 1293 C CA . ASN A 1 166 ? -12.914 -16.125 -8.172 1 85.62 166 ASN A CA 1
ATOM 1294 C C . ASN A 1 166 ? -12.812 -17.625 -8.375 1 85.62 166 ASN A C 1
ATOM 1296 O O . ASN A 1 166 ? -13.531 -18.391 -7.73 1 85.62 166 ASN A O 1
ATOM 1300 N N . GLN A 1 167 ? -12.016 -18.031 -9.25 1 79.06 167 GLN A N 1
ATOM 1301 C CA . GLN A 1 167 ? -11.953 -19.453 -9.586 1 79.06 167 GLN A CA 1
ATOM 1302 C C . GLN A 1 167 ? -11.375 -20.266 -8.422 1 79.06 167 GLN A C 1
ATOM 1304 O O . GLN A 1 167 ? -11.727 -21.422 -8.234 1 79.06 167 GLN A O 1
ATOM 1309 N N . THR A 1 168 ? -10.57 -19.625 -7.699 1 78.81 168 THR A N 1
ATOM 1310 C CA . THR A 1 168 ? -9.867 -20.375 -6.66 1 78.81 168 THR A CA 1
ATOM 1311 C C . THR A 1 168 ? -10.406 -20.016 -5.277 1 78.81 168 THR A C 1
ATOM 1313 O O . THR A 1 168 ? -10.055 -20.656 -4.285 1 78.81 168 THR A O 1
ATOM 1316 N N . SER A 1 169 ? -11.227 -19.031 -5.23 1 79.62 169 SER A N 1
ATOM 1317 C CA . SER A 1 169 ? -11.766 -18.594 -3.947 1 79.62 169 SER A CA 1
ATOM 1318 C C . SER A 1 169 ? -13.234 -18.219 -4.062 1 79.62 169 SER A C 1
ATOM 1320 O O . SER A 1 169 ? -13.641 -17.547 -5.016 1 79.62 169 SER A O 1
ATOM 1322 N N . ARG A 1 170 ? -14.109 -18.781 -3.33 1 72.06 170 ARG A N 1
ATOM 1323 C CA . ARG A 1 170 ? -15.492 -18.312 -3.221 1 72.06 170 ARG A CA 1
ATOM 1324 C C . ARG A 1 170 ? -15.914 -18.188 -1.762 1 72.06 170 ARG A C 1
ATOM 1326 O O . ARG A 1 170 ? -17 -18.641 -1.386 1 72.06 170 ARG A O 1
ATOM 1333 N N . GLY A 1 171 ? -15.008 -17.422 -1.101 1 85.19 171 GLY A N 1
ATOM 1334 C CA . GLY A 1 171 ? -15.406 -17.547 0.291 1 85.19 171 GLY A CA 1
ATOM 1335 C C . GLY A 1 171 ? -15.109 -16.312 1.115 1 85.19 171 GLY A C 1
ATOM 1336 O O . GLY A 1 171 ? -15.023 -15.211 0.576 1 85.19 171 GLY A O 1
ATOM 1337 N N . LEU A 1 172 ? -15.172 -16.641 2.322 1 93.06 172 LEU A N 1
ATOM 1338 C CA . LEU A 1 172 ? -15.039 -15.625 3.355 1 93.06 172 LEU A CA 1
ATOM 1339 C C . LEU A 1 172 ? -13.664 -14.961 3.285 1 93.06 172 LEU A C 1
ATOM 1341 O O . LEU A 1 172 ? -12.648 -15.641 3.115 1 93.06 172 LEU A O 1
ATOM 1345 N N . THR A 1 173 ? -13.68 -13.68 3.268 1 96.62 173 THR A N 1
ATOM 1346 C CA . THR A 1 173 ? -12.461 -12.883 3.197 1 96.62 173 THR A CA 1
ATOM 1347 C C . THR A 1 173 ? -12.406 -11.875 4.344 1 96.62 173 THR A C 1
ATOM 1349 O O . THR A 1 173 ? -13.328 -11.07 4.512 1 96.62 173 THR A O 1
ATOM 1352 N N . GLY A 1 174 ? -11.406 -12.016 5.195 1 97.19 174 GLY A N 1
ATOM 1353 C CA . GLY A 1 174 ? -11.117 -10.953 6.148 1 97.19 174 GLY A CA 1
ATOM 1354 C C . GLY A 1 174 ? -10.273 -9.836 5.562 1 97.19 174 GLY A C 1
ATOM 1355 O O . GLY A 1 174 ? -9.422 -10.078 4.699 1 97.19 174 GLY A O 1
ATOM 1356 N N . SER A 1 175 ? -10.492 -8.641 6.02 1 97.62 175 SER A N 1
ATOM 1357 C CA . SER A 1 175 ? -9.773 -7.512 5.441 1 97.62 175 SER A CA 1
ATOM 1358 C C . SER A 1 175 ? -9.461 -6.457 6.496 1 97.62 175 SER A C 1
ATOM 1360 O O . SER A 1 175 ? -10.281 -6.188 7.375 1 97.62 175 SER A O 1
ATOM 1362 N N . PHE A 1 176 ? -8.32 -5.926 6.418 1 97.44 176 PHE A N 1
ATOM 1363 C CA . PHE A 1 176 ? -7.93 -4.781 7.234 1 97.44 176 PHE A CA 1
ATOM 1364 C C . PHE A 1 176 ? -6.961 -3.883 6.48 1 97.44 176 PHE A C 1
ATOM 1366 O O . PHE A 1 176 ? -6.336 -4.312 5.504 1 97.44 176 PHE A O 1
ATOM 1373 N N . GLY A 1 177 ? -6.918 -2.664 6.914 1 97 177 GLY A N 1
ATOM 1374 C CA . GLY A 1 177 ? -6.039 -1.747 6.207 1 97 177 GLY A CA 1
ATOM 1375 C C . GLY A 1 177 ? -6.051 -0.343 6.781 1 97 177 GLY A C 1
ATOM 1376 O O . GLY A 1 177 ? -6.582 -0.117 7.871 1 97 177 GLY A O 1
ATOM 1377 N N . ILE A 1 178 ? -5.344 0.518 6.051 1 95.81 178 ILE A N 1
ATOM 1378 C CA . ILE A 1 178 ? -5.25 1.93 6.406 1 95.81 178 ILE A CA 1
ATOM 1379 C C . ILE A 1 178 ? -5.637 2.791 5.207 1 95.81 178 ILE A C 1
ATOM 1381 O O . ILE A 1 178 ? -5.621 2.322 4.066 1 95.81 178 ILE A O 1
ATOM 1385 N N . GLY A 1 179 ? -6 4.031 5.488 1 95.88 179 GLY A N 1
ATOM 1386 C CA . GLY A 1 179 ? -6.375 4.973 4.445 1 95.88 179 GLY A CA 1
ATOM 1387 C C . GLY A 1 179 ? -6.152 6.422 4.836 1 95.88 179 GLY A C 1
ATOM 1388 O O . GLY A 1 179 ? -6.176 6.758 6.02 1 95.88 179 GLY A O 1
ATOM 1389 N N . VAL A 1 180 ? -5.957 7.227 3.836 1 94.75 180 VAL A N 1
ATOM 1390 C CA . VAL A 1 180 ? -5.863 8.672 4.004 1 94.75 180 VAL A CA 1
ATOM 1391 C C . VAL A 1 180 ? -6.852 9.367 3.068 1 94.75 180 VAL A C 1
ATOM 1393 O O . VAL A 1 180 ? -7.031 8.945 1.923 1 94.75 180 VAL A O 1
ATOM 1396 N N . LYS A 1 181 ? -7.441 10.344 3.561 1 94.44 181 LYS A N 1
ATOM 1397 C CA . LYS A 1 181 ? -8.336 11.164 2.758 1 94.44 181 LYS A CA 1
ATOM 1398 C C . LYS A 1 181 ? -7.902 12.633 2.777 1 94.44 181 LYS A C 1
ATOM 1400 O O . LYS A 1 181 ? -7.52 13.156 3.824 1 94.44 181 LYS A O 1
ATOM 1405 N N . PHE A 1 182 ? -7.93 13.18 1.634 1 92.06 182 PHE A N 1
ATOM 1406 C CA . PHE A 1 182 ? -7.715 14.617 1.477 1 92.06 182 PHE A CA 1
ATOM 1407 C C . PHE A 1 182 ? -8.992 15.305 1.021 1 92.06 182 PHE A C 1
ATOM 1409 O O . PHE A 1 182 ? -9.516 15.008 -0.054 1 92.06 182 PHE A O 1
ATOM 1416 N N . PHE A 1 183 ? -9.359 16.203 1.752 1 90.75 183 PHE A N 1
ATOM 1417 C CA . PHE A 1 183 ? -10.641 16.844 1.481 1 90.75 183 PHE A CA 1
ATOM 1418 C C . PHE A 1 183 ? -10.422 18.188 0.771 1 90.75 183 PHE A C 1
ATOM 1420 O O . PHE A 1 183 ? -9.531 18.953 1.135 1 90.75 183 PHE A O 1
ATOM 1427 N N . PHE A 1 184 ? -11.156 18.281 -0.254 1 84.69 184 PHE A N 1
ATOM 1428 C CA . PHE A 1 184 ? -11.164 19.531 -0.993 1 84.69 184 PHE A CA 1
ATOM 1429 C C . PHE A 1 184 ? -12.562 20.156 -0.985 1 84.69 184 PHE A C 1
ATOM 1431 O O . PHE A 1 184 ? -13.523 19.547 -1.459 1 84.69 184 PHE A O 1
ATOM 1438 N N . GLY A 1 185 ? -12.523 21.359 -0.443 1 80.31 185 GLY A N 1
ATOM 1439 C CA . GLY A 1 185 ? -13.836 21.969 -0.289 1 80.31 185 GLY A CA 1
ATOM 1440 C C . GLY A 1 185 ? -14.695 21.266 0.746 1 80.31 185 GLY A C 1
ATOM 1441 O O . GLY A 1 185 ? -14.203 20.875 1.81 1 80.31 185 GLY A O 1
ATOM 1442 N N . GLU A 1 186 ? -16.078 21.25 0.482 1 80.31 186 GLU A N 1
ATOM 1443 C CA . GLU A 1 186 ? -16.984 20.672 1.464 1 80.31 186 GLU A CA 1
ATOM 1444 C C . GLU A 1 186 ? -17.641 19.406 0.915 1 80.31 186 GLU A C 1
ATOM 1446 O O . GLU A 1 186 ? -18.5 18.812 1.574 1 80.31 186 GLU A O 1
ATOM 1451 N N . TRP A 1 187 ? -17.266 19.016 -0.288 1 85.5 187 TRP A N 1
ATOM 1452 C CA . TRP A 1 187 ? -18.062 17.922 -0.819 1 85.5 187 TRP A CA 1
ATOM 1453 C C . TRP A 1 187 ? -17.188 16.938 -1.603 1 85.5 187 TRP A C 1
ATOM 1455 O O . TRP A 1 187 ? -17.672 15.938 -2.111 1 85.5 187 TRP A O 1
ATOM 1465 N N . PHE A 1 188 ? -15.945 17.234 -1.736 1 90.81 188 PHE A N 1
ATOM 1466 C CA . PHE A 1 188 ? -15.078 16.422 -2.574 1 90.81 188 PHE A CA 1
ATOM 1467 C C . PHE A 1 188 ? -13.836 15.984 -1.807 1 90.81 188 PHE A C 1
ATOM 1469 O O . PHE A 1 188 ? -13.297 16.75 -1.007 1 90.81 188 PHE A O 1
ATOM 1476 N N . SER A 1 189 ? -13.391 14.742 -1.997 1 94.25 189 SER A N 1
ATOM 1477 C CA . SER A 1 189 ? -12.148 14.297 -1.391 1 94.25 189 SER A CA 1
ATOM 1478 C C . SER A 1 189 ? -11.414 13.305 -2.297 1 94.25 189 SER A C 1
ATOM 1480 O O . SER A 1 189 ? -12.023 12.68 -3.164 1 94.25 189 SER A O 1
ATOM 1482 N N . ILE A 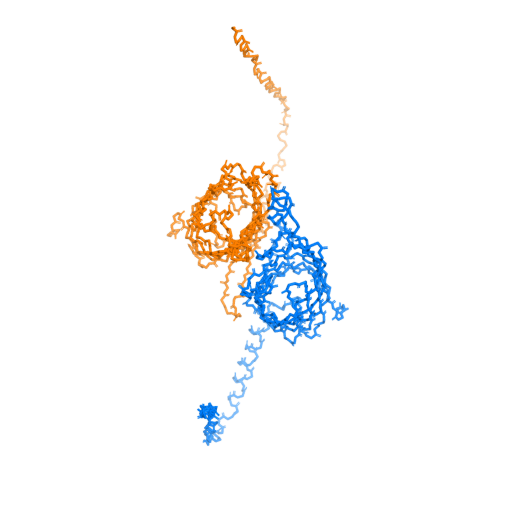1 190 ? -10.164 13.297 -2.176 1 95.06 190 ILE A N 1
ATOM 1483 C CA . ILE A 1 190 ? -9.305 12.266 -2.746 1 95.06 190 ILE A CA 1
ATOM 1484 C C . ILE A 1 190 ? -8.867 11.289 -1.653 1 95.06 190 ILE A C 1
ATOM 1486 O O . ILE A 1 190 ? -8.547 11.703 -0.536 1 95.06 190 ILE A O 1
ATOM 1490 N N . ARG A 1 191 ? -8.891 9.977 -1.968 1 96.75 191 ARG A N 1
ATOM 1491 C CA . ARG A 1 191 ? -8.523 9.016 -0.938 1 96.75 191 ARG A CA 1
ATOM 1492 C C . ARG A 1 191 ? -7.516 8 -1.476 1 96.75 191 ARG A C 1
ATOM 1494 O O . ARG A 1 191 ? -7.551 7.652 -2.658 1 96.75 191 ARG A O 1
ATOM 1501 N N . ILE A 1 192 ? -6.648 7.578 -0.638 1 96.31 192 ILE A N 1
ATOM 1502 C CA . ILE A 1 192 ? -5.691 6.5 -0.868 1 96.31 192 ILE A CA 1
ATOM 1503 C C . ILE A 1 192 ? -5.887 5.406 0.177 1 96.31 192 ILE A C 1
ATOM 1505 O O . ILE A 1 192 ? -5.91 5.684 1.379 1 96.31 192 ILE A O 1
ATOM 1509 N N . ASP A 1 193 ? -6.027 4.16 -0.255 1 97.38 193 ASP A N 1
ATOM 1510 C CA . ASP A 1 193 ? -6.27 3.051 0.661 1 97.38 193 ASP A CA 1
ATOM 1511 C C . ASP A 1 193 ? -5.309 1.895 0.392 1 97.38 193 ASP A C 1
ATOM 1513 O O . ASP A 1 193 ? -5.027 1.571 -0.764 1 97.38 193 ASP A O 1
ATOM 1517 N N . LEU A 1 194 ? -4.758 1.342 1.444 1 95.94 194 LEU A N 1
ATOM 1518 C CA . LEU A 1 194 ? -4.039 0.072 1.439 1 95.94 194 LEU A CA 1
ATOM 1519 C C . LEU A 1 194 ? -4.801 -0.987 2.229 1 95.94 194 LEU A C 1
ATOM 1521 O O . LEU A 1 194 ? -5.137 -0.775 3.396 1 95.94 194 LEU A O 1
ATOM 1525 N N . ARG A 1 195 ? -5.09 -2.137 1.611 1 96.5 195 ARG A N 1
ATOM 1526 C CA . ARG A 1 195 ? -5.863 -3.189 2.262 1 96.5 195 ARG A CA 1
ATOM 1527 C C . ARG A 1 195 ? -5.188 -4.547 2.094 1 96.5 195 ARG A C 1
ATOM 1529 O O . ARG A 1 195 ? -4.637 -4.844 1.031 1 96.5 195 ARG A O 1
ATOM 1536 N N . ASP A 1 196 ? -5.219 -5.277 3.135 1 95.12 196 ASP A N 1
ATOM 1537 C CA . ASP A 1 196 ? -4.824 -6.684 3.09 1 95.12 196 ASP A CA 1
ATOM 1538 C C . ASP A 1 196 ? -6.043 -7.598 3.211 1 95.12 196 ASP A C 1
ATOM 1540 O O . ASP A 1 196 ? -6.797 -7.512 4.184 1 95.12 196 ASP A O 1
ATOM 1544 N N . GLN A 1 197 ? -6.188 -8.391 2.26 1 95.19 197 GLN A N 1
ATOM 1545 C CA . GLN A 1 197 ? -7.277 -9.359 2.266 1 95.19 197 GLN A CA 1
ATOM 1546 C C . GLN A 1 197 ? -6.754 -10.766 2.545 1 95.19 197 GLN A C 1
ATOM 1548 O O . GLN A 1 197 ? -5.902 -11.273 1.816 1 95.19 197 GLN A O 1
ATOM 1553 N N . ILE A 1 198 ? -7.277 -11.32 3.521 1 94.44 198 ILE A N 1
ATOM 1554 C CA . ILE A 1 198 ? -6.875 -12.656 3.93 1 94.44 198 ILE A CA 1
ATOM 1555 C C . ILE A 1 198 ? -7.988 -13.648 3.604 1 94.44 198 ILE A C 1
ATOM 1557 O O . ILE A 1 198 ? -9.125 -13.484 4.047 1 94.44 198 ILE A O 1
ATOM 1561 N N . LEU A 1 199 ? -7.684 -14.648 2.881 1 93.31 199 LEU A N 1
ATOM 1562 C CA . LEU A 1 199 ? -8.688 -15.633 2.5 1 93.31 199 LEU A CA 1
ATOM 1563 C C . LEU A 1 199 ? -8.047 -16.984 2.232 1 93.31 199 LEU A C 1
ATOM 1565 O O . LEU A 1 199 ? -6.828 -17.094 2.092 1 93.31 199 LEU A O 1
ATOM 1569 N N . GLU A 1 200 ? -8.914 -17.953 2.201 1 91.75 200 GLU A N 1
ATOM 1570 C CA . GLU A 1 200 ? -8.492 -19.297 1.837 1 91.75 200 GLU A CA 1
ATOM 1571 C C . GLU A 1 200 ? -8.75 -19.578 0.359 1 91.75 200 GLU A C 1
ATOM 1573 O O . GLU A 1 200 ? -9.828 -19.281 -0.155 1 91.75 200 GLU A O 1
ATOM 1578 N N . GLN A 1 201 ? -7.742 -20 -0.286 1 87.5 201 GLN A N 1
ATOM 1579 C CA . GLN A 1 201 ? -7.891 -20.375 -1.691 1 87.5 201 GLN A CA 1
ATOM 1580 C C . GLN A 1 201 ? -7.496 -21.828 -1.931 1 87.5 201 GLN A C 1
ATOM 1582 O O . GLN A 1 201 ? -6.609 -22.344 -1.256 1 87.5 201 GLN A O 1
ATOM 1587 N N . GLU A 1 202 ? -8.227 -22.406 -2.879 1 85.94 202 GLU A N 1
ATOM 1588 C CA . GLU A 1 202 ? -7.965 -23.797 -3.252 1 85.94 202 GLU A CA 1
ATOM 1589 C C . GLU A 1 202 ? -7.5 -23.891 -4.703 1 85.94 202 GLU A C 1
ATOM 1591 O O . GLU A 1 202 ? -8.148 -23.359 -5.605 1 85.94 202 GLU A O 1
ATOM 1596 N N . LEU A 1 203 ? -6.336 -24.453 -4.809 1 80.38 203 LEU A N 1
ATOM 1597 C CA . LEU A 1 203 ? -5.773 -24.672 -6.137 1 80.38 203 LEU A CA 1
ATOM 1598 C C . LEU A 1 203 ? -5.242 -26.094 -6.262 1 80.38 203 LEU A C 1
ATOM 1600 O O . LEU A 1 203 ? -4.445 -26.547 -5.43 1 80.38 203 LEU A O 1
ATOM 1604 N N . LEU A 1 204 ? -5.691 -26.828 -7.289 1 81.75 204 LEU A N 1
ATOM 1605 C CA . LEU A 1 204 ? -5.266 -28.203 -7.559 1 81.75 204 LEU A CA 1
ATOM 1606 C C . LEU A 1 204 ? -5.461 -29.078 -6.328 1 81.75 204 LEU A C 1
ATOM 1608 O O . LEU A 1 204 ? -4.562 -29.828 -5.953 1 81.75 204 LEU A O 1
ATOM 1612 N N . GLY A 1 205 ? -6.609 -28.797 -5.629 1 82 205 GLY A N 1
ATOM 1613 C CA . GLY A 1 205 ? -6.996 -29.656 -4.52 1 82 205 GLY A CA 1
ATOM 1614 C C . GLY A 1 205 ? -6.32 -29.281 -3.213 1 82 205 GLY A C 1
ATOM 1615 O O . GLY A 1 205 ? -6.566 -29.906 -2.178 1 82 205 GLY A O 1
ATOM 1616 N N . GLU A 1 206 ? -5.441 -28.359 -3.193 1 84.62 206 GLU A N 1
ATOM 1617 C CA . GLU A 1 206 ? -4.762 -27.906 -1.979 1 84.62 206 GLU A CA 1
ATOM 1618 C C . GLU A 1 206 ? -5.258 -26.531 -1.537 1 84.62 206 GLU A C 1
ATOM 1620 O O . GLU A 1 206 ? -5.426 -25.641 -2.363 1 84.62 206 GLU A O 1
ATOM 1625 N N . SER A 1 207 ? -5.48 -26.5 -0.243 1 85.62 207 SER A N 1
ATOM 1626 C CA . SER A 1 207 ? -5.941 -25.219 0.307 1 85.62 207 SER A CA 1
ATOM 1627 C C . SER A 1 207 ? -4.793 -24.453 0.942 1 85.62 207 SER A C 1
ATOM 1629 O O . SER A 1 207 ? -3.891 -25.031 1.537 1 85.62 207 SER A O 1
ATOM 1631 N N . ALA A 1 208 ? -4.867 -23.141 0.751 1 86.81 208 ALA A N 1
ATOM 1632 C CA . ALA A 1 208 ? -3.861 -22.281 1.365 1 86.81 208 ALA A CA 1
ATOM 1633 C C . ALA A 1 208 ? -4.477 -20.953 1.808 1 86.81 208 ALA A C 1
ATOM 1635 O O . ALA A 1 208 ? -5.387 -20.438 1.154 1 86.81 208 ALA A O 1
ATOM 1636 N N . ILE A 1 209 ? -4.012 -20.516 2.928 1 88.75 209 ILE A N 1
ATOM 1637 C CA . ILE A 1 209 ? -4.359 -19.156 3.346 1 88.75 209 ILE A CA 1
ATOM 1638 C C . ILE A 1 209 ? -3.451 -18.156 2.648 1 88.75 209 ILE A C 1
ATOM 1640 O O . ILE A 1 209 ? -2.225 -18.25 2.736 1 88.75 209 ILE A O 1
ATOM 1644 N N . VAL A 1 210 ? -4.078 -17.234 1.971 1 89.06 210 VAL A N 1
ATOM 1645 C CA . VAL A 1 210 ? -3.295 -16.297 1.18 1 89.06 210 VAL A CA 1
ATOM 1646 C C . VAL A 1 210 ? -3.586 -14.867 1.639 1 89.06 210 VAL A C 1
ATOM 1648 O O . VAL A 1 210 ? -4.59 -14.617 2.307 1 89.06 210 VAL A O 1
ATOM 1651 N N . ASN A 1 211 ? -2.68 -14 1.418 1 89.31 211 ASN A N 1
ATOM 1652 C CA . ASN A 1 211 ? -2.812 -12.562 1.624 1 89.31 211 ASN A CA 1
ATOM 1653 C C . ASN A 1 211 ? -2.791 -11.805 0.301 1 89.31 211 ASN A C 1
ATOM 1655 O O . ASN A 1 211 ? -1.774 -11.789 -0.394 1 89.31 211 ASN A O 1
ATOM 1659 N N . ASN A 1 212 ? -3.887 -11.133 -0.029 1 90.69 212 ASN A N 1
ATOM 1660 C CA . ASN A 1 212 ? -3.973 -10.289 -1.218 1 90.69 212 ASN A CA 1
ATOM 1661 C C . ASN A 1 212 ? -3.971 -8.805 -0.858 1 90.69 212 ASN A C 1
ATOM 1663 O O . ASN A 1 212 ? -4.852 -8.336 -0.136 1 90.69 212 ASN A O 1
ATOM 1667 N N . LEU A 1 213 ? -3.061 -8.125 -1.429 1 92.5 213 LEU A N 1
ATOM 1668 C CA . LEU A 1 213 ? -2.932 -6.707 -1.122 1 92.5 213 LEU A CA 1
ATOM 1669 C C . LEU A 1 213 ? -3.578 -5.855 -2.211 1 92.5 213 LEU A C 1
ATOM 1671 O O . LEU A 1 213 ? -3.453 -6.16 -3.398 1 92.5 213 LEU A O 1
ATOM 1675 N N . THR A 1 214 ? -4.262 -4.832 -1.796 1 94.75 214 THR A N 1
ATOM 1676 C CA . THR A 1 214 ? -4.789 -3.846 -2.732 1 94.75 214 THR A CA 1
ATOM 1677 C C . THR A 1 214 ? -4.348 -2.438 -2.342 1 94.75 214 THR A C 1
ATOM 1679 O O . THR A 1 214 ? -4.301 -2.102 -1.156 1 94.75 214 THR A O 1
ATOM 1682 N N . ALA A 1 215 ? -3.961 -1.709 -3.232 1 94.94 215 ALA A N 1
ATOM 1683 C CA . ALA A 1 215 ? -3.701 -0.276 -3.115 1 94.94 215 ALA A CA 1
ATOM 1684 C C . ALA A 1 215 ? -4.57 0.52 -4.086 1 94.94 215 ALA A C 1
ATOM 1686 O O . ALA A 1 215 ? -4.535 0.284 -5.297 1 94.94 215 ALA A O 1
ATOM 1687 N N . THR A 1 216 ? -5.281 1.518 -3.564 1 97.38 216 THR A N 1
ATOM 1688 C CA . THR A 1 216 ? -6.227 2.205 -4.438 1 97.38 216 THR A CA 1
ATOM 1689 C C . THR A 1 216 ? -6.145 3.717 -4.238 1 97.38 216 THR A C 1
ATOM 1691 O O . THR A 1 216 ? -5.848 4.188 -3.139 1 97.38 216 THR A O 1
ATOM 1694 N N . LEU A 1 217 ? -6.297 4.398 -5.27 1 96.69 217 LEU A N 1
ATOM 1695 C CA . LEU A 1 217 ? -6.551 5.832 -5.324 1 96.69 217 LEU A CA 1
ATOM 1696 C C . LEU A 1 217 ? -7.984 6.113 -5.758 1 96.69 217 LEU A C 1
ATOM 1698 O O . LEU A 1 217 ? -8.484 5.504 -6.707 1 96.69 217 LEU A O 1
ATOM 1702 N N . GLY A 1 218 ? -8.625 7.039 -5.039 1 98.12 218 GLY A N 1
ATOM 1703 C CA . GLY A 1 218 ? -10.039 7.215 -5.344 1 98.12 218 GLY A CA 1
ATOM 1704 C C . GLY A 1 218 ? -10.516 8.641 -5.172 1 98.12 218 GLY A C 1
ATOM 1705 O O . GLY A 1 218 ? -9.805 9.477 -4.598 1 98.12 218 GLY A O 1
ATOM 1706 N N . LEU A 1 219 ? -11.672 8.859 -5.754 1 98 219 LEU A N 1
ATOM 1707 C CA . LEU A 1 219 ? -12.422 10.102 -5.609 1 98 219 LEU A CA 1
ATOM 1708 C C . LEU A 1 219 ? -13.734 9.867 -4.859 1 98 219 LEU A C 1
ATOM 1710 O O . LEU A 1 219 ? -14.391 8.844 -5.059 1 98 219 LEU A O 1
ATOM 1714 N N . SER A 1 220 ? -14 10.766 -4.066 1 97.19 220 SER A N 1
ATOM 1715 C CA . SER A 1 220 ? -15.219 10.625 -3.275 1 97.19 220 SER A CA 1
ATOM 1716 C C . SER A 1 220 ? -16.047 11.906 -3.322 1 97.19 220 SER A C 1
ATOM 1718 O O . SER A 1 220 ? -15.5 13.008 -3.361 1 97.19 220 SER A O 1
ATOM 1720 N N . ILE A 1 221 ? -17.344 11.711 -3.252 1 96.38 221 ILE A N 1
ATOM 1721 C CA . ILE A 1 221 ? -18.312 12.805 -3.139 1 96.38 221 ILE A CA 1
ATOM 1722 C C . ILE A 1 221 ? -19.188 12.602 -1.904 1 96.38 221 ILE A C 1
ATOM 1724 O O . ILE A 1 221 ? -19.578 11.477 -1.601 1 96.38 221 ILE A O 1
ATOM 1728 N N . PHE A 1 222 ? -19.391 13.648 -1.288 1 94.25 222 PHE A N 1
ATOM 1729 C CA . PHE A 1 222 ? -20.203 13.602 -0.079 1 94.25 222 PHE A CA 1
ATOM 1730 C C . PHE A 1 222 ? -21.594 14.18 -0.337 1 94.25 222 PHE A C 1
ATOM 1732 O O . PHE A 1 222 ? -21.734 15.25 -0.934 1 94.25 222 PHE A O 1
ATOM 1739 N N . ILE A 1 223 ? -22.594 13.406 0.145 1 90.19 223 ILE A N 1
ATOM 1740 C CA . ILE A 1 223 ? -23.984 13.812 -0.019 1 90.19 223 ILE A CA 1
ATOM 1741 C C . ILE A 1 223 ? -24.672 13.836 1.34 1 90.19 223 ILE A C 1
ATOM 1743 O O . ILE A 1 223 ? -24.484 12.93 2.158 1 90.19 223 ILE A O 1
ATOM 1747 N N . PRO A 1 224 ? -25.688 14.773 1.64 1 78.69 224 PRO A N 1
ATOM 1748 C CA . PRO A 1 224 ? -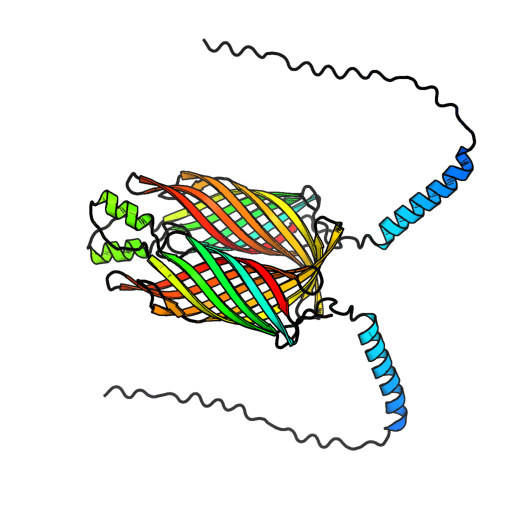26.078 15.914 0.813 1 78.69 224 PRO A CA 1
ATOM 1749 C C . PRO A 1 224 ? -24.984 16.984 0.707 1 78.69 224 PRO A C 1
ATOM 1751 O O . PRO A 1 224 ? -24.062 17 1.527 1 78.69 224 PRO A O 1
ATOM 1754 N N . PHE A 1 225 ? -25.062 17.609 -0.462 1 67.12 225 PHE A N 1
ATOM 1755 C CA . PHE A 1 225 ? -24.125 18.703 -0.669 1 67.12 225 PHE A CA 1
ATOM 1756 C C . PHE A 1 225 ? -24.391 19.844 0.309 1 67.12 225 PHE A C 1
ATOM 1758 O O . PHE A 1 225 ? -25.547 20.125 0.649 1 67.12 225 PHE A O 1
ATOM 1765 N N . GLU A 1 226 ? -23.766 19.875 1.424 1 57.06 226 GLU A N 1
ATOM 1766 C CA . GLU A 1 226 ? -24.109 20.984 2.307 1 57.06 226 GLU A CA 1
ATOM 1767 C C . GLU A 1 226 ? -24.281 22.281 1.521 1 57.06 226 GLU A C 1
ATOM 1769 O O . GLU A 1 226 ? -23.406 22.656 0.73 1 57.06 226 GLU A O 1
ATOM 1774 N N . SER A 1 227 ? -25.484 22.578 1.19 1 44.59 227 SER A N 1
ATOM 1775 C CA . SER A 1 227 ? -25.891 23.906 0.739 1 44.59 227 SER A CA 1
ATOM 1776 C C . SER A 1 227 ? -25.688 24.953 1.836 1 44.59 227 SER A C 1
ATOM 1778 O O . SER A 1 227 ? -25.844 24.641 3.021 1 44.59 227 SER A O 1
ATOM 1780 N N . MET B 1 1 ? 41.781 2.014 -33.344 1 22.16 1 MET B N 1
ATOM 1781 C CA . MET B 1 1 ? 42.156 3.266 -32.719 1 22.16 1 MET B CA 1
ATOM 1782 C C . MET B 1 1 ? 41.031 4.266 -32.688 1 22.16 1 MET B C 1
ATOM 1784 O O . MET B 1 1 ? 40.344 4.465 -33.719 1 22.16 1 MET B O 1
ATOM 1788 N N . ILE B 1 2 ? 40.562 4.707 -31.359 1 25.36 2 ILE B N 1
ATOM 1789 C CA . ILE B 1 2 ? 39.5 5.262 -30.516 1 25.36 2 ILE B CA 1
ATOM 1790 C C . ILE B 1 2 ? 39.438 6.777 -30.688 1 25.36 2 ILE B C 1
ATOM 1792 O O . ILE B 1 2 ? 39.219 7.508 -29.719 1 25.36 2 ILE B O 1
ATOM 1796 N N . GLU B 1 3 ? 39.656 7.328 -31.891 1 21.81 3 GLU B N 1
ATOM 1797 C CA . GLU B 1 3 ? 39.906 8.766 -31.812 1 21.81 3 GLU B CA 1
ATOM 1798 C C . GLU B 1 3 ? 38.688 9.508 -31.234 1 21.81 3 GLU B C 1
ATOM 1800 O O . GLU B 1 3 ? 37.594 9.477 -31.812 1 21.81 3 GLU B O 1
ATOM 1805 N N . ARG B 1 4 ? 38.75 9.812 -29.859 1 21.97 4 ARG B N 1
ATOM 1806 C CA . ARG B 1 4 ? 37.875 10.406 -28.859 1 21.97 4 ARG B CA 1
ATOM 1807 C C . ARG B 1 4 ? 37.719 11.906 -29.094 1 21.97 4 ARG B C 1
ATOM 1809 O O . ARG B 1 4 ? 37.125 12.609 -28.25 1 21.97 4 ARG B O 1
ATOM 1816 N N . CYS B 1 5 ? 38.062 12.523 -30.25 1 22.72 5 CYS B N 1
ATOM 1817 C CA . CYS B 1 5 ? 38.375 13.93 -30.031 1 22.72 5 CYS B CA 1
ATOM 1818 C C . CYS B 1 5 ? 37.188 14.656 -29.406 1 22.72 5 CYS B C 1
ATOM 1820 O O . CYS B 1 5 ? 36.031 14.438 -29.812 1 22.72 5 CYS B O 1
ATOM 1822 N N . VAL B 1 6 ? 37.438 15.422 -28.297 1 22.61 6 VAL B N 1
ATOM 1823 C CA . VAL B 1 6 ? 37 16.172 -27.125 1 22.61 6 VAL B CA 1
ATOM 1824 C C . VAL B 1 6 ? 36.375 17.5 -27.562 1 22.61 6 VAL B C 1
ATOM 1826 O O . VAL B 1 6 ? 37.094 18.391 -28.031 1 22.61 6 VAL B O 1
ATOM 1829 N N . LEU B 1 7 ? 35.438 17.562 -28.531 1 25.38 7 LEU B N 1
ATOM 1830 C CA . LEU B 1 7 ? 35.062 18.891 -28.984 1 25.38 7 LEU B CA 1
ATOM 1831 C C . LEU B 1 7 ? 34.594 19.75 -27.812 1 25.38 7 LEU B C 1
ATOM 1833 O O . LEU B 1 7 ? 33.75 19.328 -27.016 1 25.38 7 LEU B O 1
ATOM 1837 N N . THR B 1 8 ? 35.438 20.828 -27.469 1 22.12 8 THR B N 1
ATOM 1838 C CA . THR B 1 8 ? 35.5 21.922 -26.516 1 22.12 8 THR B CA 1
ATOM 1839 C C . THR B 1 8 ? 34.188 22.703 -26.469 1 22.12 8 THR B C 1
ATOM 1841 O O . THR B 1 8 ? 33.562 22.906 -27.5 1 22.12 8 THR B O 1
ATOM 1844 N N . LEU B 1 9 ? 33.781 23.109 -25.125 1 21.12 9 LEU B N 1
ATOM 1845 C CA . LEU B 1 9 ? 32.75 23.562 -24.188 1 21.12 9 LEU B CA 1
ATOM 1846 C C . LEU B 1 9 ? 32.594 25.078 -24.266 1 21.12 9 LEU B C 1
ATOM 1848 O O . LEU B 1 9 ? 31.781 25.656 -23.562 1 21.12 9 LEU B O 1
ATOM 1852 N N . ALA B 1 10 ? 33.25 25.938 -25.188 1 24.45 10 ALA B N 1
ATOM 1853 C CA . ALA B 1 10 ? 33.469 27.266 -24.641 1 24.45 10 ALA B CA 1
ATOM 1854 C C . ALA B 1 10 ? 32.156 28.031 -24.531 1 24.45 10 ALA B C 1
ATOM 1856 O O . ALA B 1 10 ? 31.422 28.156 -25.531 1 24.45 10 ALA B O 1
ATOM 1857 N N . LEU B 1 11 ? 31.688 28.281 -23.25 1 22.45 11 LEU B N 1
ATOM 1858 C CA . LEU B 1 11 ? 30.594 28.969 -22.578 1 22.45 11 LEU B CA 1
ATOM 1859 C C . LEU B 1 11 ? 30.703 30.484 -22.797 1 22.45 11 LEU B C 1
ATOM 1861 O O . LEU B 1 11 ? 31.672 31.109 -22.375 1 22.45 11 LEU B O 1
ATOM 1865 N N . PHE B 1 12 ? 30.328 31.078 -23.922 1 23.05 12 PHE B N 1
ATOM 1866 C CA . PHE B 1 12 ? 30.422 32.5 -24.312 1 23.05 12 PHE B CA 1
ATOM 1867 C C . PHE B 1 12 ? 29.516 33.344 -23.422 1 23.05 12 PHE B C 1
ATOM 1869 O O . PHE B 1 12 ? 28.297 33.344 -23.578 1 23.05 12 PHE B O 1
ATOM 1876 N N . ALA B 1 13 ? 29.766 33.5 -22.094 1 24.48 13 ALA B N 1
ATOM 1877 C CA . ALA B 1 13 ? 28.938 34.312 -21.188 1 24.48 13 ALA B CA 1
ATOM 1878 C C . ALA B 1 13 ? 29.094 35.812 -21.469 1 24.48 13 ALA B C 1
ATOM 1880 O O . ALA B 1 13 ? 30.031 36.438 -20.953 1 24.48 13 ALA B O 1
ATOM 1881 N N . SER B 1 14 ? 29.156 36.344 -22.641 1 25.44 14 SER B N 1
ATOM 1882 C CA . SER B 1 14 ? 29.547 37.75 -22.672 1 25.44 14 SER B CA 1
ATOM 1883 C C . SER B 1 14 ? 28.516 38.625 -21.953 1 25.44 14 SER B C 1
ATOM 1885 O O . SER B 1 14 ? 27.312 38.531 -22.234 1 25.44 14 SER B O 1
ATOM 1887 N N . ALA B 1 15 ? 28.891 39.156 -20.797 1 30.19 15 ALA B N 1
ATOM 1888 C CA . ALA B 1 15 ? 28.312 40.062 -19.797 1 30.19 15 ALA B CA 1
ATOM 1889 C C . ALA B 1 15 ? 28.094 41.469 -20.391 1 30.19 15 ALA B C 1
ATOM 1891 O O . ALA B 1 15 ? 29.047 42.188 -20.609 1 30.19 15 ALA B O 1
ATOM 1892 N N . LEU B 1 16 ? 27.375 41.688 -21.484 1 29.11 16 LEU B N 1
ATOM 1893 C CA . LEU B 1 16 ? 27.328 43.094 -21.859 1 29.11 16 LEU B CA 1
ATOM 1894 C C . LEU B 1 16 ? 26.609 43.938 -20.797 1 29.11 16 LEU B C 1
ATOM 1896 O O . LEU B 1 16 ? 25.453 43.656 -20.469 1 29.11 16 LEU B O 1
ATOM 1900 N N . VAL B 1 17 ? 27.328 44.5 -19.828 1 31 17 VAL B N 1
ATOM 1901 C CA . VAL B 1 17 ? 26.969 45.312 -18.688 1 31 17 VAL B CA 1
ATOM 1902 C C . VAL B 1 17 ? 26.438 46.656 -19.172 1 31 17 VAL B C 1
ATOM 1904 O O . VAL B 1 17 ? 27.172 47.438 -19.812 1 31 17 VAL B O 1
ATOM 1907 N N . PRO B 1 18 ? 25.219 46.812 -19.844 1 33.75 18 PRO B N 1
ATOM 1908 C CA . PRO B 1 18 ? 24.953 48.219 -20.188 1 33.75 18 PRO B CA 1
ATOM 1909 C C . PRO B 1 18 ? 24.906 49.125 -18.953 1 33.75 18 PRO B C 1
ATOM 1911 O O . PRO B 1 18 ? 24.562 48.656 -17.859 1 33.75 18 PRO B O 1
ATOM 1914 N N . SER B 1 19 ? 25.734 50.125 -18.906 1 33.19 19 SER B N 1
ATOM 1915 C CA . SER B 1 19 ? 25.938 51.156 -17.906 1 33.19 19 SER B CA 1
ATOM 1916 C C . SER B 1 19 ? 24.719 52.094 -17.781 1 33.19 19 SER B C 1
ATOM 1918 O O . SER B 1 19 ? 24.484 52.906 -18.656 1 33.19 19 SER B O 1
ATOM 1920 N N . ILE B 1 20 ? 23.5 51.594 -17.625 1 32.72 20 ILE B N 1
ATOM 1921 C CA . ILE B 1 20 ? 22.453 52.625 -17.547 1 32.72 20 ILE B CA 1
ATOM 1922 C C . ILE B 1 20 ? 22.688 53.531 -16.328 1 32.72 20 ILE B C 1
ATOM 1924 O O . ILE B 1 20 ? 23.016 53.031 -15.25 1 32.72 20 ILE B O 1
ATOM 1928 N N . ALA B 1 21 ? 23 54.844 -16.578 1 33.84 21 ALA B N 1
ATOM 1929 C CA . ALA B 1 21 ? 23.188 56.031 -15.734 1 33.84 21 ALA B CA 1
ATOM 1930 C C . ALA B 1 21 ? 21.938 56.312 -14.922 1 33.84 21 ALA B C 1
ATOM 1932 O O . ALA B 1 21 ? 20.891 56.656 -15.484 1 33.84 21 ALA B O 1
ATOM 1933 N N . SER B 1 22 ? 21.625 55.531 -13.898 1 30.66 22 SER B N 1
ATOM 1934 C CA . SER B 1 22 ? 20.469 55.75 -13.047 1 30.66 22 SER B CA 1
ATOM 1935 C C . SER B 1 22 ? 20.531 57.125 -12.375 1 30.66 22 SER B C 1
ATOM 1937 O O . SER B 1 22 ? 21.547 57.469 -11.742 1 30.66 22 SER B O 1
ATOM 1939 N N . ALA B 1 23 ? 19.922 58.156 -12.961 1 34.09 23 ALA B N 1
ATOM 1940 C CA . ALA B 1 23 ? 19.641 59.406 -12.297 1 34.09 23 ALA B CA 1
ATOM 1941 C C . ALA B 1 23 ? 19.047 59.188 -10.906 1 34.09 23 ALA B C 1
ATOM 1943 O O . ALA B 1 23 ? 18.125 58.375 -10.75 1 34.09 23 ALA B O 1
ATOM 1944 N N . GLN B 1 24 ? 19.797 59.656 -9.906 1 31.17 24 GLN B N 1
ATOM 1945 C CA . GLN B 1 24 ? 19.656 59.5 -8.461 1 31.17 24 GLN B CA 1
ATOM 1946 C C . GLN B 1 24 ? 18.453 60.25 -7.93 1 31.17 24 GLN B C 1
ATOM 1948 O O . GLN B 1 24 ? 18.469 61.5 -7.859 1 31.17 24 GLN B O 1
ATOM 1953 N N . ASP B 1 25 ? 17.234 60.188 -8.523 1 32.41 25 ASP B N 1
ATOM 1954 C CA . ASP B 1 25 ? 16.156 60.969 -7.926 1 32.41 25 ASP B CA 1
ATOM 1955 C C . ASP B 1 25 ? 16.031 60.688 -6.434 1 32.41 25 ASP B C 1
ATOM 1957 O O . ASP B 1 25 ? 16.219 59.562 -5.992 1 32.41 25 ASP B O 1
ATOM 1961 N N . THR B 1 26 ? 16.047 61.781 -5.625 1 36.75 26 THR B N 1
ATOM 1962 C CA . THR B 1 26 ? 15.961 62.062 -4.191 1 36.75 26 THR B CA 1
ATOM 1963 C C . THR B 1 26 ? 14.68 61.469 -3.607 1 36.75 26 THR B C 1
ATOM 1965 O O . THR B 1 26 ? 14.375 61.656 -2.432 1 36.75 26 THR B O 1
ATOM 1968 N N . THR B 1 27 ? 13.727 61.156 -4.445 1 38.75 27 THR B N 1
ATOM 1969 C CA . THR B 1 27 ? 12.516 60.656 -3.814 1 38.75 27 THR B CA 1
ATOM 1970 C C . THR B 1 27 ? 12.805 59.375 -3.049 1 38.75 27 THR B C 1
ATOM 1972 O O . THR B 1 27 ? 11.883 58.594 -2.73 1 38.75 27 THR B O 1
ATOM 1975 N N . THR B 1 28 ? 14.109 59.219 -2.629 1 41.22 28 THR B N 1
ATOM 1976 C CA . THR B 1 28 ? 14.492 57.938 -2.049 1 41.22 28 THR B CA 1
ATOM 1977 C C . THR B 1 28 ? 13.938 57.781 -0.634 1 41.22 28 THR B C 1
ATOM 1979 O O . THR B 1 28 ? 13.789 56.688 -0.128 1 41.22 28 THR B O 1
ATOM 1982 N N . THR B 1 29 ? 13.672 59.062 -0.048 1 45.91 29 THR B N 1
ATOM 1983 C CA . THR B 1 29 ? 13.461 58.875 1.384 1 45.91 29 THR B CA 1
ATOM 1984 C C . THR B 1 29 ? 12.062 58.312 1.661 1 45.91 29 THR B C 1
ATOM 1986 O O . THR B 1 29 ? 11.883 57.438 2.508 1 45.91 29 THR B O 1
ATOM 1989 N N . SER B 1 30 ? 11.031 58.969 1.086 1 46.97 30 SER B N 1
ATOM 1990 C CA . SER B 1 30 ? 9.68 58.562 1.44 1 46.97 30 SER B CA 1
ATOM 1991 C C . SER B 1 30 ? 9.406 57.125 0.944 1 46.97 30 SER B C 1
ATOM 1993 O O . SER B 1 30 ? 8.617 56.406 1.552 1 46.97 30 SER B O 1
ATOM 1995 N N . ALA B 1 31 ? 9.945 56.812 -0.17 1 49.78 31 ALA B N 1
ATOM 1996 C CA . ALA B 1 31 ? 9.781 55.469 -0.739 1 49.78 31 ALA B CA 1
ATOM 1997 C C . ALA B 1 31 ? 10.492 54.406 0.111 1 49.78 31 ALA B C 1
ATOM 1999 O O . ALA B 1 31 ? 10.023 53.281 0.226 1 49.78 31 ALA B O 1
ATOM 2000 N N . CYS B 1 32 ? 11.477 54.875 0.892 1 49.56 32 CYS B N 1
ATOM 2001 C CA . CYS B 1 32 ? 12.18 53.906 1.722 1 49.56 32 CYS B CA 1
ATOM 2002 C C . CYS B 1 32 ? 11.367 53.562 2.959 1 49.56 32 CYS B C 1
ATOM 2004 O O . CYS B 1 32 ? 11.336 52.406 3.377 1 49.56 32 CYS B O 1
ATOM 2006 N N . ILE B 1 33 ? 10.641 54.688 3.449 1 50.78 33 ILE B N 1
ATOM 2007 C CA . ILE B 1 33 ? 9.875 54.312 4.645 1 50.78 33 ILE B CA 1
ATOM 2008 C C . ILE B 1 33 ? 8.688 53.438 4.262 1 50.78 33 ILE B C 1
ATOM 2010 O O . ILE B 1 33 ? 8.406 52.438 4.93 1 50.78 33 ILE B O 1
ATOM 2014 N N . ASP B 1 34 ? 7.996 53.75 3.145 1 52.16 34 ASP B N 1
ATOM 2015 C CA . ASP B 1 34 ? 6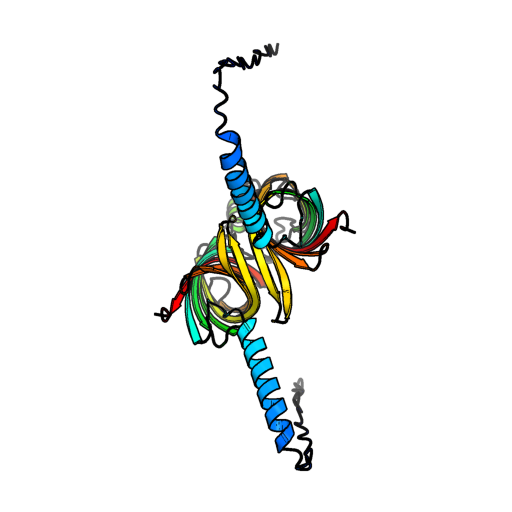.891 52.875 2.73 1 52.16 34 ASP B CA 1
ATOM 2016 C C . ASP B 1 34 ? 7.395 51.5 2.32 1 52.16 34 ASP B C 1
ATOM 2018 O O . ASP B 1 34 ? 6.75 50.5 2.605 1 52.16 34 ASP B O 1
ATOM 2022 N N . GLU B 1 35 ? 8.625 51.469 1.729 1 53.88 35 GLU B N 1
ATOM 2023 C CA . GLU B 1 35 ? 9.164 50.156 1.408 1 53.88 35 GLU B CA 1
ATOM 2024 C C . GLU B 1 35 ? 9.648 49.438 2.666 1 53.88 35 GLU B C 1
ATOM 2026 O O . GLU B 1 35 ? 9.461 48.219 2.805 1 53.88 35 GLU B O 1
ATOM 2031 N N . ALA B 1 36 ? 10.141 50.156 3.654 1 56.22 36 ALA B N 1
ATOM 2032 C CA . ALA B 1 36 ? 10.516 49.5 4.914 1 56.22 36 ALA B CA 1
ATOM 2033 C C . ALA B 1 36 ? 9.281 49.062 5.695 1 56.22 36 ALA B C 1
ATOM 2035 O O . ALA B 1 36 ? 9.258 47.969 6.254 1 56.22 36 ALA B O 1
ATOM 2036 N N . ILE B 1 37 ? 8.211 49.844 5.672 1 54.56 37 ILE B N 1
ATOM 2037 C CA . ILE B 1 37 ? 6.969 49.406 6.301 1 54.56 37 ILE B CA 1
ATOM 2038 C C . ILE B 1 37 ? 6.34 48.281 5.473 1 54.56 37 ILE B C 1
ATOM 2040 O O . ILE B 1 37 ? 5.859 47.281 6.02 1 54.56 37 ILE B O 1
ATOM 2044 N N . ARG B 1 38 ? 6.273 48.406 4.07 1 55.94 38 ARG B N 1
ATOM 2045 C CA . ARG B 1 38 ? 5.809 47.281 3.256 1 55.94 38 ARG B CA 1
ATOM 2046 C C . ARG B 1 38 ? 6.715 46.062 3.424 1 55.94 38 ARG B C 1
ATOM 2048 O O . ARG B 1 38 ? 6.234 44.938 3.529 1 55.94 38 ARG B O 1
ATOM 2055 N N . ASP B 1 39 ? 8.023 46.188 3.463 1 55.88 39 ASP B N 1
ATOM 2056 C CA . ASP B 1 39 ? 8.914 45.062 3.75 1 55.88 39 ASP B CA 1
ATOM 2057 C C . ASP B 1 39 ? 8.75 44.594 5.191 1 55.88 39 ASP B C 1
ATOM 2059 O O . ASP B 1 39 ? 8.758 43.375 5.461 1 55.88 39 ASP B O 1
ATOM 2063 N N . GLU B 1 40 ? 8.609 45.531 6.121 1 52.16 40 GLU B N 1
ATOM 2064 C CA . GLU B 1 40 ? 8.312 45.125 7.484 1 52.16 40 GLU B CA 1
ATOM 2065 C C . GLU B 1 40 ? 6.914 44.5 7.578 1 52.16 40 GLU B C 1
ATOM 2067 O O . GLU B 1 40 ? 6.719 43.5 8.25 1 52.16 40 GLU B O 1
ATOM 2072 N N . LEU B 1 41 ? 5.863 45.062 7.008 1 49.59 41 LEU B N 1
ATOM 2073 C CA . LEU B 1 41 ? 4.551 44.438 6.984 1 49.59 41 LEU B CA 1
ATOM 2074 C C . LEU B 1 41 ? 4.59 43.125 6.203 1 49.59 41 LEU B C 1
ATOM 2076 O O . LEU B 1 41 ? 3.965 42.156 6.598 1 49.59 41 LEU B O 1
ATOM 2080 N N . ASN B 1 42 ? 5.266 43.062 5.074 1 49.78 42 ASN B N 1
ATOM 2081 C CA . ASN B 1 42 ? 5.484 41.781 4.418 1 49.78 42 ASN B CA 1
ATOM 2082 C C . ASN B 1 42 ? 6.395 40.875 5.242 1 49.78 42 ASN B C 1
ATOM 2084 O O . ASN B 1 42 ? 6.199 39.656 5.281 1 49.78 42 ASN B O 1
ATOM 2088 N N . ALA B 1 43 ? 7.395 41.406 5.898 1 47.69 43 ALA B N 1
ATOM 2089 C CA . ALA B 1 43 ? 8.164 40.625 6.879 1 47.69 43 ALA B CA 1
ATOM 2090 C C . ALA B 1 43 ? 7.305 40.25 8.078 1 47.69 43 ALA B C 1
ATOM 2092 O O . ALA B 1 43 ? 7.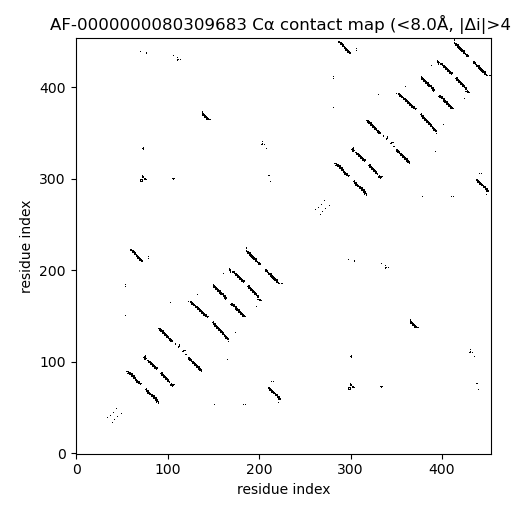387 39.125 8.578 1 47.69 43 ALA B O 1
ATOM 2093 N N . ARG B 1 44 ? 6.52 41.062 8.672 1 45.81 44 ARG B N 1
ATOM 2094 C CA . ARG B 1 44 ? 5.582 40.719 9.734 1 45.81 44 ARG B CA 1
ATOM 2095 C C . ARG B 1 44 ? 4.477 39.812 9.203 1 45.81 44 ARG B C 1
ATOM 2097 O O . ARG B 1 44 ? 4.027 38.875 9.898 1 45.81 44 ARG B O 1
ATOM 2104 N N . ARG B 1 45 ? 3.791 40.062 8.039 1 42.31 45 ARG B N 1
ATOM 2105 C CA . ARG B 1 45 ? 2.893 39.094 7.438 1 42.31 45 ARG B CA 1
ATOM 2106 C C . ARG B 1 45 ? 3.641 37.812 7.074 1 42.31 45 ARG B C 1
ATOM 2108 O O . ARG B 1 45 ? 3.086 36.719 7.164 1 42.31 45 ARG B O 1
ATOM 2115 N N . ARG B 1 46 ? 4.844 37.906 6.512 1 43.09 46 ARG B N 1
ATOM 2116 C CA . ARG B 1 46 ? 5.68 36.719 6.422 1 43.09 46 ARG B CA 1
ATOM 2117 C C . ARG B 1 46 ? 5.977 36.156 7.809 1 43.09 46 ARG B C 1
ATOM 2119 O O . ARG B 1 46 ? 6.082 34.938 7.98 1 43.09 46 ARG B O 1
ATOM 2126 N N . TYR B 1 47 ? 6.277 36.969 8.789 1 40.19 47 TYR B N 1
ATOM 2127 C CA . TYR B 1 47 ? 6.551 36.5 10.141 1 40.19 47 TYR B CA 1
ATOM 2128 C C . TYR B 1 47 ? 5.277 36.031 10.82 1 40.19 47 TYR B C 1
ATOM 2130 O O . TYR B 1 47 ? 5.332 35.188 11.719 1 40.19 47 TYR B O 1
ATOM 2138 N N . ARG B 1 48 ? 4.199 36.781 10.859 1 40.72 48 ARG B N 1
ATOM 2139 C CA . ARG B 1 48 ? 3.066 36.344 11.656 1 40.72 48 ARG B CA 1
ATOM 2140 C C . ARG B 1 48 ? 2.607 34.938 11.219 1 40.72 48 ARG B C 1
ATOM 2142 O O . ARG B 1 48 ? 2.154 34.156 12.047 1 40.72 48 ARG B O 1
ATOM 2149 N N . GLY B 1 49 ? 2.254 34.781 9.984 1 38.47 49 GLY B N 1
ATOM 2150 C CA . GLY B 1 49 ? 1.635 33.594 9.453 1 38.47 49 GLY B CA 1
ATOM 2151 C C . GLY B 1 49 ? 2.623 32.438 9.227 1 38.47 49 GLY B C 1
ATOM 2152 O O . GLY B 1 49 ? 2.287 31.438 8.609 1 38.47 49 GLY B O 1
ATOM 2153 N N . VAL B 1 50 ? 3.826 32.844 9.07 1 40.66 50 VAL B N 1
ATOM 2154 C CA . VAL B 1 50 ? 4.719 31.719 8.82 1 40.66 50 VAL B CA 1
ATOM 2155 C C . VAL B 1 50 ? 4.797 30.828 10.062 1 40.66 50 VAL B C 1
ATOM 2157 O O . VAL B 1 50 ? 5.422 31.203 11.062 1 40.66 50 VAL B O 1
ATOM 2160 N N . ARG B 1 51 ? 3.717 30.375 10.594 1 43.84 51 ARG B N 1
ATOM 2161 C CA . ARG B 1 51 ? 3.762 29.25 11.523 1 43.84 51 ARG B CA 1
ATOM 2162 C C . ARG B 1 51 ? 4.992 28.375 11.273 1 43.84 51 ARG B C 1
ATOM 2164 O O . ARG B 1 51 ? 5.117 27.75 10.219 1 43.84 51 ARG B O 1
ATOM 2171 N N . GLU B 1 52 ? 6.129 28.734 11.82 1 48.28 52 GLU B N 1
ATOM 2172 C CA . GLU B 1 52 ? 7.406 28.031 11.82 1 48.28 52 GLU B CA 1
ATOM 2173 C C . GLU B 1 52 ? 7.199 26.531 11.891 1 48.28 52 GLU B C 1
ATOM 2175 O O . GLU B 1 52 ? 6.383 26.047 12.68 1 48.28 52 GLU B O 1
ATOM 2180 N N . ARG B 1 53 ? 7.473 25.938 10.797 1 55.44 53 ARG B N 1
ATOM 2181 C CA . ARG B 1 53 ? 7.551 24.484 10.875 1 55.44 53 ARG B CA 1
ATOM 2182 C C . ARG B 1 53 ? 8.305 24.047 12.125 1 55.44 53 ARG B C 1
ATOM 2184 O O . ARG B 1 53 ? 9.469 24.391 12.305 1 55.44 53 ARG B O 1
ATOM 2191 N N . ILE B 1 54 ? 7.629 23.969 13.219 1 56.47 54 ILE B N 1
ATOM 2192 C CA . ILE B 1 54 ? 8.273 23.453 14.422 1 56.47 54 ILE B CA 1
ATOM 2193 C C . ILE B 1 54 ? 9.234 22.328 14.055 1 56.47 54 ILE B C 1
ATOM 2195 O O . ILE B 1 54 ? 10.359 22.281 14.539 1 56.47 54 ILE B O 1
ATOM 2199 N N . PHE B 1 55 ? 8.82 21.438 13.125 1 67.12 55 PHE B N 1
ATOM 2200 C CA . PHE B 1 55 ? 9.734 20.391 12.695 1 67.12 55 PHE B CA 1
ATOM 2201 C C . PHE B 1 55 ? 10.391 20.75 11.367 1 67.12 55 PHE B C 1
ATOM 2203 O O . PHE B 1 55 ? 9.695 21.016 10.383 1 67.12 55 PHE B O 1
ATOM 2210 N N . GLN B 1 56 ? 11.633 21.094 11.422 1 79.75 56 GLN B N 1
ATOM 2211 C CA . GLN B 1 56 ? 12.414 21.359 10.219 1 79.75 56 GLN B CA 1
ATOM 2212 C C . GLN B 1 56 ? 13.305 20.172 9.867 1 79.75 56 GLN B C 1
ATOM 2214 O O . GLN B 1 56 ? 14.117 19.734 10.688 1 79.75 56 GLN B O 1
ATOM 2219 N N . LYS B 1 57 ? 13.242 19.766 8.664 1 87.5 57 LYS B N 1
ATOM 2220 C CA . LYS B 1 57 ? 14.047 18.609 8.266 1 87.5 57 LYS B CA 1
ATOM 2221 C C . LYS B 1 57 ? 15.18 19.016 7.332 1 87.5 57 LYS B C 1
ATOM 2223 O O . LYS B 1 57 ? 16.109 18.25 7.102 1 87.5 57 LYS B O 1
ATOM 2228 N N . ALA B 1 58 ? 15.172 20.297 6.836 1 89.25 58 ALA B N 1
ATOM 2229 C CA . ALA B 1 58 ? 16.188 20.703 5.871 1 89.25 58 ALA B CA 1
ATOM 2230 C C . ALA B 1 58 ? 17.594 20.609 6.477 1 89.25 58 ALA B C 1
ATOM 2232 O O . ALA B 1 58 ? 17.828 21.125 7.566 1 89.25 58 ALA B O 1
ATOM 2233 N N . GLY B 1 59 ? 18.406 19.984 5.707 1 92 59 GLY B N 1
ATOM 2234 C CA . GLY B 1 59 ? 19.797 19.891 6.137 1 92 59 GLY B CA 1
ATOM 2235 C C . GLY B 1 59 ? 20.031 18.781 7.148 1 92 59 GLY B C 1
ATOM 2236 O O . GLY B 1 59 ? 21.125 18.641 7.672 1 92 59 GLY B O 1
ATOM 2237 N N . ARG B 1 60 ? 19.016 17.938 7.371 1 93.56 60 ARG B N 1
ATOM 2238 C CA . ARG B 1 60 ? 19.156 16.891 8.383 1 93.56 60 ARG B CA 1
ATOM 2239 C C . ARG B 1 60 ? 19.172 15.508 7.738 1 93.56 60 ARG B C 1
ATOM 2241 O O . ARG B 1 60 ? 18.688 15.336 6.617 1 93.56 60 ARG B O 1
ATOM 2248 N N . PHE B 1 61 ? 19.828 14.68 8.531 1 96.56 61 PHE B N 1
ATOM 2249 C CA . PHE B 1 61 ? 19.797 13.266 8.156 1 96.56 61 PHE B CA 1
ATOM 2250 C C . PHE B 1 61 ? 18.688 12.531 8.898 1 96.56 61 PHE B C 1
ATOM 2252 O O . PHE B 1 61 ? 18.438 12.797 10.078 1 96.56 61 PHE B O 1
ATOM 2259 N N . GLU B 1 62 ? 18.109 11.68 8.156 1 97.06 62 GLU B N 1
ATOM 2260 C CA . GLU B 1 62 ? 17.078 10.82 8.727 1 97.06 62 GLU B CA 1
ATOM 2261 C C . GLU B 1 62 ? 17.469 9.344 8.617 1 97.06 62 GLU B C 1
ATOM 2263 O O . GLU B 1 62 ? 17.734 8.852 7.516 1 97.06 62 GLU B O 1
ATOM 2268 N N . LEU B 1 63 ? 17.578 8.703 9.727 1 98.12 63 LEU B N 1
ATOM 2269 C CA . LEU B 1 63 ? 17.781 7.262 9.773 1 98.12 63 LEU B CA 1
ATOM 2270 C C . LEU B 1 63 ? 16.469 6.531 10.031 1 98.12 63 LEU B C 1
ATOM 2272 O O . LEU B 1 63 ? 15.789 6.805 11.016 1 98.12 63 LEU B O 1
ATOM 2276 N N . SER B 1 64 ? 16.156 5.586 9.133 1 98.56 64 SER B N 1
ATOM 2277 C CA . SER B 1 64 ? 14.867 4.922 9.25 1 98.56 64 SER B CA 1
ATOM 2278 C C . SER B 1 64 ? 15.031 3.406 9.305 1 98.56 64 SER B C 1
ATOM 2280 O O . SER B 1 64 ? 15.891 2.842 8.617 1 98.56 64 SER B O 1
ATOM 2282 N N . ALA B 1 65 ? 14.266 2.758 10.102 1 98.69 65 ALA B N 1
ATOM 2283 C CA . ALA B 1 65 ? 14.055 1.312 10.141 1 98.69 65 ALA B CA 1
ATOM 2284 C C . ALA B 1 65 ? 12.602 0.961 9.836 1 98.69 65 ALA B C 1
ATOM 2286 O O . ALA B 1 65 ? 11.688 1.481 10.484 1 98.69 65 ALA B O 1
ATOM 2287 N N . MET B 1 66 ? 12.438 0.099 8.898 1 98.44 66 MET B N 1
ATOM 2288 C CA . MET B 1 66 ? 11.07 -0.176 8.445 1 98.44 66 MET B CA 1
ATOM 2289 C C . MET B 1 66 ? 10.82 -1.677 8.359 1 98.44 66 MET B C 1
ATOM 2291 O O . MET B 1 66 ? 11.75 -2.453 8.125 1 98.44 66 MET B O 1
ATOM 2295 N N . GLY B 1 67 ? 9.648 -2.062 8.562 1 98 67 GLY B N 1
ATOM 2296 C CA . GLY B 1 67 ? 9.133 -3.404 8.352 1 98 67 GLY B CA 1
ATOM 2297 C C . GLY B 1 67 ? 7.793 -3.424 7.637 1 98 67 GLY B C 1
ATOM 2298 O O . GLY B 1 67 ? 7 -2.49 7.773 1 98 67 GLY B O 1
ATOM 2299 N N . GLY B 1 68 ? 7.629 -4.488 6.848 1 96.06 68 GLY B N 1
ATOM 2300 C CA . GLY B 1 68 ? 6.355 -4.543 6.148 1 96.06 68 GLY B CA 1
ATOM 2301 C C . GLY B 1 68 ? 6.203 -5.777 5.281 1 96.06 68 GLY B C 1
ATOM 2302 O O . GLY B 1 68 ? 6.68 -6.855 5.641 1 96.06 68 GLY B O 1
ATOM 2303 N N . VAL B 1 69 ? 5.406 -5.527 4.141 1 93.38 69 VAL B N 1
ATOM 2304 C CA . VAL B 1 69 ? 5.062 -6.652 3.275 1 93.38 69 VAL B CA 1
ATOM 2305 C C . VAL B 1 69 ? 5.668 -6.445 1.889 1 93.38 69 VAL B C 1
ATOM 2307 O O . VAL B 1 69 ? 5.73 -5.316 1.396 1 93.38 69 VAL B O 1
ATOM 2310 N N . TYR B 1 70 ? 6.145 -7.527 1.402 1 92.5 70 TYR B N 1
ATOM 2311 C CA . TYR B 1 70 ? 6.629 -7.629 0.031 1 92.5 70 TYR B CA 1
ATOM 2312 C C . TYR B 1 70 ? 5.727 -8.531 -0.803 1 92.5 70 TYR B C 1
ATOM 2314 O O . TYR B 1 70 ? 5.711 -9.75 -0.619 1 92.5 70 TYR B O 1
ATOM 2322 N N . ALA B 1 71 ? 4.965 -7.926 -1.688 1 89.5 71 ALA B N 1
ATOM 2323 C CA . ALA B 1 71 ? 4.07 -8.656 -2.58 1 89.5 71 ALA B CA 1
ATOM 2324 C C . ALA B 1 71 ? 4.613 -8.688 -4.004 1 89.5 71 ALA B C 1
ATOM 2326 O O . ALA B 1 71 ? 4.305 -7.805 -4.812 1 89.5 71 ALA B O 1
ATOM 2327 N N . ALA B 1 72 ? 5.262 -9.75 -4.277 1 85.56 72 ALA B N 1
ATOM 2328 C CA . ALA B 1 72 ? 5.898 -9.891 -5.586 1 85.56 72 ALA B CA 1
ATOM 2329 C C . ALA B 1 72 ? 4.973 -10.586 -6.578 1 85.56 72 ALA B C 1
ATOM 2331 O O . ALA B 1 72 ? 4.191 -11.461 -6.203 1 85.56 72 ALA B O 1
ATOM 2332 N N . ASP B 1 73 ? 5.172 -10.273 -7.836 1 83.25 73 ASP B N 1
ATOM 2333 C CA . ASP B 1 73 ? 4.328 -10.789 -8.906 1 83.25 73 ASP B CA 1
ATOM 2334 C C . ASP B 1 73 ? 4.473 -12.305 -9.047 1 83.25 73 ASP B C 1
ATOM 2336 O O . ASP B 1 73 ? 3.498 -13.008 -9.312 1 83.25 73 ASP B O 1
ATOM 2340 N N . LEU B 1 74 ? 5.637 -12.82 -8.945 1 78.19 74 LEU B N 1
ATOM 2341 C CA . LEU B 1 74 ? 5.895 -14.234 -9.195 1 78.19 74 LEU B CA 1
ATOM 2342 C C . LEU B 1 74 ? 6.023 -15 -7.879 1 78.19 74 LEU B C 1
ATOM 2344 O O . LEU B 1 74 ? 6.16 -16.219 -7.887 1 78.19 74 LEU B O 1
ATOM 2348 N N . LEU B 1 75 ? 5.953 -14.25 -6.797 1 80.69 75 LEU B N 1
ATOM 2349 C CA . LEU B 1 75 ? 6.184 -14.859 -5.488 1 80.69 75 LEU B CA 1
ATOM 2350 C C . LEU B 1 75 ? 5 -14.602 -4.559 1 80.69 75 LEU B C 1
ATOM 2352 O O . LEU B 1 75 ? 4.191 -13.711 -4.805 1 80.69 75 LEU B O 1
ATOM 2356 N N . SER B 1 76 ? 4.941 -15.383 -3.541 1 83.38 76 SER B N 1
ATOM 2357 C CA . SER B 1 76 ? 3.969 -15.141 -2.48 1 83.38 76 SER B CA 1
ATOM 2358 C C . SER B 1 76 ? 4.359 -13.938 -1.637 1 83.38 76 SER B C 1
ATOM 2360 O O . SER B 1 76 ? 5.539 -13.594 -1.544 1 83.38 76 SER B O 1
ATOM 2362 N N . ALA B 1 77 ? 3.324 -13.383 -1.101 1 86.25 77 ALA B N 1
ATOM 2363 C CA . ALA B 1 77 ? 3.602 -12.281 -0.187 1 86.25 77 ALA B CA 1
ATOM 2364 C C . ALA B 1 77 ? 4.504 -12.727 0.96 1 86.25 77 ALA B C 1
ATOM 2366 O O . ALA B 1 77 ? 4.352 -13.836 1.478 1 86.25 77 ALA B O 1
ATOM 2367 N N . SER B 1 78 ? 5.469 -11.883 1.297 1 90.75 78 SER B N 1
ATOM 2368 C CA . SER B 1 78 ? 6.406 -12.156 2.383 1 90.75 78 SER B CA 1
ATOM 2369 C C . SER B 1 78 ? 6.684 -10.898 3.199 1 90.75 78 SER B C 1
ATOM 2371 O O . SER B 1 78 ? 6.238 -9.805 2.838 1 90.75 78 SER B O 1
ATOM 2373 N N . TYR B 1 79 ? 7.336 -11.102 4.312 1 93.94 79 TYR B N 1
ATOM 2374 C CA . TYR B 1 79 ? 7.723 -9.945 5.113 1 93.94 79 TYR B CA 1
ATOM 2375 C C . TYR B 1 79 ? 8.891 -9.211 4.473 1 93.94 79 TYR B C 1
ATOM 2377 O O . TYR B 1 79 ? 9.594 -9.758 3.621 1 93.94 79 TYR B O 1
ATOM 2385 N N . LEU B 1 80 ? 9.07 -8 4.746 1 96.44 80 LEU B N 1
ATOM 2386 C CA . LEU B 1 80 ? 10.164 -7.168 4.266 1 96.44 80 LEU B CA 1
ATOM 2387 C C . LEU B 1 80 ? 10.742 -6.324 5.398 1 96.44 80 LEU B C 1
ATOM 2389 O O . LEU B 1 80 ? 9.992 -5.73 6.18 1 96.44 80 LEU B O 1
ATOM 2393 N N . LEU B 1 81 ? 12.047 -6.359 5.57 1 98.31 81 LEU B N 1
ATOM 2394 C CA . LEU B 1 81 ? 12.789 -5.477 6.461 1 98.31 81 LEU B CA 1
ATOM 2395 C C . LEU B 1 81 ? 13.633 -4.484 5.668 1 98.31 81 LEU B C 1
ATOM 2397 O O . LEU B 1 81 ? 14.32 -4.867 4.719 1 98.31 81 LEU B O 1
ATOM 2401 N N . GLN B 1 82 ? 13.57 -3.264 6.09 1 98.62 82 GLN B N 1
ATOM 2402 C CA . GLN B 1 82 ? 14.242 -2.244 5.293 1 98.62 82 GLN B CA 1
ATOM 2403 C C . GLN B 1 82 ? 14.898 -1.193 6.188 1 98.62 82 GLN B C 1
ATOM 2405 O O . GLN B 1 82 ? 14.336 -0.8 7.211 1 98.62 82 GLN B O 1
ATOM 2410 N N . GLY B 1 83 ? 16.016 -0.823 5.871 1 98.69 83 GLY B N 1
ATOM 2411 C CA . GLY B 1 83 ? 16.703 0.348 6.406 1 98.69 83 GLY B CA 1
ATOM 2412 C C . GLY B 1 83 ? 16.906 1.441 5.375 1 98.69 83 GLY B C 1
ATOM 2413 O O . GLY B 1 83 ? 17.125 1.156 4.195 1 98.69 83 GLY B O 1
ATOM 2414 N N . ALA B 1 84 ? 16.875 2.674 5.82 1 98.69 84 ALA B N 1
ATOM 2415 C CA . ALA B 1 84 ? 17.047 3.773 4.875 1 98.69 84 ALA B CA 1
ATOM 2416 C C . ALA B 1 84 ? 17.766 4.945 5.527 1 98.69 84 ALA B C 1
ATOM 2418 O O . ALA B 1 84 ? 17.609 5.203 6.723 1 98.69 84 ALA B O 1
ATOM 2419 N N . LEU B 1 85 ? 18.547 5.633 4.75 1 98.56 85 LEU B N 1
ATOM 2420 C CA . LEU B 1 85 ? 19.188 6.898 5.078 1 98.56 85 LEU B CA 1
ATOM 2421 C C . LEU B 1 85 ? 18.734 8.008 4.137 1 98.56 85 LEU B C 1
ATOM 2423 O O . LEU B 1 85 ? 18.891 7.891 2.918 1 98.56 85 LEU B O 1
ATOM 2427 N N . THR B 1 86 ? 18.156 8.984 4.715 1 98.38 86 THR B N 1
ATOM 2428 C CA . THR B 1 86 ? 17.672 10.094 3.906 1 98.38 86 THR B CA 1
ATOM 2429 C C . THR B 1 86 ? 18.375 11.391 4.285 1 98.38 86 THR B C 1
ATOM 2431 O O . THR B 1 86 ? 18.516 11.703 5.469 1 98.38 86 THR B O 1
ATOM 2434 N N . TYR B 1 87 ? 18.828 12.094 3.344 1 98 87 TYR B N 1
ATOM 2435 C CA . TYR B 1 87 ? 19.312 13.461 3.516 1 98 87 TYR B CA 1
ATOM 2436 C C . TYR B 1 87 ? 18.328 14.461 2.926 1 98 87 TYR B C 1
ATOM 2438 O O . TYR B 1 87 ? 18.047 14.445 1.722 1 98 87 TYR B O 1
ATOM 2446 N N . HIS B 1 88 ? 17.891 15.266 3.771 1 97 88 HIS B N 1
ATOM 2447 C CA . HIS B 1 88 ? 16.953 16.281 3.322 1 97 88 HIS B CA 1
ATOM 2448 C C . HIS B 1 88 ? 17.672 17.547 2.863 1 97 88 HIS B C 1
ATOM 2450 O O . HIS B 1 88 ? 18.078 18.359 3.689 1 97 88 HIS B O 1
ATOM 2456 N N . VAL B 1 89 ? 17.672 17.719 1.566 1 95.81 89 VAL B N 1
ATOM 2457 C CA . VAL B 1 89 ? 18.328 18.891 0.997 1 95.81 89 VAL B CA 1
ATOM 2458 C C . VAL B 1 89 ? 17.531 20.156 1.32 1 95.81 89 VAL B C 1
ATOM 2460 O O . VAL B 1 89 ? 18.109 21.188 1.659 1 95.81 89 VAL B O 1
ATOM 2463 N N . THR B 1 90 ? 16.219 20.078 1.168 1 93.81 90 THR B N 1
ATOM 2464 C CA . THR B 1 90 ? 15.273 21.125 1.54 1 93.81 90 THR B CA 1
ATOM 2465 C C . THR B 1 90 ? 14.102 20.531 2.314 1 93.81 90 THR B C 1
ATOM 2467 O O . THR B 1 90 ? 14.07 19.328 2.584 1 93.81 90 THR B O 1
ATOM 2470 N N . GLU B 1 91 ? 13.25 21.406 2.635 1 89.5 91 GLU B N 1
ATOM 2471 C CA . GLU B 1 91 ? 12.047 20.922 3.314 1 89.5 91 GLU B CA 1
ATOM 2472 C C . GLU B 1 91 ? 11.195 20.062 2.387 1 89.5 91 GLU B C 1
ATOM 2474 O O . GLU B 1 91 ? 10.422 19.219 2.85 1 89.5 91 GLU B O 1
ATOM 2479 N N . ASP B 1 92 ? 11.414 20.219 1.066 1 93.19 92 ASP B N 1
ATOM 2480 C CA . ASP B 1 92 ? 10.523 19.562 0.121 1 93.19 92 ASP B CA 1
ATOM 2481 C C . ASP B 1 92 ? 11.234 18.422 -0.607 1 93.19 92 ASP B C 1
ATOM 2483 O O . ASP B 1 92 ? 10.586 17.547 -1.188 1 93.19 92 ASP B O 1
ATOM 2487 N N . ILE B 1 93 ? 12.562 18.531 -0.612 1 96.25 93 ILE B N 1
ATOM 2488 C CA . ILE B 1 93 ? 13.305 17.562 -1.422 1 96.25 93 ILE B CA 1
ATOM 2489 C C . ILE B 1 93 ? 14.25 16.766 -0.532 1 96.25 93 ILE B C 1
ATOM 2491 O O . ILE B 1 93 ? 15.039 17.328 0.223 1 96.25 93 ILE B O 1
ATOM 2495 N N . GLY B 1 94 ? 14.164 15.43 -0.671 1 97.75 94 GLY B N 1
ATOM 2496 C CA . GLY B 1 94 ? 15.078 14.531 0.023 1 97.75 94 GLY B CA 1
ATOM 2497 C C . GLY B 1 94 ? 15.688 13.484 -0.886 1 97.75 94 GLY B C 1
ATOM 2498 O O . GLY B 1 94 ? 15.062 13.07 -1.868 1 97.75 94 GLY B O 1
ATOM 2499 N N . LEU B 1 95 ? 16.906 13.109 -0.496 1 98.56 95 LEU B N 1
ATOM 2500 C CA . LEU B 1 95 ? 17.594 12 -1.146 1 98.56 95 LEU B CA 1
ATOM 2501 C C . LEU B 1 95 ? 17.703 10.805 -0.209 1 98.56 95 LEU B C 1
ATOM 2503 O O . LEU B 1 95 ? 18.266 10.914 0.884 1 98.56 95 LEU B O 1
ATOM 2507 N N . GLU B 1 96 ? 17.188 9.641 -0.707 1 98.69 96 GLU B N 1
ATOM 2508 C CA . GLU B 1 96 ? 17.125 8.477 0.168 1 98.69 96 GLU B CA 1
ATOM 2509 C C . GLU B 1 96 ? 17.891 7.301 -0.425 1 98.69 96 GLU B C 1
ATOM 2511 O O . GLU B 1 96 ? 17.766 7 -1.612 1 98.69 96 GLU B O 1
ATOM 2516 N N . ALA B 1 97 ? 18.75 6.723 0.325 1 98.69 97 ALA B N 1
ATOM 2517 C CA . ALA B 1 97 ? 19.344 5.418 0.046 1 98.69 97 ALA B CA 1
ATOM 2518 C C . ALA B 1 97 ? 18.766 4.344 0.966 1 98.69 97 ALA B C 1
ATOM 2520 O O . ALA B 1 97 ? 18.625 4.559 2.172 1 98.69 97 ALA B O 1
ATOM 2521 N N . SER B 1 98 ? 18.406 3.178 0.35 1 98.5 98 SER B N 1
ATOM 2522 C CA . SER B 1 98 ? 17.781 2.162 1.186 1 98.5 98 SER B CA 1
ATOM 2523 C C . SER B 1 98 ? 18.25 0.763 0.811 1 98.5 98 SER B C 1
ATOM 2525 O O . SER B 1 98 ? 18.75 0.547 -0.295 1 98.5 98 SER B O 1
ATOM 2527 N N . PHE B 1 99 ? 18.203 -0.107 1.779 1 98.44 99 PHE B N 1
ATOM 2528 C CA . PHE B 1 99 ? 18.484 -1.533 1.657 1 98.44 99 PHE B CA 1
ATOM 2529 C C . PHE B 1 99 ? 17.359 -2.357 2.281 1 98.44 99 PHE B C 1
ATOM 2531 O O . PHE B 1 99 ? 16.922 -2.078 3.402 1 98.44 99 PHE B O 1
ATOM 2538 N N . ALA B 1 100 ? 16.875 -3.328 1.512 1 98.06 100 ALA B N 1
ATOM 2539 C CA . ALA B 1 100 ? 15.789 -4.16 2.027 1 98.06 100 ALA B CA 1
ATOM 2540 C C . ALA B 1 100 ? 16.109 -5.645 1.87 1 98.06 100 ALA B C 1
ATOM 2542 O O . ALA B 1 100 ? 16.844 -6.031 0.956 1 98.06 100 ALA B O 1
ATOM 2543 N N . TYR B 1 101 ? 15.578 -6.355 2.771 1 97.56 101 TYR B N 1
ATOM 2544 C CA . TYR B 1 101 ? 15.672 -7.812 2.777 1 97.56 101 TYR B CA 1
ATOM 2545 C C . TYR B 1 101 ? 14.289 -8.445 2.82 1 97.56 101 TYR B C 1
ATOM 2547 O O . TYR B 1 101 ? 13.414 -7.996 3.561 1 97.56 101 TYR B O 1
ATOM 2555 N N . SER B 1 102 ? 14.07 -9.422 1.975 1 94.75 102 SER B N 1
ATOM 2556 C CA . SER B 1 102 ? 12.859 -10.242 1.983 1 94.75 102 SER B CA 1
ATOM 2557 C C . SER B 1 102 ? 13.164 -11.688 1.606 1 94.75 102 SER B C 1
ATOM 2559 O O . SER B 1 102 ? 14.336 -12.086 1.55 1 94.75 102 SER B O 1
ATOM 2561 N N . ARG B 1 103 ? 12.078 -12.469 1.487 1 91.69 103 ARG B N 1
ATOM 2562 C CA . ARG B 1 103 ? 12.211 -13.867 1.092 1 91.69 103 ARG B CA 1
ATOM 2563 C C . ARG B 1 103 ? 11.367 -14.172 -0.14 1 91.69 103 ARG B C 1
ATOM 2565 O O . ARG B 1 103 ? 10.25 -13.656 -0.278 1 91.69 103 ARG B O 1
ATOM 2572 N N . ALA B 1 104 ? 12 -14.977 -0.9 1 84.12 104 ALA B N 1
ATOM 2573 C CA . ALA B 1 104 ? 11.312 -15.414 -2.109 1 84.12 104 ALA B CA 1
ATOM 2574 C C . ALA B 1 104 ? 10.688 -16.797 -1.914 1 84.12 104 ALA B C 1
ATOM 2576 O O . ALA B 1 104 ? 11.398 -17.781 -1.718 1 84.12 104 ALA B O 1
ATOM 2577 N N . GLU B 1 105 ? 9.383 -16.844 -1.838 1 85 105 GLU B N 1
ATOM 2578 C CA . GLU B 1 105 ? 8.609 -18.078 -1.781 1 85 105 GLU B CA 1
ATOM 2579 C C . GLU B 1 105 ? 7.367 -18 -2.66 1 85 105 GLU B C 1
ATOM 2581 O O . GLU B 1 105 ? 6.891 -16.906 -2.973 1 85 105 GLU B O 1
ATOM 2586 N N . SER B 1 106 ? 6.965 -19.156 -3.143 1 83.62 106 SER B N 1
ATOM 2587 C CA . SER B 1 106 ? 5.746 -19.188 -3.943 1 83.62 106 SER B CA 1
ATOM 2588 C C . SER B 1 106 ? 4.859 -20.359 -3.539 1 83.62 106 SER B C 1
ATOM 2590 O O . SER B 1 106 ? 5.199 -21.531 -3.793 1 83.62 106 SER B O 1
ATOM 2592 N N . GLU B 1 107 ? 3.807 -19.969 -3.025 1 80.62 107 GLU B N 1
ATOM 2593 C CA . GLU B 1 107 ? 2.824 -21 -2.693 1 80.62 107 GLU B CA 1
ATOM 2594 C C . GLU B 1 107 ? 2.307 -21.688 -3.949 1 80.62 107 GLU B C 1
ATOM 2596 O O . GLU B 1 107 ? 2.008 -22.891 -3.924 1 80.62 107 GLU B O 1
ATOM 2601 N N . LEU B 1 108 ? 2.203 -20.984 -4.977 1 80.44 108 LEU B N 1
ATOM 2602 C CA . LEU B 1 108 ? 1.719 -21.547 -6.23 1 80.44 108 LEU B CA 1
ATOM 2603 C C . LEU B 1 108 ? 2.656 -22.641 -6.734 1 80.44 108 LEU B C 1
ATOM 2605 O O . LEU B 1 108 ? 2.205 -23.719 -7.148 1 80.44 108 LEU B O 1
ATOM 2609 N N . VAL B 1 109 ? 3.877 -22.375 -6.734 1 80.81 109 VAL B N 1
ATOM 2610 C CA . VAL B 1 109 ? 4.863 -23.359 -7.18 1 80.81 109 VAL B CA 1
ATOM 2611 C C . VAL B 1 109 ? 4.805 -24.594 -6.277 1 80.81 109 VAL B C 1
ATOM 2613 O O . VAL B 1 109 ? 4.863 -25.719 -6.762 1 80.81 109 VAL B O 1
ATOM 2616 N N . ARG B 1 110 ? 4.77 -24.297 -5.047 1 82.31 110 ARG B N 1
ATOM 2617 C CA . ARG B 1 110 ? 4.684 -25.406 -4.105 1 82.31 110 ARG B CA 1
ATOM 2618 C C . ARG B 1 110 ? 3.488 -26.297 -4.418 1 82.31 110 ARG B C 1
ATOM 2620 O O . ARG B 1 110 ? 3.607 -27.531 -4.426 1 82.31 110 ARG B O 1
ATOM 2627 N N . ILE B 1 111 ? 2.408 -25.797 -4.664 1 80.06 111 ILE B N 1
ATOM 2628 C CA . ILE B 1 111 ? 1.178 -26.531 -4.926 1 80.06 111 ILE B CA 1
ATOM 2629 C C . ILE B 1 111 ? 1.324 -27.328 -6.219 1 80.06 111 ILE B C 1
ATOM 2631 O O . ILE B 1 111 ? 0.941 -28.5 -6.277 1 80.06 111 ILE B O 1
ATOM 2635 N N . ILE B 1 112 ? 1.862 -26.672 -7.219 1 79 112 ILE B N 1
ATOM 2636 C CA . ILE B 1 112 ? 2.02 -27.328 -8.508 1 79 112 ILE B CA 1
ATOM 2637 C C . ILE B 1 112 ? 3.018 -28.484 -8.375 1 79 112 ILE B C 1
ATOM 2639 O O . ILE B 1 112 ? 2.805 -29.562 -8.93 1 79 112 ILE B O 1
ATOM 2643 N N . GLU B 1 113 ? 4.082 -28.156 -7.641 1 81.56 113 GLU B N 1
ATOM 2644 C CA . GLU B 1 113 ? 5.082 -29.203 -7.43 1 81.56 113 GLU B CA 1
ATOM 2645 C C . GLU B 1 113 ? 4.484 -30.391 -6.688 1 81.56 113 GLU B C 1
ATOM 2647 O O . GLU B 1 113 ? 4.77 -31.547 -7.023 1 81.56 113 GLU B O 1
ATOM 2652 N N . ASN B 1 114 ? 3.795 -30.125 -5.699 1 81.44 114 ASN B N 1
ATOM 2653 C CA . ASN B 1 114 ? 3.168 -31.188 -4.922 1 81.44 114 ASN B CA 1
ATOM 2654 C C . ASN B 1 114 ? 2.168 -31.984 -5.762 1 81.44 114 ASN B C 1
ATOM 2656 O O . ASN B 1 114 ? 2.061 -33.188 -5.625 1 81.44 114 ASN B O 1
ATOM 2660 N N . ASP B 1 115 ? 1.464 -31.328 -6.594 1 81.06 115 ASP B N 1
ATOM 2661 C CA . ASP B 1 115 ? 0.436 -31.953 -7.418 1 81.06 115 ASP B CA 1
ATOM 2662 C C . ASP B 1 115 ? 1.062 -32.812 -8.508 1 81.06 115 ASP B C 1
ATOM 2664 O O . ASP B 1 115 ? 0.547 -33.875 -8.836 1 81.06 115 ASP B O 1
ATOM 2668 N N . ARG B 1 116 ? 2.113 -32.312 -8.984 1 79.31 116 ARG B N 1
ATOM 2669 C CA . ARG B 1 116 ? 2.699 -33 -10.133 1 79.31 116 ARG B CA 1
ATOM 2670 C C . ARG B 1 116 ? 3.85 -33.906 -9.703 1 79.31 116 ARG B C 1
ATOM 2672 O O . ARG B 1 116 ? 4.316 -34.75 -10.477 1 79.31 116 ARG B O 1
ATOM 2679 N N . GLY B 1 117 ? 4.219 -33.75 -8.492 1 79.38 117 GLY B N 1
ATOM 2680 C CA . GLY B 1 117 ? 5.309 -34.562 -7.988 1 79.38 117 GLY B CA 1
ATOM 2681 C C . GLY B 1 117 ? 6.652 -34.219 -8.602 1 79.38 117 GLY B C 1
ATOM 2682 O O . GLY B 1 117 ? 7.453 -35.125 -8.898 1 79.38 117 GLY B O 1
ATOM 2683 N N . VAL B 1 118 ? 6.711 -32.938 -8.984 1 77.12 118 VAL B N 1
ATOM 2684 C CA . VAL B 1 118 ? 7.957 -32.5 -9.609 1 77.12 118 VAL B CA 1
ATOM 2685 C C . VAL B 1 118 ? 8.492 -31.281 -8.867 1 77.12 118 VAL B C 1
ATOM 2687 O O . VAL B 1 118 ? 7.758 -30.609 -8.141 1 77.12 118 VAL B O 1
ATOM 2690 N N . THR B 1 119 ? 9.75 -31.156 -8.961 1 78.19 119 THR B N 1
ATOM 2691 C CA . THR B 1 119 ? 10.367 -29.922 -8.492 1 78.19 119 THR B CA 1
ATOM 2692 C C . THR B 1 119 ? 10.617 -28.953 -9.656 1 78.19 119 THR B C 1
ATOM 2694 O O . THR B 1 119 ? 11.328 -29.297 -10.602 1 78.19 119 THR B O 1
ATOM 2697 N N . LEU B 1 120 ? 9.922 -27.875 -9.531 1 73.31 120 LEU B N 1
ATOM 2698 C CA . LEU B 1 120 ? 10.031 -26.938 -10.656 1 73.31 120 LEU B CA 1
ATOM 2699 C C . LEU B 1 120 ? 11.125 -25.922 -10.398 1 73.31 120 LEU B C 1
ATOM 2701 O O . LEU B 1 120 ? 12.055 -25.781 -11.195 1 73.31 120 LEU B O 1
ATOM 2705 N N . ILE B 1 121 ? 10.992 -25.141 -9.344 1 72.81 121 ILE B N 1
ATOM 2706 C CA . ILE B 1 121 ? 11.938 -24.078 -9.055 1 72.81 121 ILE B CA 1
ATOM 2707 C C . ILE B 1 121 ? 12.125 -23.953 -7.543 1 72.81 121 ILE B C 1
ATOM 2709 O O . ILE B 1 121 ? 11.203 -24.203 -6.773 1 72.81 121 ILE B O 1
ATOM 2713 N N . ARG B 1 122 ? 13.359 -23.703 -7.199 1 74.38 122 ARG B N 1
ATOM 2714 C CA . ARG B 1 122 ? 13.633 -23.453 -5.789 1 74.38 122 ARG B CA 1
ATOM 2715 C C . ARG B 1 122 ? 13.477 -21.984 -5.445 1 74.38 122 ARG B C 1
ATOM 2717 O O . ARG B 1 122 ? 14.359 -21.172 -5.73 1 74.38 122 ARG B O 1
ATOM 2724 N N . LEU B 1 123 ? 12.414 -21.547 -4.938 1 68.38 123 LEU B N 1
ATOM 2725 C CA . LEU B 1 123 ? 12.164 -20.141 -4.656 1 68.38 123 LEU B CA 1
ATOM 2726 C C . LEU B 1 123 ? 12.281 -19.844 -3.166 1 68.38 123 LEU B C 1
ATOM 2728 O O . LEU B 1 123 ? 12.078 -18.703 -2.73 1 68.38 123 LEU B O 1
ATOM 2732 N N . ASP B 1 124 ? 12.805 -20.672 -2.439 1 77.69 124 ASP B N 1
ATOM 2733 C CA . ASP B 1 124 ? 12.984 -20.391 -1.018 1 77.69 124 ASP B CA 1
ATOM 2734 C C . ASP B 1 124 ? 14.336 -19.734 -0.75 1 77.69 124 ASP B C 1
ATOM 2736 O O . ASP B 1 124 ? 15.18 -20.297 -0.041 1 77.69 124 ASP B O 1
ATOM 2740 N N . GLN B 1 125 ? 14.43 -18.531 -1.325 1 86.25 125 GLN B N 1
ATOM 2741 C CA . GLN B 1 125 ? 15.703 -17.828 -1.237 1 86.25 125 GLN B CA 1
ATOM 2742 C C . GLN B 1 125 ? 15.508 -16.375 -0.813 1 86.25 125 GLN B C 1
ATOM 2744 O O . GLN B 1 125 ? 14.406 -15.836 -0.939 1 86.25 125 GLN B O 1
ATOM 2749 N N . PRO B 1 126 ? 16.625 -15.797 -0.381 1 91.12 126 PRO B N 1
ATOM 2750 C CA . PRO B 1 126 ? 16.547 -14.391 0.031 1 91.12 126 PRO B CA 1
ATOM 2751 C C . PRO B 1 126 ? 16.453 -13.43 -1.154 1 91.12 126 PRO B C 1
ATOM 2753 O O . PRO B 1 126 ? 16.938 -13.742 -2.244 1 91.12 126 PRO B O 1
ATOM 2756 N N . VAL B 1 127 ? 15.828 -12.367 -0.896 1 93.12 127 VAL B N 1
ATOM 2757 C CA . VAL B 1 127 ? 15.75 -11.25 -1.836 1 93.12 127 VAL B CA 1
ATOM 2758 C C . VAL B 1 127 ? 16.391 -10.008 -1.218 1 93.12 127 VAL B C 1
ATOM 2760 O O . VAL B 1 127 ? 16.016 -9.594 -0.116 1 93.12 127 VAL B O 1
ATOM 2763 N N . TYR B 1 128 ? 17.312 -9.445 -1.891 1 96.12 128 TYR B N 1
ATOM 2764 C CA . TYR B 1 128 ? 17.969 -8.211 -1.472 1 96.12 128 TYR B CA 1
ATOM 2765 C C . TYR B 1 128 ? 17.625 -7.066 -2.426 1 96.12 128 TYR B C 1
ATOM 2767 O O . TYR B 1 128 ? 17.734 -7.215 -3.645 1 96.12 128 TYR B O 1
ATOM 2775 N N . ILE B 1 129 ? 17.297 -5.953 -1.892 1 96.69 129 ILE B N 1
ATOM 2776 C CA . ILE B 1 129 ? 16.922 -4.809 -2.711 1 96.69 129 ILE B CA 1
ATOM 2777 C C . ILE B 1 129 ? 17.734 -3.582 -2.289 1 96.69 129 ILE B C 1
ATOM 2779 O O . ILE B 1 129 ? 17.703 -3.18 -1.125 1 96.69 129 ILE B O 1
ATOM 2783 N N . TYR B 1 130 ? 18.438 -3.01 -3.166 1 97.81 130 TYR B N 1
ATOM 2784 C CA . TYR B 1 130 ? 19.203 -1.78 -2.992 1 97.81 130 TYR B CA 1
ATOM 2785 C C . TYR B 1 130 ? 18.625 -0.657 -3.85 1 97.81 130 TYR B C 1
ATOM 2787 O O . TYR B 1 130 ? 18.547 -0.782 -5.074 1 97.81 130 TYR B O 1
ATOM 2795 N N . GLN B 1 131 ? 18.281 0.416 -3.219 1 98.31 131 GLN B N 1
ATOM 2796 C CA . GLN B 1 131 ? 17.625 1.444 -4.012 1 98.31 131 GLN B CA 1
ATOM 2797 C C . GLN B 1 131 ? 18.047 2.842 -3.566 1 98.31 131 GLN B C 1
ATOM 2799 O O . GLN B 1 131 ? 18.5 3.027 -2.434 1 98.31 131 GLN B O 1
ATOM 2804 N N . ALA B 1 132 ? 17.859 3.77 -4.48 1 98.62 132 ALA B N 1
ATOM 2805 C CA . ALA B 1 132 ? 17.938 5.211 -4.242 1 98.62 132 ALA B CA 1
ATOM 2806 C C . ALA B 1 132 ? 16.656 5.91 -4.703 1 98.62 132 ALA B C 1
ATOM 2808 O O . ALA B 1 132 ? 16.094 5.555 -5.73 1 98.62 132 ALA B O 1
ATOM 2809 N N . HIS B 1 133 ? 16.266 6.848 -3.906 1 98.88 133 HIS B N 1
ATOM 2810 C CA . HIS B 1 133 ? 15.031 7.543 -4.254 1 98.88 133 HIS B CA 1
ATOM 2811 C C . HIS B 1 133 ? 15.18 9.055 -4.082 1 98.88 133 HIS B C 1
ATOM 2813 O O . HIS B 1 133 ? 15.875 9.508 -3.172 1 98.88 133 HIS B O 1
ATOM 2819 N N . LEU B 1 134 ? 14.562 9.766 -4.969 1 98.69 134 LEU B N 1
ATOM 2820 C CA . LEU B 1 134 ? 14.211 11.164 -4.77 1 98.69 134 LEU B CA 1
ATOM 2821 C C . LEU B 1 134 ? 12.844 11.305 -4.105 1 98.69 134 LEU B C 1
ATOM 2823 O O . LEU B 1 134 ? 11.859 10.75 -4.594 1 98.69 134 LEU B O 1
ATOM 2827 N N . LEU B 1 135 ? 12.859 11.93 -2.992 1 98 135 LEU B N 1
ATOM 2828 C CA . LEU B 1 135 ? 11.609 12.195 -2.295 1 98 135 LEU B CA 1
ATOM 2829 C C . LEU B 1 135 ? 11.156 13.641 -2.52 1 98 135 LEU B C 1
ATOM 2831 O O . LEU B 1 135 ? 11.953 14.57 -2.395 1 98 135 LEU B O 1
ATOM 2835 N N . TRP B 1 136 ? 9.922 13.797 -2.871 1 97.62 136 TRP B N 1
ATOM 2836 C CA . TRP B 1 136 ? 9.328 15.117 -3.039 1 97.62 136 TRP B CA 1
ATOM 2837 C C . TRP B 1 136 ? 8.086 15.273 -2.162 1 97.62 136 TRP B C 1
ATOM 2839 O O . TRP B 1 136 ? 7.078 14.602 -2.377 1 97.62 136 TRP B O 1
ATOM 2849 N N . THR B 1 137 ? 8.172 16.156 -1.243 1 94.31 137 THR B N 1
ATOM 2850 C CA . THR B 1 137 ? 7.051 16.406 -0.339 1 94.31 137 THR B CA 1
ATOM 2851 C C . THR B 1 137 ? 6 17.281 -1.016 1 94.31 137 THR B C 1
ATOM 2853 O O . THR B 1 137 ? 6.27 18.438 -1.36 1 94.31 137 THR B O 1
ATOM 2856 N N . LEU B 1 138 ? 4.836 16.75 -1.121 1 91.56 138 LEU B N 1
ATOM 2857 C CA . LEU B 1 138 ? 3.764 17.453 -1.83 1 91.56 138 LEU B CA 1
ATOM 2858 C C . LEU B 1 138 ? 2.869 18.203 -0.855 1 91.56 138 LEU B C 1
ATOM 2860 O O . LEU B 1 138 ? 2.262 19.219 -1.221 1 91.56 138 LEU B O 1
ATOM 2864 N N . ALA B 1 139 ? 2.787 17.703 0.302 1 89.06 139 ALA B N 1
ATOM 2865 C CA . ALA B 1 139 ? 1.896 18.312 1.285 1 89.06 139 ALA B CA 1
ATOM 2866 C C . ALA B 1 139 ? 2.439 18.141 2.699 1 89.06 139 ALA B C 1
ATOM 2868 O O . ALA B 1 139 ? 3.115 17.156 2.996 1 89.06 139 ALA B O 1
ATOM 2869 N N . TYR B 1 140 ? 2.154 19.141 3.453 1 87.88 140 TYR B N 1
ATOM 2870 C CA . TYR B 1 140 ? 2.531 19.125 4.863 1 87.88 140 TYR B CA 1
ATOM 2871 C C . TYR B 1 140 ? 1.481 19.812 5.719 1 87.88 140 TYR B C 1
ATOM 2873 O O . TYR B 1 140 ? 0.68 20.609 5.211 1 87.88 140 TYR B O 1
ATOM 2881 N N . GLY B 1 141 ? 1.439 19.375 7.047 1 86.38 141 GLY B N 1
ATOM 2882 C CA . GLY B 1 141 ? 0.442 20.031 7.883 1 86.38 141 GLY B CA 1
ATOM 2883 C C . GLY B 1 141 ? 0.503 19.594 9.336 1 86.38 141 GLY B C 1
ATOM 2884 O O . GLY B 1 141 ? 1.461 18.938 9.75 1 86.38 141 GLY B O 1
ATOM 2885 N N . LYS B 1 142 ? -0.551 20.172 10.016 1 85.88 142 LYS B N 1
ATOM 2886 C CA . LYS B 1 142 ? -0.732 19.844 11.43 1 85.88 142 LYS B CA 1
ATOM 2887 C C . LYS B 1 142 ? -1.855 18.812 11.609 1 85.88 142 LYS B C 1
ATOM 2889 O O . LYS B 1 142 ? -2.846 18.844 10.875 1 85.88 142 LYS B O 1
ATOM 2894 N N . MET B 1 143 ? -1.556 17.938 12.516 1 85.69 143 MET B N 1
ATOM 2895 C CA . MET B 1 143 ? -2.586 16.922 12.734 1 85.69 143 MET B CA 1
ATOM 2896 C C . MET B 1 143 ? -2.82 16.703 14.227 1 85.69 143 MET B C 1
ATOM 2898 O O . MET B 1 143 ? -1.954 17 15.047 1 85.69 143 MET B O 1
ATOM 2902 N N . ARG B 1 144 ? -4.02 16.312 14.516 1 84.56 144 ARG B N 1
ATOM 2903 C CA . ARG B 1 144 ? -4.387 15.898 15.867 1 84.56 144 ARG B CA 1
ATOM 2904 C C . ARG B 1 144 ? -4.672 14.398 15.914 1 84.56 144 ARG B C 1
ATOM 2906 O O . ARG B 1 144 ? -5.434 13.883 15.086 1 84.56 144 ARG B O 1
ATOM 2913 N N . TRP B 1 145 ? -3.947 13.789 16.812 1 81.38 145 TRP B N 1
ATOM 2914 C CA . TRP B 1 145 ? -4.152 12.359 17.047 1 81.38 145 TRP B CA 1
ATOM 2915 C C . TRP B 1 145 ? -5.172 12.125 18.156 1 81.38 145 TRP B C 1
ATOM 2917 O O . TRP B 1 145 ? -5.039 12.664 19.25 1 81.38 145 TRP B O 1
ATOM 2927 N N . PHE B 1 146 ? -6.055 11.258 17.922 1 74.62 146 PHE B N 1
ATOM 2928 C CA . PHE B 1 146 ? -7.059 10.836 18.891 1 74.62 146 PHE B CA 1
ATOM 2929 C C . PHE B 1 146 ? -7.66 12.039 19.609 1 74.62 146 PHE B C 1
ATOM 2931 O O . PHE B 1 146 ? -7.941 11.977 20.812 1 74.62 146 PHE B O 1
ATOM 2938 N N . GLY B 1 147 ? -7.648 13.211 19.031 1 64.25 147 GLY B N 1
ATOM 2939 C CA . GLY B 1 147 ? -8.281 14.406 19.594 1 64.25 147 GLY B CA 1
ATOM 2940 C C . GLY B 1 147 ? -7.398 15.141 20.578 1 64.25 147 GLY B C 1
ATOM 2941 O O . GLY B 1 147 ? -7.832 16.109 21.203 1 64.25 147 GLY B O 1
ATOM 2942 N N . ALA B 1 148 ? -6.277 14.727 20.812 1 64.69 148 ALA B N 1
ATOM 2943 C CA . ALA B 1 148 ? -5.559 15.336 21.938 1 64.69 148 ALA B CA 1
ATOM 2944 C C . ALA B 1 148 ? -4.191 15.852 21.484 1 64.69 148 ALA B C 1
ATOM 2946 O O . ALA B 1 148 ? -3.85 17.016 21.719 1 64.69 148 ALA B O 1
ATOM 2947 N N . ASP B 1 149 ? -3.424 15.016 20.875 1 70 149 ASP B N 1
ATOM 2948 C CA . ASP B 1 149 ? -2.027 15.352 20.609 1 70 149 ASP B CA 1
ATOM 2949 C C . ASP B 1 149 ? -1.852 15.93 19.219 1 70 149 ASP B C 1
ATOM 2951 O O . ASP B 1 149 ? -2.439 15.438 18.25 1 70 149 ASP B O 1
ATOM 2955 N N . ILE B 1 150 ? -1.19 17.047 19.25 1 71.5 150 ILE B N 1
ATOM 2956 C CA . ILE B 1 150 ? -0.934 17.734 17.984 1 71.5 150 ILE B CA 1
ATOM 2957 C C . ILE B 1 150 ? 0.409 17.266 17.406 1 71.5 150 ILE B C 1
ATOM 2959 O O . ILE B 1 150 ? 1.402 17.203 18.141 1 71.5 150 ILE B O 1
ATOM 2963 N N . GLY B 1 151 ? 0.352 16.859 16.312 1 83.62 151 GLY B N 1
ATOM 2964 C CA . GLY B 1 151 ? 1.557 16.516 15.578 1 83.62 151 GLY B CA 1
ATOM 2965 C C . GLY B 1 151 ? 1.591 17.078 14.172 1 83.62 151 GLY B C 1
ATOM 2966 O O . GLY B 1 151 ? 0.805 17.969 13.836 1 83.62 151 GLY B O 1
ATOM 2967 N N . ARG B 1 152 ? 2.693 16.797 13.5 1 88.25 152 ARG B N 1
ATOM 2968 C CA . ARG B 1 152 ? 2.848 17.203 12.102 1 88.25 152 ARG B CA 1
ATOM 2969 C C . ARG B 1 152 ? 2.926 15.992 11.188 1 88.25 152 ARG B C 1
ATOM 2971 O O . ARG B 1 152 ? 3.24 14.891 11.633 1 88.25 152 ARG B O 1
ATOM 2978 N N . PHE B 1 153 ? 2.59 16.266 9.961 1 89.56 153 PHE B N 1
ATOM 2979 C CA . PHE B 1 153 ? 2.695 15.18 9 1 89.56 153 PHE B CA 1
ATOM 2980 C C . PHE B 1 153 ? 3.176 15.703 7.648 1 89.56 153 PHE B C 1
ATOM 2982 O O . PHE B 1 153 ? 3.107 16.906 7.375 1 89.56 153 PHE B O 1
ATOM 2989 N N . ASP B 1 154 ? 3.717 14.883 6.836 1 91.5 154 ASP B N 1
ATOM 2990 C CA . ASP B 1 154 ? 4.062 15.188 5.449 1 91.5 154 ASP B CA 1
ATOM 2991 C C . ASP B 1 154 ? 3.658 14.039 4.52 1 91.5 154 ASP B C 1
ATOM 2993 O O . ASP B 1 154 ? 3.639 12.883 4.93 1 91.5 154 ASP B O 1
ATOM 2997 N N . PHE B 1 155 ? 3.213 14.469 3.338 1 93.75 155 PHE B N 1
ATOM 2998 C CA . PHE B 1 155 ? 2.92 13.555 2.242 1 93.75 155 PHE B CA 1
ATOM 2999 C C . PHE B 1 155 ? 3.932 13.719 1.115 1 93.75 155 PHE B C 1
ATOM 3001 O O . PHE B 1 155 ? 4.152 14.828 0.626 1 93.75 155 PHE B O 1
ATOM 3008 N N . ASN B 1 156 ? 4.488 12.602 0.716 1 96.5 156 ASN B N 1
ATOM 3009 C CA . ASN B 1 156 ? 5.523 12.719 -0.307 1 96.5 156 ASN B CA 1
ATOM 3010 C C . ASN B 1 156 ? 5.371 11.641 -1.379 1 96.5 156 ASN B C 1
ATOM 3012 O O . ASN B 1 156 ? 4.691 10.641 -1.164 1 96.5 156 ASN B O 1
ATOM 3016 N N . ILE B 1 157 ? 5.969 11.898 -2.477 1 97.31 157 ILE B N 1
ATOM 3017 C CA . ILE B 1 157 ? 6.141 10.906 -3.529 1 97.31 157 ILE B CA 1
ATOM 3018 C C . ILE B 1 157 ? 7.617 10.539 -3.662 1 97.31 157 ILE B C 1
ATOM 3020 O O . ILE B 1 157 ? 8.492 11.344 -3.334 1 97.31 157 ILE B O 1
ATOM 3024 N N . ALA B 1 158 ? 7.824 9.367 -4.109 1 98.44 158 ALA B N 1
ATOM 3025 C CA . ALA B 1 158 ? 9.188 8.867 -4.266 1 98.44 158 ALA B CA 1
ATOM 3026 C C . ALA B 1 158 ? 9.422 8.336 -5.676 1 98.44 158 ALA B C 1
ATOM 3028 O O . ALA B 1 158 ? 8.539 7.695 -6.258 1 98.44 158 ALA B O 1
ATOM 3029 N N . LEU B 1 159 ? 10.43 8.734 -6.258 1 98.38 159 LEU B N 1
ATOM 3030 C CA . LEU B 1 159 ? 10.898 8.219 -7.543 1 98.38 159 LEU B CA 1
ATOM 3031 C C . LEU B 1 159 ? 12.367 7.809 -7.469 1 98.38 159 LEU B C 1
ATOM 3033 O O . LEU B 1 159 ? 13.195 8.562 -6.961 1 98.38 159 LEU B O 1
ATOM 3037 N N . GLY B 1 160 ? 12.594 6.613 -7.945 1 98.38 160 GLY B N 1
ATOM 3038 C CA . GLY B 1 160 ? 13.969 6.137 -7.887 1 98.38 160 GLY B CA 1
ATOM 3039 C C . GLY B 1 160 ? 14.148 4.781 -8.547 1 98.38 160 GLY B C 1
ATOM 3040 O O . GLY B 1 160 ? 13.508 4.477 -9.547 1 98.38 160 GLY B O 1
ATOM 3041 N N . GLY B 1 161 ? 15.125 4.16 -8.07 1 97.62 161 GLY B N 1
ATOM 3042 C CA . GLY B 1 161 ? 15.492 2.854 -8.594 1 97.62 161 GLY B CA 1
ATOM 3043 C C . GLY B 1 161 ? 16.75 2.293 -7.961 1 97.62 161 GLY B C 1
ATOM 3044 O O . GLY B 1 161 ? 17.312 2.902 -7.055 1 97.62 161 GLY B O 1
ATOM 3045 N N . GLY B 1 162 ? 17.047 1.079 -8.469 1 97.5 162 GLY B N 1
ATOM 3046 C CA . GLY B 1 162 ? 18.219 0.374 -7.961 1 97.5 162 GLY B CA 1
ATOM 3047 C C . GLY B 1 162 ? 18.375 -1.019 -8.539 1 97.5 162 GLY B C 1
ATOM 3048 O O . GLY B 1 162 ? 18.281 -1.204 -9.758 1 97.5 162 GLY B O 1
ATOM 3049 N N . VAL B 1 163 ? 18.734 -1.883 -7.539 1 96.38 163 VAL B N 1
ATOM 3050 C CA . VAL B 1 163 ? 19.016 -3.252 -7.965 1 96.38 163 VAL B CA 1
ATOM 3051 C C . VAL B 1 163 ? 18.312 -4.234 -7.027 1 96.38 163 VAL B C 1
ATOM 3053 O O . VAL B 1 163 ? 18.297 -4.039 -5.809 1 96.38 163 VAL B O 1
ATOM 3056 N N . THR B 1 164 ? 17.734 -5.148 -7.668 1 94.31 164 THR B N 1
ATOM 3057 C CA . THR B 1 164 ? 17.172 -6.273 -6.922 1 94.31 164 THR B CA 1
ATOM 3058 C C . THR B 1 164 ? 17.938 -7.555 -7.219 1 94.31 164 THR B C 1
ATOM 3060 O O . THR B 1 164 ? 18.125 -7.922 -8.383 1 94.31 164 THR B O 1
ATOM 3063 N N . ASP B 1 165 ? 18.297 -8.172 -6.117 1 91.94 165 ASP B N 1
ATOM 3064 C CA . ASP B 1 165 ? 19.078 -9.398 -6.254 1 91.94 165 ASP B CA 1
ATOM 3065 C C . ASP B 1 165 ? 18.312 -10.594 -5.664 1 91.94 165 ASP B C 1
ATOM 3067 O O . ASP B 1 165 ? 18.109 -10.664 -4.449 1 91.94 165 ASP B O 1
ATOM 3071 N N . ASN B 1 166 ? 17.844 -11.391 -6.559 1 85.94 166 ASN B N 1
ATOM 3072 C CA . ASN B 1 166 ? 17.234 -12.656 -6.176 1 85.94 166 ASN B CA 1
ATOM 3073 C C . ASN B 1 166 ? 17.5 -13.742 -7.223 1 85.94 166 ASN B C 1
ATOM 3075 O O . ASN B 1 166 ? 18.297 -13.547 -8.141 1 85.94 166 ASN B O 1
ATOM 3079 N N . GLN B 1 167 ? 16.891 -14.828 -7.078 1 79 167 GLN B N 1
ATOM 3080 C CA . GLN B 1 167 ? 17.172 -15.945 -7.969 1 79 167 GLN B CA 1
ATOM 3081 C C . GLN B 1 167 ? 16.688 -15.656 -9.383 1 79 167 GLN B C 1
ATOM 3083 O O . GLN B 1 167 ? 17.281 -16.141 -10.359 1 79 167 GLN B O 1
ATOM 3088 N N . THR B 1 168 ? 15.688 -14.891 -9.469 1 78.94 168 THR B N 1
ATOM 3089 C CA . THR B 1 168 ? 15.086 -14.688 -10.781 1 78.94 168 THR B CA 1
ATOM 3090 C C . THR B 1 168 ? 15.406 -13.289 -11.312 1 78.94 168 THR B C 1
ATOM 3092 O O . THR B 1 168 ? 15.047 -12.953 -12.445 1 78.94 168 THR B O 1
ATOM 3095 N N . SER B 1 169 ? 16.016 -12.523 -10.547 1 79.5 169 SER B N 1
ATOM 3096 C CA . SER B 1 169 ? 16.328 -11.164 -10.969 1 79.5 169 SER B CA 1
ATOM 3097 C C . SER B 1 169 ? 17.672 -10.703 -10.406 1 79.5 169 SER B C 1
ATOM 3099 O O . SER B 1 169 ? 17.984 -10.969 -9.25 1 79.5 169 SER B O 1
ATOM 3101 N N . ARG B 1 170 ? 18.562 -10.312 -11.281 1 72.81 170 ARG B N 1
ATOM 3102 C CA . ARG B 1 170 ? 19.766 -9.594 -10.852 1 72.81 170 ARG B CA 1
ATOM 3103 C C . ARG B 1 170 ? 19.969 -8.328 -11.68 1 72.81 170 ARG B C 1
ATOM 3105 O O . ARG B 1 170 ? 20.516 -8.391 -12.789 1 72.81 170 ARG B O 1
ATOM 3112 N N . GLY B 1 171 ? 19.031 -7.312 -11.281 1 84.56 171 GLY B N 1
ATOM 3113 C CA . GLY B 1 171 ? 19.312 -6.184 -12.164 1 84.56 171 GLY B CA 1
ATOM 3114 C C . GLY B 1 171 ? 18.562 -4.926 -11.758 1 84.56 171 GLY B C 1
ATOM 3115 O O . GLY B 1 171 ? 18.234 -4.738 -10.586 1 84.56 171 GLY B O 1
ATOM 3116 N N . LEU B 1 172 ? 18.469 -4.188 -12.836 1 92.56 172 LEU B N 1
ATOM 3117 C CA . LEU B 1 172 ? 17.969 -2.824 -12.695 1 92.56 172 LEU B CA 1
ATOM 3118 C C . LEU B 1 172 ? 16.5 -2.824 -12.297 1 92.56 172 LEU B C 1
ATOM 3120 O O . LEU B 1 172 ? 15.703 -3.598 -12.836 1 92.56 172 LEU B O 1
ATOM 3124 N N . THR B 1 173 ? 16.172 -2.131 -11.297 1 96.56 173 THR B N 1
ATOM 3125 C CA . THR B 1 173 ? 14.82 -2.006 -10.773 1 96.56 173 THR B CA 1
ATOM 3126 C C . THR B 1 173 ? 14.398 -0.54 -10.711 1 96.56 173 THR B C 1
ATOM 3128 O O . THR B 1 173 ? 15.07 0.277 -10.078 1 96.56 173 THR B O 1
ATOM 3131 N N . GLY B 1 174 ? 13.352 -0.193 -11.461 1 97.25 174 GLY B N 1
ATOM 3132 C CA . GLY B 1 174 ? 12.719 1.101 -11.266 1 97.25 174 GLY B CA 1
ATOM 3133 C C . GLY B 1 174 ? 11.711 1.104 -10.125 1 97.25 174 GLY B C 1
ATOM 3134 O O . GLY B 1 174 ? 11.055 0.093 -9.867 1 97.25 174 GLY B O 1
ATOM 3135 N N . SER B 1 175 ? 11.594 2.205 -9.469 1 97.56 175 SER B N 1
ATOM 3136 C CA . SER B 1 175 ? 10.703 2.248 -8.312 1 97.56 175 SER B CA 1
ATOM 3137 C C . SER B 1 175 ? 10.031 3.613 -8.18 1 97.56 175 SER B C 1
ATOM 3139 O O . SER B 1 175 ? 10.664 4.645 -8.422 1 97.56 175 SER B O 1
ATOM 3141 N N . PHE B 1 176 ? 8.812 3.596 -7.855 1 97.44 176 PHE B N 1
ATOM 3142 C CA . PHE B 1 176 ? 8.078 4.809 -7.516 1 97.44 176 PHE B CA 1
ATOM 3143 C C . PHE B 1 176 ? 7.016 4.52 -6.461 1 97.44 176 PHE B C 1
ATOM 3145 O O . PHE B 1 176 ? 6.625 3.365 -6.266 1 97.44 176 PHE B O 1
ATOM 3152 N N . GLY B 1 177 ? 6.641 5.559 -5.789 1 96.94 177 GLY B N 1
ATOM 3153 C CA . GLY B 1 177 ? 5.656 5.336 -4.742 1 96.94 177 GLY B CA 1
ATOM 3154 C C . GLY B 1 177 ? 5.281 6.605 -3.996 1 96.94 177 GLY B C 1
ATOM 3155 O O . GLY B 1 177 ? 5.629 7.707 -4.426 1 96.94 177 GLY B O 1
ATOM 3156 N N . ILE B 1 178 ? 4.48 6.383 -2.951 1 95.81 178 ILE B N 1
ATOM 3157 C CA . ILE B 1 178 ? 4.02 7.461 -2.084 1 95.81 178 ILE B CA 1
ATOM 3158 C C . ILE B 1 178 ? 4.332 7.121 -0.628 1 95.81 178 ILE B C 1
ATOM 3160 O O . ILE B 1 178 ? 4.555 5.957 -0.288 1 95.81 178 ILE B O 1
ATOM 3164 N N . GLY B 1 179 ? 4.371 8.148 0.193 1 95.94 179 GLY B N 1
ATOM 3165 C CA . GLY B 1 179 ? 4.637 7.977 1.612 1 95.94 179 GLY B CA 1
ATOM 3166 C C . GLY B 1 179 ? 4.039 9.078 2.471 1 95.94 179 GLY B C 1
ATOM 3167 O O . GLY B 1 179 ? 3.859 10.203 2.006 1 95.94 179 GLY B O 1
ATOM 3168 N N . VAL B 1 180 ? 3.766 8.719 3.699 1 94.81 180 VAL B N 1
ATOM 3169 C CA . VAL B 1 180 ? 3.316 9.672 4.707 1 94.81 180 VAL B CA 1
ATOM 3170 C C . VAL B 1 180 ? 4.211 9.586 5.941 1 94.81 180 VAL B C 1
ATOM 3172 O O . VAL B 1 180 ? 4.609 8.492 6.344 1 94.81 180 VAL B O 1
ATOM 3175 N N . LYS B 1 181 ? 4.496 10.672 6.457 1 94.44 181 LYS B N 1
ATOM 3176 C CA . LYS B 1 181 ? 5.262 10.742 7.699 1 94.44 181 LYS B CA 1
ATOM 3177 C C . LYS B 1 181 ? 4.496 11.516 8.773 1 94.44 181 LYS B C 1
ATOM 3179 O O . LYS B 1 181 ? 3.881 12.539 8.492 1 94.44 181 LYS B O 1
ATOM 3184 N N . PHE B 1 182 ? 4.523 10.953 9.914 1 92.12 182 PHE B N 1
ATOM 3185 C CA . PHE B 1 182 ? 4 11.617 11.102 1 92.12 182 PHE B CA 1
ATOM 3186 C C . PHE B 1 182 ? 5.125 11.969 12.07 1 92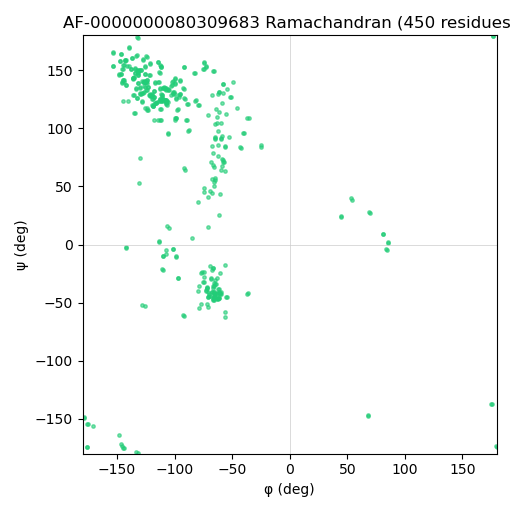.12 182 PHE B C 1
ATOM 3188 O O . PHE B 1 182 ? 5.828 11.086 12.555 1 92.12 182 PHE B O 1
ATOM 3195 N N . PHE B 1 183 ? 5.191 13.148 12.352 1 90.69 183 PHE B N 1
ATOM 3196 C CA . PHE B 1 183 ? 6.301 13.617 13.172 1 90.69 183 PHE B CA 1
ATOM 3197 C C . PHE B 1 183 ? 5.867 13.789 14.625 1 90.69 183 PHE B C 1
ATOM 3199 O O . PHE B 1 183 ? 4.781 14.312 14.891 1 90.69 183 PHE B O 1
ATOM 3206 N N . PHE B 1 184 ? 6.66 13.211 15.406 1 84.75 184 PHE B N 1
ATOM 3207 C CA . PHE B 1 184 ? 6.465 13.375 16.844 1 84.75 184 PHE B CA 1
ATOM 3208 C C . PHE B 1 184 ? 7.664 14.07 17.484 1 84.75 184 PHE B C 1
ATOM 3210 O O . PHE B 1 184 ? 8.789 13.57 17.406 1 84.75 184 PHE B O 1
ATOM 3217 N N . GLY B 1 185 ? 7.27 15.195 18.094 1 80 185 GLY B N 1
ATOM 3218 C CA . GLY B 1 185 ? 8.383 15.969 18.609 1 80 185 GLY B CA 1
ATOM 3219 C C . GLY B 1 185 ? 9.258 16.562 17.531 1 80 185 GLY B C 1
ATOM 3220 O O . GLY B 1 185 ? 8.75 17.062 16.516 1 80 185 GLY B O 1
ATOM 3221 N N . GLU B 1 186 ? 10.609 16.672 17.844 1 79.75 186 GLU B N 1
ATOM 3222 C CA . GLU B 1 186 ? 11.508 17.312 16.891 1 79.75 186 GLU B CA 1
ATOM 3223 C C . GLU B 1 186 ? 12.516 16.297 16.328 1 79.75 186 GLU B C 1
ATOM 3225 O O . GLU B 1 186 ? 13.406 16.672 15.562 1 79.75 186 GLU B O 1
ATOM 3230 N N . TRP B 1 187 ? 12.383 15.055 16.719 1 84.75 187 TRP B N 1
ATOM 3231 C CA . TRP B 1 187 ? 13.469 14.18 16.281 1 84.75 187 TRP B CA 1
ATOM 3232 C C . TRP B 1 187 ? 12.945 12.797 15.906 1 84.75 187 TRP B C 1
ATOM 3234 O O . TRP B 1 187 ? 13.711 11.93 15.5 1 84.75 187 TRP B O 1
ATOM 3244 N N . PHE B 1 188 ? 11.695 12.578 16.062 1 90.56 188 PHE B N 1
ATOM 3245 C CA . PHE B 1 188 ? 11.148 11.242 15.844 1 90.56 188 PHE B CA 1
ATOM 3246 C C . PHE B 1 188 ? 9.961 11.297 14.891 1 90.56 188 PHE B C 1
ATOM 3248 O O . PHE B 1 188 ? 9.164 12.242 14.938 1 90.56 188 PHE B O 1
ATOM 3255 N N . SER B 1 189 ? 9.852 10.32 13.992 1 94.19 189 SER B N 1
ATOM 3256 C CA . SER B 1 189 ? 8.688 10.234 13.117 1 94.19 189 SER B CA 1
ATOM 3257 C C . SER B 1 189 ? 8.312 8.789 12.836 1 94.19 189 SER B C 1
ATOM 3259 O O . SER B 1 189 ? 9.156 7.891 12.953 1 94.19 189 SER B O 1
ATOM 3261 N N . ILE B 1 190 ? 7.098 8.586 12.609 1 95.06 190 ILE B N 1
ATOM 3262 C CA . ILE B 1 190 ? 6.566 7.336 12.07 1 95.06 190 ILE B CA 1
ATOM 3263 C C . ILE B 1 190 ? 6.246 7.512 10.586 1 95.06 190 ILE B C 1
ATOM 3265 O O . ILE B 1 190 ? 5.715 8.547 10.18 1 95.06 190 ILE B O 1
ATOM 3269 N N . ARG B 1 191 ? 6.613 6.508 9.766 1 96.75 191 ARG B N 1
ATOM 3270 C CA . ARG B 1 191 ? 6.355 6.652 8.336 1 96.75 191 ARG B CA 1
ATOM 3271 C C . ARG B 1 191 ? 5.688 5.406 7.77 1 96.75 191 ARG B C 1
ATOM 3273 O O . ARG B 1 191 ? 5.938 4.293 8.234 1 96.75 191 ARG B O 1
ATOM 3280 N N . ILE B 1 192 ? 4.848 5.613 6.824 1 96.31 192 ILE B N 1
ATOM 3281 C CA . ILE B 1 192 ? 4.203 4.582 6.023 1 96.31 192 ILE B CA 1
ATOM 3282 C C . ILE B 1 192 ? 4.523 4.797 4.543 1 96.31 192 ILE B C 1
ATOM 3284 O O . ILE B 1 192 ? 4.348 5.898 4.02 1 96.31 192 ILE B O 1
ATOM 3288 N N . ASP B 1 193 ? 5.004 3.768 3.854 1 97.44 193 ASP B N 1
ATOM 3289 C CA . ASP B 1 193 ? 5.395 3.887 2.453 1 97.44 193 ASP B CA 1
ATOM 3290 C C . ASP B 1 193 ? 4.77 2.777 1.612 1 97.44 193 ASP B C 1
ATOM 3292 O O . ASP B 1 193 ? 4.707 1.624 2.043 1 97.44 193 ASP B O 1
ATOM 3296 N N . LEU B 1 194 ? 4.242 3.146 0.475 1 96 194 LEU B N 1
ATOM 3297 C CA . LEU B 1 194 ? 3.848 2.232 -0.591 1 96 194 LEU B CA 1
ATOM 3298 C C . LEU B 1 194 ? 4.738 2.406 -1.815 1 96 194 LEU B C 1
ATOM 3300 O O . LEU B 1 194 ? 4.875 3.514 -2.338 1 96 194 LEU B O 1
ATOM 3304 N N . ARG B 1 195 ? 5.363 1.318 -2.297 1 96.5 195 ARG B N 1
ATOM 3305 C CA . ARG B 1 195 ? 6.281 1.388 -3.428 1 96.5 195 ARG B CA 1
ATOM 3306 C C . ARG B 1 195 ? 5.969 0.308 -4.457 1 96.5 195 ARG B C 1
ATOM 3308 O O . ARG B 1 195 ? 5.629 -0.821 -4.098 1 96.5 195 ARG B O 1
ATOM 3315 N N . ASP B 1 196 ? 6.043 0.708 -5.668 1 95.06 196 ASP B N 1
ATOM 3316 C CA . ASP B 1 196 ? 5.996 -0.238 -6.777 1 95.06 196 ASP B CA 1
ATOM 3317 C C . ASP B 1 196 ? 7.367 -0.396 -7.426 1 95.06 196 ASP B C 1
ATOM 3319 O O . ASP B 1 196 ? 7.965 0.584 -7.879 1 95.06 196 ASP B O 1
ATOM 3323 N N . GLN B 1 197 ? 7.801 -1.566 -7.43 1 95.25 197 GLN B N 1
ATOM 3324 C CA . GLN B 1 197 ? 9.078 -1.877 -8.062 1 95.25 197 GLN B CA 1
ATOM 3325 C C . GLN B 1 197 ? 8.875 -2.604 -9.391 1 95.25 197 GLN B C 1
ATOM 3327 O O . GLN B 1 197 ? 8.242 -3.664 -9.43 1 95.25 197 GLN B O 1
ATOM 3332 N N . ILE B 1 198 ? 9.391 -2.043 -10.359 1 94.44 198 ILE B N 1
ATOM 3333 C CA . ILE B 1 198 ? 9.273 -2.605 -11.695 1 94.44 198 ILE B CA 1
ATOM 3334 C C . ILE B 1 198 ? 10.617 -3.178 -12.141 1 94.44 198 ILE B C 1
ATOM 3336 O O . ILE B 1 198 ? 11.633 -2.471 -12.148 1 94.44 198 ILE B O 1
ATOM 3340 N N . LEU B 1 199 ? 10.641 -4.398 -12.492 1 93.31 199 LEU B N 1
ATOM 3341 C CA . LEU B 1 199 ? 11.891 -5.031 -12.906 1 93.31 199 LEU B CA 1
ATOM 3342 C C . LEU B 1 199 ? 11.625 -6.188 -13.859 1 93.31 199 LEU B C 1
ATOM 3344 O O . LEU B 1 199 ? 10.484 -6.641 -13.992 1 93.31 199 LEU B O 1
ATOM 3348 N N . GLU B 1 200 ? 12.695 -6.57 -14.477 1 91.75 200 GLU B N 1
ATOM 3349 C CA . GLU B 1 200 ? 12.641 -7.742 -15.344 1 91.75 200 GLU B CA 1
ATOM 3350 C C . GLU B 1 200 ? 13.117 -8.992 -14.609 1 91.75 200 GLU B C 1
ATOM 3352 O O . GLU B 1 200 ? 14.148 -8.969 -13.938 1 91.75 200 GLU B O 1
ATOM 3357 N N . GLN B 1 201 ? 12.312 -9.984 -14.672 1 87.56 201 GLN B N 1
ATOM 3358 C CA . GLN B 1 201 ? 12.695 -11.25 -14.062 1 87.56 201 GLN B CA 1
ATOM 3359 C C . GLN B 1 201 ? 12.68 -12.375 -15.094 1 87.56 201 GLN B C 1
ATOM 3361 O O . GLN B 1 201 ? 11.883 -12.359 -16.031 1 87.56 201 GLN B O 1
ATOM 3366 N N . GLU B 1 202 ? 13.625 -13.289 -14.875 1 86.19 202 GLU B N 1
ATOM 3367 C CA . GLU B 1 202 ? 13.742 -14.453 -15.75 1 86.19 202 GLU B CA 1
ATOM 3368 C C . GLU B 1 202 ? 13.477 -15.75 -14.992 1 86.19 202 GLU B C 1
ATOM 3370 O O . GLU B 1 202 ? 14.078 -15.992 -13.945 1 86.19 202 GLU B O 1
ATOM 3375 N N . LEU B 1 203 ? 12.492 -16.422 -15.508 1 80.44 203 LEU B N 1
ATOM 3376 C CA . LEU B 1 203 ? 12.148 -17.719 -14.938 1 80.44 203 LEU B CA 1
ATOM 3377 C C . LEU B 1 203 ? 11.984 -18.766 -16.031 1 80.44 203 LEU B C 1
ATOM 3379 O O . LEU B 1 203 ? 11.227 -18.562 -16.984 1 80.44 203 LEU B O 1
ATOM 3383 N N . LEU B 1 204 ? 12.711 -19.891 -15.906 1 81.88 204 LEU B N 1
ATOM 3384 C CA . LEU B 1 204 ? 12.656 -21 -16.859 1 81.88 204 LEU B CA 1
ATOM 3385 C C . LEU B 1 204 ? 12.906 -20.5 -18.281 1 81.88 204 LEU B C 1
ATOM 3387 O O . LEU B 1 204 ? 12.172 -20.859 -19.203 1 81.88 204 LEU B O 1
ATOM 3391 N N . GLY B 1 205 ? 13.875 -19.547 -18.344 1 82.12 205 GLY B N 1
ATOM 3392 C CA . GLY B 1 205 ? 14.328 -19.094 -19.656 1 82.12 205 GLY B CA 1
ATOM 3393 C C . GLY B 1 205 ? 13.438 -18.016 -20.25 1 82.12 205 GLY B C 1
ATOM 3394 O O . GLY B 1 205 ? 13.695 -17.531 -21.359 1 82.12 205 GLY B O 1
ATOM 3395 N N . GLU B 1 206 ? 12.375 -17.656 -19.641 1 84.75 206 GLU B N 1
ATOM 3396 C CA . GLU B 1 206 ? 11.477 -16.625 -20.141 1 84.75 206 GLU B CA 1
ATOM 3397 C C . GLU B 1 206 ? 11.578 -15.359 -19.281 1 84.75 206 GLU B C 1
ATOM 3399 O O . GLU B 1 206 ? 11.609 -15.43 -18.062 1 84.75 206 GLU B O 1
ATOM 3404 N N . SER B 1 207 ? 11.641 -14.258 -20.031 1 85.62 207 SER B N 1
ATOM 3405 C CA . SER B 1 207 ? 11.734 -12.984 -19.328 1 85.62 207 SER B CA 1
ATOM 3406 C C . SER B 1 207 ? 10.367 -12.297 -19.25 1 85.62 207 SER B C 1
ATOM 3408 O O . SER B 1 207 ? 9.578 -12.383 -20.188 1 85.62 207 SER B O 1
ATOM 3410 N N . ALA B 1 208 ? 10.156 -11.672 -18.125 1 86.81 208 ALA B N 1
ATOM 3411 C CA . ALA B 1 208 ? 8.914 -10.922 -17.938 1 86.81 208 ALA B CA 1
ATOM 3412 C C . ALA B 1 208 ? 9.148 -9.664 -17.109 1 86.81 208 ALA B C 1
ATOM 3414 O O . ALA B 1 208 ? 9.969 -9.664 -16.188 1 86.81 208 ALA B O 1
ATOM 3415 N N . ILE B 1 209 ? 8.469 -8.641 -17.5 1 88.81 209 ILE B N 1
ATOM 3416 C CA . ILE B 1 209 ? 8.438 -7.445 -16.672 1 88.81 209 ILE B CA 1
ATOM 3417 C C . ILE B 1 209 ? 7.398 -7.613 -15.562 1 88.81 209 ILE B C 1
ATOM 3419 O O . ILE B 1 209 ? 6.227 -7.887 -15.844 1 88.81 209 ILE B O 1
ATOM 3423 N N . VAL B 1 210 ? 7.879 -7.457 -14.367 1 88.94 210 VAL B N 1
ATOM 3424 C CA . VAL B 1 210 ? 6.988 -7.703 -13.234 1 88.94 210 VAL B CA 1
ATOM 3425 C C . VAL B 1 210 ? 6.883 -6.441 -12.375 1 88.94 210 VAL B C 1
ATOM 3427 O O . VAL B 1 210 ? 7.723 -5.543 -12.477 1 88.94 210 VAL B O 1
ATOM 3430 N N . ASN B 1 211 ? 5.828 -6.32 -11.656 1 89.19 211 ASN B N 1
ATOM 3431 C CA . ASN B 1 211 ? 5.598 -5.293 -10.648 1 89.19 211 ASN B CA 1
ATOM 3432 C C . ASN B 1 211 ? 5.551 -5.883 -9.242 1 89.19 211 ASN B C 1
ATOM 3434 O O . ASN B 1 211 ? 4.648 -6.656 -8.922 1 89.19 211 ASN B O 1
ATOM 3438 N N . ASN B 1 212 ? 6.492 -5.48 -8.406 1 90.69 212 ASN B N 1
ATOM 3439 C CA . ASN B 1 212 ? 6.512 -5.895 -7.004 1 90.69 212 ASN B CA 1
ATOM 3440 C C . ASN B 1 212 ? 6.129 -4.746 -6.074 1 90.69 212 ASN B C 1
ATOM 3442 O O . ASN B 1 212 ? 6.781 -3.705 -6.066 1 90.69 212 ASN B O 1
ATOM 3446 N N . LEU B 1 213 ? 5.152 -5.016 -5.297 1 92.44 213 LEU B N 1
ATOM 3447 C CA . LEU B 1 213 ? 4.664 -3.977 -4.395 1 92.44 213 LEU B CA 1
ATOM 3448 C C . LEU B 1 213 ? 5.215 -4.176 -2.988 1 92.44 213 LEU B C 1
ATOM 3450 O O . LEU B 1 213 ? 5.297 -5.305 -2.504 1 92.44 213 LEU B O 1
ATOM 3454 N N . THR B 1 214 ? 5.598 -3.094 -2.373 1 94.81 214 THR B N 1
ATOM 3455 C CA . THR B 1 214 ? 5.984 -3.123 -0.968 1 94.81 214 THR B CA 1
ATOM 3456 C C . THR B 1 214 ? 5.188 -2.098 -0.167 1 94.81 214 THR B C 1
ATOM 3458 O O . THR B 1 214 ? 4.93 -0.991 -0.646 1 94.81 214 THR B O 1
ATOM 3461 N N . ALA B 1 215 ? 4.73 -2.463 0.906 1 95.06 215 ALA B N 1
ATOM 3462 C CA . ALA B 1 215 ? 4.133 -1.594 1.915 1 95.06 215 ALA B CA 1
ATOM 3463 C C . ALA B 1 215 ? 4.895 -1.681 3.234 1 95.06 215 ALA B C 1
ATOM 3465 O O . ALA B 1 215 ? 5.055 -2.768 3.795 1 95.06 215 ALA B O 1
ATOM 3466 N N . THR B 1 216 ? 5.289 -0.529 3.771 1 97.44 216 THR B N 1
ATOM 3467 C CA . THR B 1 216 ? 6.141 -0.583 4.957 1 97.44 216 THR B CA 1
ATOM 3468 C C . THR B 1 216 ? 5.684 0.435 5.996 1 97.44 216 THR B C 1
ATOM 3470 O O . THR B 1 216 ? 5.168 1.499 5.648 1 97.44 216 THR B O 1
ATOM 3473 N N . LEU B 1 217 ? 5.789 0.068 7.184 1 96.75 217 LEU B N 1
ATOM 3474 C CA . LEU B 1 217 ? 5.703 0.924 8.367 1 96.75 217 LEU B CA 1
ATOM 3475 C C . LEU B 1 217 ? 7.074 1.087 9.016 1 96.75 217 LEU B C 1
ATOM 3477 O O . LEU B 1 217 ? 7.805 0.108 9.188 1 96.75 217 LEU B O 1
ATOM 3481 N N . GLY B 1 218 ? 7.391 2.338 9.352 1 98.12 218 GLY B N 1
ATOM 3482 C CA . GLY B 1 218 ? 8.75 2.533 9.836 1 98.12 218 GLY B CA 1
ATOM 3483 C C . GLY B 1 218 ? 8.852 3.609 10.898 1 98.12 218 GLY B C 1
ATOM 3484 O O . GLY B 1 218 ? 7.91 4.379 11.109 1 98.12 218 GLY B O 1
ATOM 3485 N N . LEU B 1 219 ? 9.984 3.557 11.555 1 98 219 LEU B N 1
ATOM 3486 C CA . LEU B 1 219 ? 10.406 4.566 12.523 1 98 219 LEU B CA 1
ATOM 3487 C C . LEU B 1 219 ? 11.641 5.316 12.023 1 98 219 LEU B C 1
ATOM 3489 O O . LEU B 1 219 ? 12.531 4.715 11.422 1 98 219 LEU B O 1
ATOM 3493 N N . SER B 1 220 ? 11.602 6.523 12.266 1 97.19 220 SER B N 1
ATOM 3494 C CA . SER B 1 220 ? 12.719 7.344 11.812 1 97.19 220 SER B CA 1
ATOM 3495 C C . SER B 1 220 ? 13.234 8.25 12.93 1 97.19 220 SER B C 1
ATOM 3497 O O . SER B 1 220 ? 12.453 8.734 13.75 1 97.19 220 SER B O 1
ATOM 3499 N N . ILE B 1 221 ? 14.523 8.5 12.875 1 96.25 221 ILE B N 1
ATOM 3500 C CA . ILE B 1 221 ? 15.18 9.453 13.766 1 96.25 221 ILE B CA 1
ATOM 3501 C C . ILE B 1 221 ? 15.93 10.492 12.945 1 96.25 221 ILE B C 1
ATOM 3503 O O . ILE B 1 221 ? 16.547 10.164 11.922 1 96.25 221 ILE B O 1
ATOM 3507 N N . PHE B 1 222 ? 15.828 11.633 13.398 1 94.12 222 PHE B N 1
ATOM 3508 C CA . PHE B 1 222 ? 16.484 12.734 12.703 1 94.12 222 PHE B CA 1
ATOM 3509 C C . PHE B 1 222 ? 17.719 13.195 13.461 1 94.12 222 PHE B C 1
ATOM 3511 O O . PHE B 1 222 ? 17.672 13.391 14.68 1 94.12 222 PHE B O 1
ATOM 3518 N N . ILE B 1 223 ? 18.797 13.344 12.672 1 89.88 223 ILE B N 1
ATOM 3519 C CA . ILE B 1 223 ? 20.062 13.781 13.25 1 89.88 223 ILE B CA 1
ATOM 3520 C C . ILE B 1 223 ? 20.578 15.008 12.5 1 89.88 223 ILE B C 1
ATOM 3522 O O . ILE B 1 223 ? 20.5 15.078 11.273 1 89.88 223 ILE B O 1
ATOM 3526 N N . PRO B 1 224 ? 21.312 16.016 13.156 1 78.25 224 PRO B N 1
ATOM 3527 C CA . PRO B 1 224 ? 21.531 16.141 14.602 1 78.25 224 PRO B CA 1
ATOM 3528 C C . PRO B 1 224 ? 20.25 16.422 15.367 1 78.25 224 PRO B C 1
ATOM 3530 O O . PRO B 1 224 ? 19.25 16.859 14.781 1 78.25 224 PRO B O 1
ATOM 3533 N N . PHE B 1 225 ? 20.281 15.906 16.594 1 66.62 225 PHE B N 1
ATOM 3534 C CA . PHE B 1 225 ? 19.156 16.172 17.469 1 66.62 225 PHE B CA 1
ATOM 3535 C C . PHE B 1 225 ? 19.047 17.656 17.797 1 66.62 225 PHE B C 1
ATOM 3537 O O . PHE B 1 225 ? 20.062 18.344 17.938 1 66.62 225 PHE B O 1
ATOM 3544 N N . GLU B 1 226 ? 18.344 18.391 17.047 1 56.5 226 GLU B N 1
ATOM 3545 C CA . GLU B 1 226 ? 18.312 19.812 17.422 1 56.5 226 GLU B CA 1
ATOM 3546 C C . GLU B 1 226 ? 18.234 19.984 18.938 1 56.5 226 GLU B C 1
ATOM 3548 O O . GLU B 1 226 ? 17.359 19.391 19.578 1 56.5 226 GLU B O 1
ATOM 3553 N N . SER B 1 227 ? 19.344 20.172 19.531 1 43.94 227 SER B N 1
ATOM 3554 C CA . SER B 1 227 ? 19.453 20.688 20.906 1 43.94 227 SER B CA 1
ATOM 3555 C C . SER B 1 227 ? 18.906 22.094 21.016 1 43.94 227 SER B C 1
ATOM 3557 O O . SER B 1 227 ? 19 22.891 20.062 1 43.94 227 SER B O 1
#

Nearest PDB structures (foldseek):
  4rlc-assembly1_A  TM=6.247E-01  e=2.696E-06  Pseudomonas aeruginosa
  3t20-assembly1_A  TM=2.873E-01  e=2.397E-01  Pseudomonas aeruginosa
  3m8d-assembly1_A  TM=2.612E-01  e=2.011E+00  Escherichia coli
  4fsp-assembly1_A  TM=1.736E-01  e=1.212E+00  Pseudomonas aeruginosa PAO1
  1nqh-assembly1_A  TM=1.847E-01  e=2.866E+00  Escherichia coli